Protein AF-A0A364L876-F1 (afdb_monomer)

Mean predicted aligned error: 19.01 Å

Sequence (700 aa):
MATNENKSQAQASKGIDRSALAYRGPPLPMVPDDLVVPGILHLDDVDERLWIPQAPDVWFRPLLLSVSGGFFVNILRVRKSGILSRHRHAGCVHATVLKGRWHYLEHDWWATEGGYAFEPPGDIHTLEVPDDVPEMITMFHVTGAYIYVDQDGIPVGVEDVFSKLEKAKKHYEEVGLGADYVNRFVRRPRLANIAYDSKEENHLLAISVLSILQFTSLIQLPRSPERSLERFAWRLFQAPFSDSLGEFMIMEPTDAFDPSICASLHNKIVSFLTQQALAHNNVLVHNFFDAYGDEAEAIRDCLTEPLINFLENIDIMISNDPESSPVMNFAPHLCVPNPNEFWVLNGGLPNLSGEDHENWIVLYLGTEQEIGIYIDLDTHLCTWQREVMPRMRTWYPLQTALQLWLNIYASGRFQPSVGLEAISDTANHRRYIAADLTRDLKAYHNLLVAIQSRSPGNTTSDELGLVGEETLNKFHISGFLRDYFLNARRPSFAYIAPGLQIPSTTWLQEILDEDRGSERYEFVRRDGKVLRDDEPREPDWMQQGSSNWVGEPLPLFPGPKIESVSAVFERENAKFLVDGISGVYSWPDLISEDAVQLILPNPIGDNGWVREGNPDAVTDTENVPESLVNNDSLYQYGWCPFLPSHLPHLSTNLDNWRQLVEKGEWSVGLDGVEGGIEVFRVADTEEHARSYRLTACFDG

Secondary structure (DSSP, 8-state):
---STTSSTTS--S---GGGSPP-SPPPTTPPPP---TTTT--SS--GGG-EEEETTEEEEEEEEETTTTEEEEEEEE---EEEEEEEESS-EEEEEEESEEEETT-S-EEETT-EEEE-TT-EEEEEE-TT-S-EEEEEEEES-EEEE-TTS-EEEEE-HHHHHHHHHHHHHHTTS-GGGGGGTEE----------TT-TTSTTSTTSTTS----------------TTSSSSTTS----------S-------S--HHHHHHHHHHHHHHHHTT-TTS--EEEESHHHHHTHHHHTTGGGS-HHHHHHHHT-EEEE---TTS-S--EEETTEEPPPGGGTTTTTTS-HHHH-SPPPSEEEEEEESSSS--EEEETTT-EEEE-SSS-GGGS--EEHHHHHHHHHHHHHHTSEEEPSS-SSGGGSEEE-S--HHHHHHHHHHHHHHHHHHHHHSTT------B-SS-HHHHHHTT--HHHHHHHHHSBPPSSSEEETTEEPP-HHHHHHHHHHTTTTTTTTTS-TT-PPPPTT-----GGGTTTS----S--EEEEEEEEP----HHHHHHTGGGSSTTEEEEEE---SS-TTBEEEEEEEEE-TTSSSSTT-TT----TT---GGGS-EEEES-----SSS---PPBHHHHHHHHHHHHHHTSS-EETTEE-S-GGGGGGGGSTTTGGGG----SS--

Solvent-accessible surface area (backbone atoms only — not comparable to full-atom values): 40757 Å² total; per-residue (Å²): 137,89,80,82,67,86,71,67,73,83,73,77,78,75,75,80,60,70,86,77,55,74,89,81,72,80,78,69,82,57,61,48,78,89,84,85,79,82,70,80,81,52,76,89,82,54,69,68,77,59,51,32,80,74,49,93,55,28,28,37,29,79,63,35,32,25,71,77,75,39,19,32,30,32,38,38,40,31,61,52,55,44,78,76,50,38,33,28,28,70,23,44,35,41,37,38,27,73,33,41,45,38,37,35,80,84,51,96,64,74,49,36,56,81,32,76,49,77,43,59,55,64,46,70,43,36,40,32,24,50,81,88,37,74,46,30,30,34,37,36,39,37,34,41,29,42,35,28,27,53,96,86,66,50,78,76,48,78,48,34,37,64,58,52,50,51,52,42,22,55,46,24,39,76,68,72,65,35,42,71,56,50,57,79,31,49,39,50,59,57,75,74,89,68,92,72,76,97,76,68,85,75,64,78,69,65,78,76,66,79,86,77,80,90,85,84,88,87,82,89,89,91,86,89,86,87,88,77,95,79,80,78,84,73,83,84,78,87,83,81,90,80,85,91,86,85,87,60,88,76,70,80,81,67,86,64,66,50,33,66,61,37,14,52,39,48,35,53,46,48,49,57,38,54,73,65,48,79,84,56,79,57,43,80,30,71,13,44,46,72,64,54,36,72,59,29,58,72,46,50,89,81,54,49,71,61,57,49,53,19,40,53,59,24,61,40,63,39,63,69,50,89,90,47,64,71,41,31,31,76,37,65,56,27,19,50,58,59,64,72,46,28,25,57,88,57,69,31,50,73,94,73,56,82,61,92,64,70,69,52,33,43,66,28,36,30,74,56,100,47,45,32,33,32,32,34,68,87,66,44,30,24,36,48,41,75,60,101,67,77,91,83,63,84,70,39,49,48,52,57,55,40,51,48,55,40,49,39,41,73,71,57,34,37,37,52,43,83,91,65,98,43,48,66,49,32,29,37,71,47,40,68,55,74,66,54,56,52,50,33,48,47,25,46,50,53,27,53,50,50,49,41,76,58,22,84,85,65,63,88,49,88,49,61,32,37,38,52,67,68,60,36,58,75,59,67,53,57,69,53,62,37,54,44,32,48,61,30,68,33,68,82,45,47,23,80,37,40,38,21,32,60,60,40,47,66,56,55,49,51,52,36,61,72,58,51,44,60,68,76,60,56,68,71,46,101,75,75,65,80,88,56,101,80,72,81,81,85,66,76,84,69,64,79,63,93,53,78,68,75,62,84,47,44,73,61,24,44,32,56,66,48,79,47,66,34,78,65,46,57,73,77,48,53,89,51,48,66,78,50,42,17,24,32,24,38,44,34,45,86,65,30,43,55,9,35,44,38,36,48,34,48,55,42,12,87,73,64,49,31,28,76,20,22,68,73,65,76,62,72,89,85,75,73,59,79,88,56,44,50,29,37,50,52,50,23,35,38,87,46,62,84,54,77,92,66,64,29,48,50,28,61,58,33,47,51,52,27,48,36,42,69,74,55,77,43,50,50,40,76,53,24,35,48,64,48,55,71,65,63,59,50,28,38,29,88,90,40,21,70,82,46,42,34,93,63,74,66,89,119

Foldseek 3Di:
DDDPPVPVPPPPDPPDPPVPDDDDDDPDAQFWDDADDPDPLVPPPDDPLQWFDDDVQKTWHWQAQEPPQFKTKIKIKGQDFFWDFKWAAQAKKKKAWQAAKKDWPVDPDIAHHRDIDIDGHGDITIIGHHPVTRMTIMIMIGHHWTQTADPVRHGDDIGTSVNVLVSQLVSCCVVVVHSCVCVSRYIGGDDDDPPDDPDPPPPVVVVPPPPPPDPDDDDDDYDDDDDDPPPPPPPPDDDDDDDDDDDPPDDDDPLDAQLVLLQVLLQLLVVQLVVQVPPAPKDKDQAQCVVQPPLQVVCLVVADPSVNSNRNGHIQIAHPDPVADRWACSALFKTQDGSQQQCVLQCTDPVPRPDDGQQKGQRIATPPLFGAKMARRVSRWIWGGRDNDPPQDDTHHSSVLSVQVSVCVVQVQKHADHDDHHSNRGIDGQQADPVLLVLLLVLLVLLLVLQVVQEPPWDFDPDFAQADPVLCVVLVPDTSVSSNRRGRGDGPFFASAAQWGAHHNVRQNVLCVVLVRPVVSVVPDPPPDRDDSPDDDDDPVVVPPPDQADDQKDARTWGAAAPDFDPVCVVPPCVRDRVRTFHKIQGRGSRHSQFIWGFASDKAQQLPLQWPLAPSPPDDPPDDPPSGRIHRTWAFYHDATNDPRTGDGSSQVSNLSSVCSVVVVFRHYNNTTYHHSCSCNCCSDPVCVVSGHDHHPDDD

pLDDT: mean 75.02, std 22.41, range [22.17, 98.19]

Structure (mmCIF, N/CA/C/O backbone):
data_AF-A0A364L876-F1
#
_entry.id   AF-A0A364L876-F1
#
loop_
_atom_site.group_PDB
_atom_site.id
_atom_site.type_symbol
_atom_site.label_atom_id
_atom_site.label_alt_id
_atom_site.label_comp_id
_atom_site.label_asym_id
_atom_site.label_entity_id
_atom_site.label_seq_id
_atom_site.pdbx_PDB_ins_code
_atom_site.Cartn_x
_atom_site.Cartn_y
_atom_site.Cartn_z
_atom_site.occupancy
_atom_site.B_iso_or_equiv
_atom_site.auth_seq_id
_atom_site.auth_comp_id
_atom_site.auth_asym_id
_atom_site.auth_atom_id
_atom_site.pdbx_PDB_model_num
ATOM 1 N N . MET A 1 1 ? -44.040 59.137 -2.861 1.00 42.47 1 MET A N 1
ATOM 2 C CA . MET A 1 1 ? -43.186 59.274 -1.659 1.00 42.47 1 MET A CA 1
ATOM 3 C C . MET A 1 1 ? -43.738 58.349 -0.582 1.00 42.47 1 MET A C 1
ATOM 5 O O . MET A 1 1 ? -44.955 58.257 -0.509 1.00 42.47 1 MET A O 1
ATOM 9 N N . ALA A 1 2 ? -42.841 57.701 0.178 1.00 31.47 2 ALA A N 1
ATOM 10 C CA . ALA A 1 2 ? -43.025 56.583 1.131 1.00 31.47 2 ALA A CA 1
ATOM 11 C C . ALA A 1 2 ? -43.271 55.210 0.459 1.00 31.47 2 ALA A C 1
ATOM 13 O O . ALA A 1 2 ? -44.400 54.871 0.127 1.00 31.47 2 ALA A O 1
ATOM 14 N N . THR A 1 3 ? -42.251 54.564 -0.116 1.00 35.34 3 THR A N 1
ATOM 15 C CA . THR A 1 3 ? -41.155 53.738 0.462 1.00 35.34 3 THR A CA 1
ATOM 16 C C . THR A 1 3 ? -41.569 52.317 0.861 1.0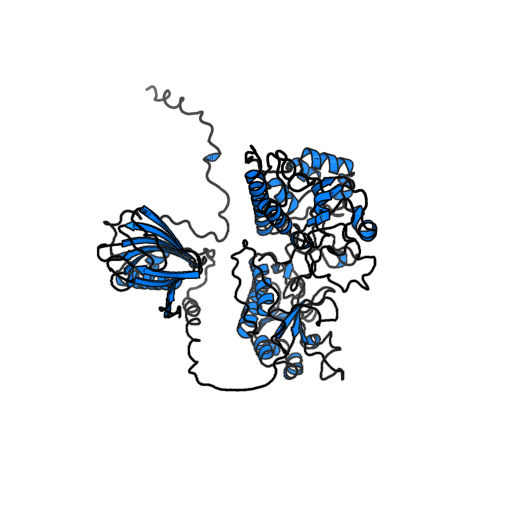0 35.34 3 THR A C 1
ATOM 18 O O . THR A 1 3 ? -42.399 52.062 1.725 1.00 35.34 3 THR A O 1
ATOM 21 N N . ASN A 1 4 ? -40.928 51.385 0.157 1.00 39.47 4 ASN A N 1
ATOM 22 C CA . ASN A 1 4 ? -41.041 49.930 0.174 1.00 39.47 4 ASN A CA 1
ATOM 23 C C . ASN A 1 4 ? -40.304 49.316 1.391 1.00 39.47 4 ASN A C 1
ATOM 25 O O . ASN A 1 4 ? -39.718 48.242 1.294 1.00 39.47 4 ASN A O 1
ATOM 29 N N . GLU A 1 5 ? -40.270 50.022 2.525 1.00 36.62 5 GLU A N 1
ATOM 30 C CA . GLU A 1 5 ? -39.355 49.726 3.643 1.00 36.62 5 GLU A CA 1
ATOM 31 C C . GLU A 1 5 ? -39.860 48.647 4.610 1.00 36.62 5 GLU A C 1
ATOM 33 O O . GLU A 1 5 ? -39.068 48.079 5.352 1.00 36.62 5 GLU A O 1
ATOM 38 N N . ASN A 1 6 ? -41.138 48.259 4.551 1.00 38.50 6 ASN A N 1
ATOM 39 C CA . ASN A 1 6 ? -41.707 47.304 5.514 1.00 38.50 6 ASN A CA 1
ATOM 40 C C . ASN A 1 6 ? -41.814 45.851 5.019 1.00 38.50 6 ASN A C 1
ATOM 42 O O . ASN A 1 6 ? -42.408 45.020 5.703 1.00 38.50 6 ASN A O 1
ATOM 46 N N . LYS A 1 7 ? -41.233 45.507 3.859 1.00 35.78 7 LYS A N 1
ATOM 47 C CA . LYS A 1 7 ? -41.111 44.100 3.414 1.00 35.78 7 LYS A CA 1
ATOM 48 C C . LYS A 1 7 ? -39.679 43.561 3.374 1.00 35.78 7 LYS A C 1
ATOM 50 O O . LYS A 1 7 ? -39.519 42.353 3.247 1.00 35.78 7 LYS A O 1
ATOM 55 N N . SER A 1 8 ? -38.653 44.398 3.548 1.00 37.28 8 SER A N 1
ATOM 56 C CA . SER A 1 8 ? -37.253 43.945 3.612 1.00 37.28 8 SER A CA 1
ATOM 57 C C . SER A 1 8 ? -36.772 43.593 5.027 1.00 37.28 8 SER A C 1
ATOM 59 O O . SER A 1 8 ? -35.726 42.968 5.167 1.00 37.28 8 SER A O 1
ATOM 61 N N . GLN A 1 9 ? -37.528 43.926 6.079 1.00 37.03 9 GLN A N 1
ATOM 62 C CA . GLN A 1 9 ? -37.105 43.694 7.470 1.00 37.03 9 GLN A CA 1
ATOM 63 C C . GLN A 1 9 ? -37.556 42.355 8.083 1.00 37.03 9 GLN A C 1
ATOM 65 O O . GLN A 1 9 ? -37.160 42.045 9.200 1.00 37.03 9 GLN A O 1
ATOM 70 N N . ALA A 1 10 ? -38.311 41.517 7.362 1.00 38.88 10 ALA A N 1
ATOM 71 C CA . ALA A 1 10 ? -38.742 40.198 7.855 1.00 38.88 10 ALA A CA 1
ATOM 72 C C . ALA A 1 10 ? -37.904 39.012 7.327 1.00 38.88 10 ALA A C 1
ATOM 74 O O . ALA A 1 10 ? -38.233 37.861 7.599 1.00 38.88 10 ALA A O 1
ATOM 75 N N . GLN A 1 11 ? -36.824 39.266 6.577 1.00 41.97 11 GLN A N 1
ATOM 76 C CA . GLN A 1 11 ? -35.967 38.214 6.000 1.00 41.97 11 GLN A CA 1
ATOM 77 C C . GLN A 1 11 ? -34.491 38.304 6.415 1.00 41.97 11 GLN A C 1
ATOM 79 O O . GLN A 1 11 ? -33.655 37.576 5.888 1.00 41.97 11 GLN A O 1
ATOM 84 N N . ALA A 1 12 ? -34.167 39.148 7.395 1.00 50.00 12 ALA A N 1
ATOM 85 C CA . ALA A 1 12 ? -32.806 39.354 7.879 1.00 50.00 12 ALA A CA 1
ATOM 86 C C . ALA A 1 12 ? -32.623 38.820 9.310 1.00 50.00 12 ALA A C 1
ATOM 88 O O . ALA A 1 12 ? -32.414 39.597 10.233 1.00 50.00 12 ALA A O 1
ATOM 89 N N . SER A 1 13 ? -32.714 37.497 9.497 1.00 44.47 13 SER A N 1
ATOM 90 C CA . SER A 1 13 ? -32.086 36.796 10.640 1.00 44.47 13 SER A CA 1
ATOM 91 C C . SER A 1 13 ? -32.054 35.263 10.495 1.00 44.47 13 SER A C 1
ATOM 93 O O . SER A 1 13 ? -32.121 34.549 11.496 1.00 44.47 13 SER A O 1
ATOM 95 N N . LYS A 1 14 ? -31.957 34.707 9.279 1.00 53.03 14 LYS A N 1
ATOM 96 C CA . LYS A 1 14 ? -31.412 33.346 9.151 1.00 53.03 14 LYS A CA 1
ATOM 97 C C . LYS A 1 14 ? -29.900 33.507 9.179 1.00 53.03 14 LYS A C 1
ATOM 99 O O . LYS A 1 14 ? -29.347 34.119 8.268 1.00 53.03 14 LYS A O 1
ATOM 104 N N . GLY A 1 15 ? -29.260 33.051 10.256 1.00 51.25 15 GLY A N 1
ATOM 105 C CA . GLY A 1 15 ? -27.803 32.956 10.304 1.00 51.25 15 GLY A CA 1
ATOM 106 C C . GLY A 1 15 ? -27.305 32.295 9.021 1.00 51.25 15 GLY A C 1
ATOM 107 O O . GLY A 1 15 ? -27.969 31.393 8.510 1.00 51.25 15 GLY A O 1
ATOM 108 N N . ILE A 1 16 ? -26.200 32.793 8.461 1.00 60.12 16 ILE A N 1
ATOM 109 C CA . ILE A 1 16 ? -25.559 32.143 7.316 1.00 60.12 16 ILE A CA 1
ATOM 110 C C . ILE A 1 16 ? -25.302 30.706 7.753 1.00 60.12 16 ILE A C 1
ATOM 112 O O . ILE A 1 16 ? -24.530 30.486 8.687 1.00 60.12 16 ILE A O 1
ATOM 116 N N . ASP A 1 17 ? -25.991 29.759 7.124 1.00 66.94 17 ASP A N 1
ATOM 117 C CA . ASP A 1 17 ? -25.724 28.352 7.336 1.00 66.94 17 ASP A CA 1
ATOM 118 C C . ASP A 1 17 ? -24.294 28.105 6.866 1.00 66.94 17 ASP A C 1
ATOM 120 O O . ASP A 1 17 ? -24.005 28.097 5.669 1.00 66.94 17 ASP A O 1
ATOM 124 N N . ARG A 1 18 ? -23.370 28.008 7.825 1.00 68.62 18 ARG A N 1
ATOM 125 C CA . ARG A 1 18 ? -21.951 27.828 7.527 1.00 68.62 18 ARG A CA 1
ATOM 126 C C . ARG A 1 18 ? -21.707 26.501 6.805 1.00 68.62 18 ARG A C 1
ATOM 128 O O . ARG A 1 18 ? -20.710 26.422 6.098 1.00 68.62 18 ARG A O 1
ATOM 135 N N . SER A 1 19 ? -22.621 25.528 6.906 1.00 68.25 19 SER A N 1
ATOM 136 C CA . SER A 1 19 ? -22.560 24.286 6.124 1.00 68.25 19 SER A CA 1
ATOM 137 C C . SER A 1 19 ? -22.856 24.491 4.630 1.00 68.25 19 SER A C 1
ATOM 139 O O . SER A 1 19 ? -22.401 23.708 3.805 1.00 68.25 19 SER A O 1
ATOM 141 N N . ALA A 1 20 ? -23.543 25.575 4.252 1.00 67.50 20 ALA A N 1
ATOM 142 C CA . ALA A 1 20 ? -23.836 25.919 2.858 1.00 67.50 20 ALA A CA 1
ATOM 143 C C . ALA A 1 20 ? -22.730 26.762 2.190 1.00 67.50 20 ALA A C 1
ATOM 145 O O . ALA A 1 20 ? -22.891 27.230 1.059 1.00 67.50 20 ALA A O 1
ATOM 146 N N . LEU A 1 21 ? -21.611 27.003 2.884 1.00 79.94 21 LEU A N 1
ATOM 147 C CA . LEU A 1 21 ? -20.452 27.675 2.305 1.00 79.94 21 LEU A CA 1
ATOM 148 C C . LEU A 1 21 ? -19.623 26.666 1.507 1.00 79.94 21 LEU A C 1
ATOM 150 O O . LEU A 1 21 ? -19.083 25.719 2.068 1.00 79.94 21 LEU A O 1
ATOM 154 N N . ALA A 1 22 ? -19.489 26.902 0.201 1.00 80.50 22 ALA A N 1
ATOM 155 C CA . ALA A 1 22 ? -18.631 26.089 -0.654 1.00 80.50 22 ALA A CA 1
ATOM 156 C C . ALA A 1 22 ? -17.176 26.095 -0.157 1.00 80.50 22 ALA A C 1
ATOM 158 O O . ALA A 1 22 ? -16.691 27.116 0.349 1.00 80.50 22 ALA A O 1
ATOM 159 N N . TYR A 1 23 ? -16.487 24.967 -0.345 1.00 82.75 23 TYR A N 1
ATOM 160 C CA . TYR A 1 23 ? -15.053 24.834 -0.104 1.00 82.75 23 TYR A CA 1
ATOM 161 C C . TYR A 1 23 ? -14.281 25.952 -0.822 1.00 82.75 23 TYR A C 1
ATOM 163 O O . TYR A 1 23 ? -14.542 26.254 -1.986 1.00 82.75 23 TYR A O 1
ATOM 171 N N . ARG A 1 24 ? -13.360 26.601 -0.101 1.00 80.56 24 ARG A N 1
ATOM 172 C CA . ARG A 1 24 ? -12.582 27.754 -0.595 1.00 80.56 24 ARG A CA 1
ATOM 173 C C . ARG A 1 24 ? -11.084 27.481 -0.701 1.00 80.56 24 ARG A C 1
ATOM 175 O O . ARG A 1 24 ? -10.350 28.375 -1.112 1.00 80.56 24 ARG A O 1
ATOM 182 N N . GLY A 1 25 ? -10.634 26.306 -0.261 1.00 79.19 25 GLY A N 1
ATOM 183 C CA . GLY A 1 25 ? -9.234 25.918 -0.380 1.00 79.19 25 GLY A CA 1
ATOM 184 C C . GLY A 1 25 ? -8.854 25.642 -1.838 1.00 79.19 25 GLY A C 1
ATOM 185 O O . GLY A 1 25 ? -9.732 25.570 -2.705 1.00 79.19 25 GLY A O 1
ATOM 186 N N . PRO A 1 26 ? -7.552 25.520 -2.135 1.00 74.56 26 PRO A N 1
ATOM 187 C CA . PRO A 1 26 ? -7.118 25.101 -3.457 1.00 74.56 26 PRO A CA 1
ATOM 188 C C . PRO A 1 26 ? -7.643 23.685 -3.751 1.00 74.56 26 PRO A C 1
ATOM 190 O O . PRO A 1 26 ? -7.716 22.864 -2.836 1.00 74.56 26 PRO A O 1
ATOM 193 N N . PRO A 1 27 ? -8.012 23.371 -5.005 1.00 71.31 27 PRO A N 1
ATOM 194 C CA . PRO A 1 27 ? -8.288 21.990 -5.377 1.00 71.31 27 PRO A CA 1
ATOM 195 C C . PRO A 1 27 ? -7.048 21.131 -5.106 1.00 71.31 27 PRO A C 1
ATOM 197 O O . PRO A 1 27 ? -5.917 21.605 -5.241 1.00 71.31 27 PRO A O 1
ATOM 200 N N . LEU A 1 28 ? -7.263 19.870 -4.731 1.00 72.56 28 LEU A N 1
ATOM 201 C CA . LEU A 1 28 ? -6.165 18.923 -4.559 1.00 72.56 28 LEU A CA 1
ATOM 202 C C . LEU A 1 28 ? -5.386 18.784 -5.881 1.00 72.56 28 LEU A C 1
ATOM 204 O O . LEU A 1 28 ? -5.986 18.843 -6.964 1.00 72.56 28 LEU A O 1
ATOM 208 N N . PRO A 1 29 ? -4.053 18.627 -5.818 1.00 72.38 29 PRO A N 1
ATOM 209 C CA . PRO A 1 29 ? -3.239 18.523 -7.018 1.00 72.38 29 PRO A CA 1
ATOM 210 C C . PRO A 1 29 ? -3.655 17.301 -7.842 1.00 72.38 29 PRO A C 1
ATOM 212 O O . PRO A 1 29 ? -4.000 16.257 -7.295 1.00 72.38 29 PRO A O 1
ATOM 215 N N . MET A 1 30 ? -3.596 17.434 -9.170 1.00 72.50 30 MET A N 1
ATOM 216 C CA . MET A 1 30 ? -3.773 16.329 -10.124 1.00 72.50 30 MET A CA 1
ATOM 217 C C . MET A 1 30 ? -5.153 15.641 -10.114 1.00 72.50 30 MET A C 1
ATOM 219 O O . MET A 1 30 ? -5.324 14.617 -10.777 1.00 72.50 30 MET A O 1
ATOM 223 N N . VAL A 1 31 ? -6.159 16.216 -9.447 1.00 75.69 31 VAL A N 1
ATOM 224 C CA . VAL A 1 31 ? -7.537 15.704 -9.491 1.00 75.69 31 VAL A CA 1
ATOM 225 C C . VAL A 1 31 ? -8.127 15.889 -10.900 1.00 75.69 31 VAL A C 1
ATOM 227 O O . VAL A 1 31 ? -8.106 17.008 -11.424 1.00 75.69 31 VAL A O 1
ATOM 230 N N . PRO A 1 32 ? -8.636 14.820 -11.549 1.00 78.69 32 PRO A N 1
ATOM 231 C CA . PRO A 1 32 ? -9.345 14.935 -12.821 1.00 78.69 32 PRO A CA 1
ATOM 232 C C . PRO A 1 32 ? -10.600 15.804 -12.689 1.00 78.69 32 PRO A C 1
ATOM 234 O O . PRO A 1 32 ? -11.249 15.805 -11.649 1.00 78.69 32 PRO A O 1
ATOM 237 N N . ASP A 1 33 ? -10.977 16.506 -13.758 1.00 81.19 33 ASP A N 1
ATOM 238 C CA . ASP A 1 33 ? -12.191 17.328 -13.745 1.00 81.19 33 ASP A CA 1
ATOM 239 C C . ASP A 1 33 ? -13.451 16.493 -13.479 1.00 81.19 33 ASP A C 1
ATOM 241 O O . ASP A 1 33 ? -13.582 15.371 -13.975 1.00 81.19 33 ASP A O 1
ATOM 245 N N . ASP A 1 34 ? -14.442 17.079 -12.812 1.00 85.56 34 ASP A N 1
ATOM 246 C CA . ASP A 1 34 ? -15.761 16.462 -12.677 1.00 85.56 34 ASP A CA 1
ATOM 247 C C . ASP A 1 34 ? -16.397 16.181 -14.049 1.00 85.56 34 ASP A C 1
ATOM 249 O O . ASP A 1 34 ? -16.151 16.868 -15.050 1.00 85.56 34 ASP A O 1
ATOM 253 N N . LEU A 1 35 ? -17.249 15.157 -14.120 1.00 90.56 35 LEU A N 1
ATOM 254 C CA . LEU A 1 35 ? -18.045 14.837 -15.302 1.00 90.56 35 LEU A CA 1
ATOM 255 C C . LEU A 1 35 ? -19.531 14.860 -14.980 1.00 90.56 35 LEU A C 1
ATOM 257 O O . LEU A 1 35 ? -19.991 14.159 -14.085 1.00 90.56 35 LEU A O 1
ATOM 261 N N . VAL A 1 36 ? -20.297 15.575 -15.800 1.00 89.38 36 VAL A N 1
ATOM 262 C CA . VAL A 1 36 ? -21.758 15.509 -15.786 1.00 89.38 36 VAL A CA 1
ATOM 263 C C . VAL A 1 36 ? -22.247 15.254 -17.206 1.00 89.38 36 VAL A C 1
ATOM 265 O O . VAL A 1 36 ? -22.044 16.081 -18.095 1.00 89.38 36 VAL A O 1
ATOM 268 N N . VAL A 1 37 ? -22.912 14.116 -17.418 1.00 87.69 37 VAL A N 1
ATOM 269 C CA . VAL A 1 37 ? -23.592 13.788 -18.679 1.00 87.69 37 VAL A CA 1
ATOM 270 C C . VAL A 1 37 ? -25.102 13.805 -18.425 1.00 87.69 37 VAL A C 1
ATOM 272 O O . VAL A 1 37 ? -25.627 12.876 -17.813 1.00 87.69 37 VAL A O 1
ATOM 275 N N . PRO A 1 38 ? -25.828 14.857 -18.840 1.00 85.88 38 PRO A N 1
ATOM 276 C CA . PRO A 1 38 ? -27.269 14.924 -18.629 1.00 85.88 38 PRO A CA 1
ATOM 277 C C . PRO A 1 38 ? -28.024 13.991 -19.588 1.00 85.88 38 PRO A C 1
ATOM 279 O O . PRO A 1 38 ? -27.559 13.694 -20.689 1.00 85.88 38 PRO A O 1
ATOM 282 N N . GLY A 1 39 ? -29.230 13.575 -19.190 1.00 86.19 39 GLY A N 1
ATOM 283 C CA . GLY A 1 39 ? -30.182 12.907 -20.087 1.00 86.19 39 GLY A CA 1
ATOM 284 C C . GLY A 1 39 ? -29.784 11.498 -20.538 1.00 86.19 39 GLY A C 1
ATOM 285 O O . GLY A 1 39 ? -30.211 11.070 -21.605 1.00 86.19 39 GLY A O 1
ATOM 286 N N . ILE A 1 40 ? -28.982 10.762 -19.757 1.00 89.50 40 ILE A N 1
ATOM 287 C CA . ILE A 1 40 ? -28.543 9.396 -20.114 1.00 89.50 40 ILE A CA 1
ATOM 288 C C . ILE A 1 40 ? -29.694 8.384 -20.245 1.00 89.50 40 ILE A C 1
ATOM 290 O O . ILE A 1 40 ? -29.528 7.366 -20.905 1.00 89.50 40 ILE A O 1
ATOM 294 N N . LEU A 1 41 ? -30.860 8.680 -19.659 1.00 87.75 41 LEU A N 1
ATOM 295 C CA . LEU A 1 41 ? -32.065 7.844 -19.728 1.00 87.75 41 LEU A CA 1
ATOM 296 C C . LEU A 1 41 ? -32.998 8.197 -20.900 1.00 87.75 41 LEU A C 1
ATOM 298 O O . LEU A 1 41 ? -34.001 7.521 -21.103 1.00 87.75 41 LEU A O 1
ATOM 302 N N . HIS A 1 42 ? -32.713 9.249 -21.674 1.00 89.12 42 HIS A N 1
ATOM 303 C CA . HIS A 1 42 ? -33.501 9.579 -22.866 1.00 89.12 42 HIS A CA 1
ATOM 304 C C . HIS A 1 42 ? -33.026 8.708 -24.033 1.00 89.12 42 HIS A C 1
ATOM 306 O O . HIS A 1 42 ? -32.191 9.149 -24.812 1.00 89.12 42 HIS A O 1
ATOM 312 N N . LEU A 1 43 ? -33.489 7.457 -24.112 1.00 86.38 43 LEU A N 1
ATOM 313 C CA . LEU A 1 43 ? -32.937 6.450 -25.032 1.00 86.38 43 LEU A CA 1
ATOM 314 C C . LEU A 1 43 ? -33.381 6.618 -26.494 1.00 86.38 43 LEU A C 1
ATOM 316 O O . LEU A 1 43 ? -32.602 6.307 -27.393 1.00 86.38 43 LEU A O 1
ATOM 320 N N . ASP A 1 44 ? -34.598 7.116 -26.729 1.00 83.19 44 ASP A N 1
ATOM 321 C CA . ASP A 1 44 ? -35.196 7.187 -28.072 1.00 83.19 44 ASP A CA 1
ATOM 322 C C . ASP A 1 44 ? -34.885 8.509 -28.811 1.00 83.19 44 ASP A C 1
ATOM 324 O O . ASP A 1 44 ? -34.878 8.542 -30.039 1.00 83.19 44 ASP A O 1
ATOM 328 N N . ASP A 1 45 ? -34.550 9.577 -28.076 1.00 84.06 45 ASP A N 1
ATOM 329 C CA . ASP A 1 45 ? -34.264 10.924 -28.604 1.00 84.06 45 ASP A CA 1
ATOM 330 C C . ASP A 1 45 ? -32.764 11.280 -28.494 1.00 84.06 45 ASP A C 1
ATOM 332 O O . ASP A 1 45 ? -32.379 12.376 -28.071 1.00 84.06 45 ASP A O 1
ATOM 336 N N . VAL A 1 46 ? -31.888 10.330 -28.837 1.00 88.06 46 VAL A N 1
ATOM 337 C CA . VAL A 1 46 ? -30.427 10.526 -28.845 1.00 88.06 46 VAL A CA 1
ATOM 338 C C . VAL A 1 46 ? -29.951 10.857 -30.255 1.00 88.06 46 VAL A C 1
ATOM 340 O O . VAL A 1 46 ? -30.358 10.225 -31.225 1.00 88.06 46 VAL A O 1
ATOM 343 N N . ASP A 1 47 ? -29.026 11.811 -30.377 1.00 91.88 47 ASP A N 1
ATOM 344 C CA . ASP A 1 47 ? -28.283 12.024 -31.622 1.00 91.88 47 ASP A CA 1
ATOM 345 C C . ASP A 1 47 ? -27.552 10.731 -32.018 1.00 91.88 47 ASP A C 1
ATOM 347 O O . ASP A 1 47 ? -26.614 10.306 -31.339 1.00 91.88 47 ASP A O 1
ATOM 351 N N . GLU A 1 48 ? -27.978 10.105 -33.119 1.00 93.44 48 GLU A N 1
ATOM 352 C CA . GLU A 1 48 ? -27.460 8.808 -33.571 1.00 93.44 48 GLU A CA 1
ATOM 353 C C . GLU A 1 48 ? -25.946 8.811 -33.820 1.00 93.44 48 GLU A C 1
ATOM 355 O O . GLU A 1 48 ? -25.290 7.777 -33.701 1.00 93.44 48 GLU A O 1
ATOM 360 N N . ARG A 1 49 ? -25.351 9.983 -34.068 1.00 95.12 49 ARG A N 1
ATOM 361 C CA . ARG A 1 49 ? -23.896 10.136 -34.210 1.00 95.12 49 ARG A CA 1
ATOM 362 C C . ARG A 1 49 ? -23.130 9.795 -32.930 1.00 95.12 49 ARG A C 1
ATOM 364 O O . ARG A 1 49 ? -21.934 9.533 -33.006 1.00 95.12 49 ARG A O 1
ATOM 371 N N . LEU A 1 50 ? -23.791 9.775 -31.770 1.00 94.19 50 LEU A N 1
ATOM 372 C CA . LEU A 1 50 ? -23.192 9.420 -30.479 1.00 94.19 50 LEU A CA 1
ATOM 373 C C . LEU A 1 50 ? -23.059 7.907 -30.250 1.00 94.19 50 LEU A C 1
ATOM 375 O O . LEU A 1 50 ? -22.385 7.497 -29.305 1.00 94.19 50 LEU A O 1
ATOM 379 N N . TRP A 1 51 ? -23.692 7.080 -31.084 1.00 95.88 51 TRP A N 1
ATOM 380 C CA . TRP A 1 51 ? -23.600 5.625 -31.003 1.00 95.88 51 TRP A CA 1
ATOM 381 C C . TRP A 1 51 ? -22.465 5.111 -31.885 1.00 95.88 51 TRP A C 1
ATOM 383 O O . TRP A 1 51 ? -22.560 5.117 -33.110 1.00 95.88 51 TRP A O 1
ATOM 393 N N . ILE A 1 52 ? -21.395 4.638 -31.252 1.00 97.88 52 ILE A N 1
ATOM 394 C CA . ILE A 1 52 ? -20.192 4.141 -31.921 1.00 97.88 52 ILE A CA 1
ATOM 395 C C . ILE A 1 52 ? -20.365 2.647 -32.218 1.00 97.88 52 ILE A C 1
ATOM 397 O O . ILE A 1 52 ? -20.606 1.872 -31.287 1.00 97.88 52 ILE A O 1
ATOM 401 N N . PRO A 1 53 ? -20.237 2.206 -33.481 1.00 95.75 53 PRO A N 1
ATOM 402 C CA . PRO A 1 53 ? -20.295 0.792 -33.832 1.00 95.75 53 PRO A CA 1
ATOM 403 C C . PRO A 1 53 ? -19.172 -0.007 -33.155 1.00 95.75 53 PRO A C 1
ATOM 405 O O . PRO A 1 53 ? -17.997 0.351 -33.236 1.00 95.75 53 PRO A O 1
ATOM 408 N N . GLN A 1 54 ? -19.532 -1.115 -32.507 1.00 91.50 54 GLN A N 1
ATOM 409 C CA . GLN A 1 54 ? -18.596 -2.058 -31.882 1.00 91.50 54 GLN A CA 1
ATOM 410 C C . GLN A 1 54 ? -18.475 -3.355 -32.679 1.00 91.50 54 GLN A C 1
ATOM 412 O O . GLN A 1 54 ? -17.372 -3.869 -32.853 1.00 91.50 54 GLN A O 1
ATOM 417 N N . ALA A 1 55 ? -19.610 -3.869 -33.146 1.00 88.81 55 ALA A N 1
ATOM 418 C CA . ALA A 1 55 ? -19.755 -5.059 -33.975 1.00 88.81 55 ALA A CA 1
ATOM 419 C C . ALA A 1 55 ? -21.042 -4.909 -34.815 1.00 88.81 55 ALA A C 1
ATOM 421 O O . ALA A 1 55 ? -21.802 -3.964 -34.576 1.00 88.81 55 ALA A O 1
ATOM 422 N N . PRO A 1 56 ? -21.317 -5.793 -35.793 1.00 90.25 56 PRO A N 1
ATOM 423 C CA . PRO A 1 56 ? -22.594 -5.779 -36.499 1.00 90.25 56 PRO A CA 1
ATOM 424 C C . PRO A 1 56 ? -23.761 -5.783 -35.507 1.00 90.25 56 PRO A C 1
ATOM 426 O O . PRO A 1 56 ? -23.840 -6.655 -34.642 1.00 90.25 56 PRO A O 1
ATOM 429 N N . ASP A 1 57 ? -24.615 -4.767 -35.615 1.00 93.12 57 ASP A N 1
ATOM 430 C CA . ASP A 1 57 ? -25.796 -4.555 -34.774 1.00 93.12 57 ASP A CA 1
ATOM 431 C C . ASP A 1 57 ? -25.532 -4.343 -33.266 1.00 93.12 57 ASP A C 1
ATOM 433 O O . ASP A 1 57 ? -26.441 -4.466 -32.437 1.00 93.12 57 ASP A O 1
ATOM 437 N N . VAL A 1 58 ? -24.295 -3.972 -32.910 1.00 94.69 58 VAL A N 1
ATOM 438 C CA . VAL A 1 58 ? -23.872 -3.627 -31.546 1.00 94.69 58 VAL A CA 1
ATOM 439 C C . VAL A 1 58 ? -23.181 -2.268 -31.552 1.00 94.69 58 VAL A C 1
ATOM 441 O O . VAL A 1 58 ? -22.179 -2.065 -32.241 1.00 94.69 58 VAL A O 1
ATOM 444 N N . TRP A 1 59 ? -23.675 -1.349 -30.730 1.00 96.62 59 TRP A N 1
ATOM 445 C CA . TRP A 1 59 ? -23.122 -0.008 -30.566 1.00 96.62 59 TRP A CA 1
ATOM 446 C C . TRP A 1 59 ? -22.857 0.288 -29.102 1.00 96.62 59 TRP A C 1
ATOM 448 O O . TRP A 1 59 ? -23.587 -0.176 -28.231 1.00 96.62 59 TRP A O 1
ATOM 458 N N . PHE A 1 60 ? -21.872 1.135 -28.831 1.00 96.81 60 PHE A N 1
ATOM 459 C CA . PHE A 1 60 ? -21.688 1.716 -27.510 1.00 96.81 60 PHE A CA 1
ATOM 460 C C . PHE A 1 60 ? -21.716 3.239 -27.570 1.00 96.81 60 PHE A C 1
ATOM 462 O O . PHE A 1 60 ? -21.301 3.857 -28.547 1.00 96.81 60 PHE A O 1
ATOM 469 N N . ARG A 1 61 ? -22.176 3.852 -26.486 1.00 96.56 61 ARG A N 1
ATOM 470 C CA . ARG A 1 61 ? -22.096 5.288 -26.244 1.00 96.56 61 ARG A CA 1
ATOM 471 C C . ARG A 1 61 ? -21.275 5.515 -24.974 1.00 96.56 61 ARG A C 1
ATOM 473 O O . ARG A 1 61 ? -21.729 5.113 -23.903 1.00 96.56 61 ARG A O 1
ATOM 480 N N . PRO A 1 62 ? -20.078 6.118 -25.051 1.00 96.44 62 PRO A N 1
ATOM 481 C CA . PRO A 1 62 ? -19.253 6.360 -23.879 1.00 96.44 62 PRO A CA 1
ATOM 482 C C . PRO A 1 62 ? -19.922 7.396 -22.979 1.00 96.44 62 PRO A C 1
ATOM 484 O O . PRO A 1 62 ? -20.413 8.424 -23.447 1.00 96.44 62 PRO A O 1
ATOM 487 N N . LEU A 1 63 ? -19.916 7.117 -21.681 1.00 96.56 63 LEU A N 1
ATOM 488 C CA . LEU A 1 63 ? -20.211 8.090 -20.639 1.00 96.56 63 LEU A CA 1
ATOM 489 C C . LEU A 1 63 ? -18.903 8.588 -20.036 1.00 96.56 63 LEU A C 1
ATOM 491 O O . LEU A 1 63 ? -18.715 9.791 -19.959 1.00 96.56 63 LEU A O 1
ATOM 495 N N . LEU A 1 64 ? -17.974 7.691 -19.700 1.00 96.88 64 LEU A N 1
ATOM 496 C CA . LEU A 1 64 ? -16.675 8.037 -19.127 1.00 96.88 64 LEU A CA 1
ATOM 497 C C . LEU A 1 64 ? -15.589 7.075 -19.627 1.00 96.88 64 LEU A C 1
ATOM 499 O O . LEU A 1 64 ? -15.810 5.871 -19.698 1.00 96.88 64 LEU A O 1
ATOM 503 N N . LEU A 1 65 ? -14.415 7.610 -19.958 1.00 96.50 65 LEU A N 1
ATOM 504 C CA . LEU A 1 65 ? -13.217 6.867 -20.355 1.00 96.50 65 LEU A CA 1
ATOM 505 C C . LEU A 1 65 ? -12.063 7.267 -19.420 1.00 96.50 65 LEU A C 1
ATOM 507 O O . LEU A 1 65 ? -11.415 8.296 -19.631 1.00 96.50 65 LEU A O 1
ATOM 511 N N . SER A 1 66 ? -11.826 6.495 -18.360 1.00 93.38 66 SER A N 1
ATOM 512 C CA . SER A 1 66 ? -10.758 6.756 -17.389 1.00 93.38 66 SER A CA 1
ATOM 513 C C . SER A 1 66 ? -9.477 6.076 -17.848 1.00 93.38 66 SER A C 1
ATOM 515 O O . SER A 1 66 ? -9.218 4.918 -17.529 1.00 93.38 66 SER A O 1
ATOM 517 N N . VAL A 1 67 ? -8.673 6.791 -18.632 1.00 86.69 67 VAL A N 1
ATOM 518 C CA . VAL A 1 67 ? -7.443 6.225 -19.210 1.00 86.69 67 VAL A CA 1
ATOM 519 C C . VAL A 1 67 ? -6.368 5.972 -18.155 1.00 86.69 67 VAL A C 1
ATOM 521 O O . VAL A 1 67 ? -5.596 5.034 -18.291 1.00 86.69 67 VAL A O 1
ATOM 524 N N . SER A 1 68 ? -6.336 6.778 -17.089 1.00 81.00 68 SER A N 1
ATOM 525 C CA . SER A 1 68 ? -5.398 6.594 -15.972 1.00 81.00 68 SER A CA 1
ATOM 526 C C . SER A 1 68 ? -5.912 5.603 -14.931 1.00 81.00 68 SER A C 1
ATOM 528 O O . SER A 1 68 ? -5.110 4.951 -14.280 1.00 81.00 68 SER A O 1
ATOM 530 N N . GLY A 1 69 ? -7.235 5.494 -14.770 1.00 81.00 69 GLY A N 1
ATOM 531 C CA . GLY A 1 69 ? -7.848 4.532 -13.852 1.00 81.00 69 GLY A CA 1
ATOM 532 C C . GLY A 1 69 ? -8.097 3.155 -14.468 1.00 81.00 69 GLY A C 1
ATOM 533 O O . GLY A 1 69 ? -8.533 2.261 -13.756 1.00 81.00 69 GLY A O 1
ATOM 534 N N . GLY A 1 70 ? -7.871 2.983 -15.774 1.00 88.56 70 GLY A N 1
ATOM 535 C CA . GLY A 1 70 ? -8.031 1.696 -16.453 1.00 88.56 70 GLY A CA 1
ATOM 536 C C . GLY A 1 70 ? -9.476 1.191 -16.518 1.00 88.56 70 GLY A C 1
ATOM 537 O O . GLY A 1 70 ? -9.694 -0.013 -16.450 1.00 88.56 70 GLY A O 1
ATOM 538 N N . PHE A 1 71 ? -10.470 2.079 -16.630 1.00 95.69 71 PHE A N 1
ATOM 539 C CA . PHE A 1 71 ? -11.886 1.687 -16.675 1.00 95.69 71 PHE A CA 1
ATOM 540 C C . PHE A 1 71 ? -12.715 2.568 -17.615 1.00 95.69 71 PHE A C 1
ATOM 542 O O . PHE A 1 71 ? -12.334 3.695 -17.958 1.00 95.69 71 PHE A O 1
ATOM 549 N N . PHE A 1 72 ? -13.886 2.078 -18.018 1.00 97.25 72 PHE A N 1
ATOM 550 C CA . PHE A 1 72 ? -14.852 2.855 -18.791 1.00 97.25 72 PHE A CA 1
ATOM 551 C C . PHE A 1 72 ? -16.289 2.624 -18.333 1.00 97.25 72 PHE A C 1
ATOM 553 O O . PHE A 1 72 ? -16.659 1.554 -17.860 1.00 97.25 72 PHE A O 1
ATOM 560 N N . VAL A 1 73 ? -17.114 3.651 -18.516 1.00 98.06 73 VAL A N 1
ATOM 561 C CA . VAL A 1 73 ? -18.566 3.573 -18.366 1.00 98.06 73 VAL A CA 1
ATOM 562 C C . VAL A 1 73 ? -19.186 3.860 -19.723 1.00 98.06 73 VAL A C 1
ATOM 564 O O . VAL A 1 73 ? -18.911 4.904 -20.322 1.00 98.06 73 VAL A O 1
ATOM 567 N N . ASN A 1 74 ? -20.018 2.960 -20.230 1.00 97.31 74 ASN A N 1
ATOM 568 C CA . ASN A 1 74 ? -20.719 3.142 -21.495 1.00 97.31 74 ASN A CA 1
ATOM 569 C C . ASN A 1 74 ? -22.158 2.623 -21.421 1.00 97.31 74 ASN A C 1
ATOM 571 O O . ASN A 1 74 ? -22.539 1.874 -20.529 1.00 97.31 74 ASN A O 1
ATOM 575 N N . ILE A 1 75 ? -22.973 3.049 -22.378 1.00 97.62 75 ILE A N 1
ATOM 576 C CA . ILE A 1 75 ? -24.267 2.437 -22.656 1.00 97.62 75 ILE A CA 1
ATOM 577 C C . ILE A 1 75 ? -24.080 1.568 -23.891 1.00 97.62 75 ILE A C 1
ATOM 579 O O . ILE A 1 75 ? -23.671 2.076 -24.935 1.00 97.62 75 ILE A O 1
ATOM 583 N N . LEU A 1 76 ? -24.361 0.277 -23.781 1.00 96.44 76 LEU A N 1
ATOM 584 C CA . LEU A 1 76 ? -24.346 -0.669 -24.887 1.00 96.44 76 LEU A CA 1
ATOM 585 C C . LEU A 1 76 ? -25.763 -0.805 -25.446 1.00 96.44 76 LEU A C 1
ATOM 587 O O . LEU A 1 76 ? -26.702 -1.024 -24.686 1.00 96.44 76 LEU A O 1
ATOM 591 N N . ARG A 1 77 ? -25.912 -0.684 -26.766 1.00 95.88 77 ARG A N 1
ATOM 592 C CA . ARG A 1 77 ? -27.153 -0.918 -27.512 1.00 95.88 77 ARG A CA 1
ATOM 593 C C . ARG A 1 77 ? -26.949 -2.091 -28.455 1.00 95.88 77 ARG A C 1
ATOM 595 O O . ARG A 1 77 ? -26.040 -2.071 -29.283 1.00 95.88 77 ARG A O 1
ATOM 602 N N . VAL A 1 78 ? -27.831 -3.075 -28.365 1.00 95.94 78 VAL A N 1
ATOM 603 C CA . VAL A 1 78 ? -27.779 -4.310 -29.145 1.00 95.94 78 VAL A CA 1
ATOM 604 C C . VAL A 1 78 ? -29.120 -4.514 -29.836 1.00 95.94 78 VAL A C 1
ATOM 606 O O . VAL A 1 78 ? -30.152 -4.558 -29.174 1.00 95.94 78 VAL A O 1
ATOM 609 N N . ARG A 1 79 ? -29.105 -4.656 -31.164 1.00 93.06 79 ARG A N 1
ATOM 610 C CA . ARG A 1 79 ? -30.287 -4.990 -31.990 1.00 93.06 79 ARG A CA 1
ATOM 611 C C . ARG A 1 79 ? -30.122 -6.337 -32.699 1.00 93.06 79 ARG A C 1
ATOM 613 O O . ARG A 1 79 ? -30.619 -6.547 -33.800 1.00 93.06 79 ARG A O 1
ATOM 620 N N . LYS A 1 80 ? -29.376 -7.229 -32.055 1.00 87.50 80 LYS A N 1
ATOM 621 C CA . LYS A 1 80 ? -29.064 -8.588 -32.489 1.00 87.50 80 LYS A CA 1
ATOM 622 C C . LYS A 1 80 ? -29.547 -9.571 -31.427 1.00 87.50 80 LYS A C 1
ATOM 624 O O . LYS A 1 80 ? -29.396 -9.288 -30.241 1.00 87.50 80 LYS A O 1
ATOM 629 N N . SER A 1 81 ? -30.052 -10.723 -31.859 1.00 87.94 81 SER A N 1
ATOM 630 C CA . SER A 1 81 ? -30.330 -11.866 -30.989 1.00 87.94 81 SER A CA 1
ATOM 631 C C . SER A 1 81 ? -29.274 -12.973 -31.123 1.00 87.94 81 SER A C 1
ATOM 633 O O . SER A 1 81 ? -28.462 -12.993 -32.058 1.00 87.94 81 SER A O 1
ATOM 635 N N . GLY A 1 82 ? -29.267 -13.888 -30.158 1.00 88.69 82 GLY A N 1
ATOM 636 C CA . GLY A 1 82 ? -28.296 -14.963 -30.003 1.00 88.69 82 GLY A CA 1
ATOM 637 C C . GLY A 1 82 ? -27.045 -14.538 -29.233 1.00 88.69 82 GLY A C 1
ATOM 638 O O . GLY A 1 82 ? -27.048 -13.569 -28.473 1.00 88.69 82 GLY A O 1
ATOM 639 N N . ILE A 1 83 ? -25.957 -15.284 -29.440 1.00 90.19 83 ILE A N 1
ATOM 640 C CA . ILE A 1 83 ? -24.686 -15.054 -28.747 1.00 90.19 83 ILE A CA 1
ATOM 641 C C . ILE A 1 83 ? -24.009 -13.787 -29.280 1.00 90.19 83 ILE A C 1
ATOM 643 O O . ILE A 1 83 ? -23.746 -13.651 -30.486 1.00 90.19 83 ILE A O 1
ATOM 647 N N . LEU A 1 84 ? -23.707 -12.856 -28.375 1.00 88.88 84 LEU A N 1
ATOM 648 C CA . LEU A 1 84 ? -22.934 -11.658 -28.693 1.00 88.88 84 LEU A CA 1
ATOM 649 C C . LEU A 1 84 ? -21.440 -11.904 -28.552 1.00 88.88 84 LEU A C 1
ATOM 651 O O . LEU A 1 84 ? -20.693 -11.645 -29.495 1.00 88.88 84 LEU A O 1
ATOM 655 N N . SER A 1 85 ? -21.012 -12.402 -27.395 1.00 89.62 85 SER A N 1
ATOM 656 C CA . SER A 1 85 ? -19.603 -12.618 -27.086 1.00 89.62 85 SER A CA 1
ATOM 657 C C . SER A 1 85 ? -19.428 -13.636 -25.969 1.00 89.62 85 SER A C 1
ATOM 659 O O . SER A 1 85 ? -20.263 -13.745 -25.075 1.00 89.62 85 SER A O 1
ATOM 661 N N . ARG A 1 86 ? -18.290 -14.331 -25.998 1.00 94.88 86 ARG A N 1
ATOM 662 C CA . ARG A 1 86 ? -17.730 -15.015 -24.836 1.00 94.88 86 ARG A CA 1
ATOM 663 C C . ARG A 1 86 ? -16.469 -14.287 -24.409 1.00 94.88 86 ARG A C 1
ATOM 665 O O . ARG A 1 86 ? -15.641 -13.951 -25.259 1.00 94.88 86 ARG A O 1
ATOM 672 N N . HIS A 1 87 ? -16.359 -13.975 -23.129 1.00 95.69 87 HIS A N 1
ATOM 673 C CA . HIS A 1 87 ? -15.255 -13.167 -22.637 1.00 95.69 87 HIS A CA 1
ATOM 674 C C . HIS A 1 87 ? -14.981 -13.409 -21.159 1.00 95.69 87 HIS A C 1
ATOM 676 O O . HIS A 1 87 ? -15.862 -13.827 -20.412 1.00 95.69 87 HIS A O 1
ATOM 682 N N . ARG A 1 88 ? -13.735 -13.128 -20.784 1.00 92.00 88 ARG A N 1
ATOM 683 C CA . ARG A 1 88 ? -13.237 -13.048 -19.419 1.00 92.00 88 ARG A CA 1
ATOM 684 C C . ARG A 1 88 ? -13.057 -11.586 -19.032 1.00 92.00 88 ARG A C 1
ATOM 686 O O . ARG A 1 88 ? -12.517 -10.814 -19.828 1.00 92.00 88 ARG A O 1
ATOM 693 N N . HIS A 1 89 ? -13.426 -11.218 -17.812 1.00 90.56 89 HIS A N 1
ATOM 694 C CA . HIS A 1 89 ? -13.153 -9.874 -17.300 1.00 90.56 89 HIS A CA 1
ATOM 695 C C . HIS A 1 89 ? -11.801 -9.786 -16.598 1.00 90.56 89 HIS A C 1
ATOM 697 O O . HIS A 1 89 ? -11.475 -10.629 -15.764 1.00 90.56 89 HIS A O 1
ATOM 703 N N . ALA A 1 90 ? -11.017 -8.751 -16.903 1.00 82.94 90 ALA A N 1
ATOM 704 C CA . ALA A 1 90 ? -9.771 -8.459 -16.183 1.00 82.94 90 ALA A CA 1
ATOM 705 C C . ALA A 1 90 ? -9.993 -7.691 -14.861 1.00 82.94 90 ALA A C 1
ATOM 707 O O . ALA A 1 90 ? -9.073 -7.580 -14.060 1.00 82.94 90 ALA A O 1
ATOM 708 N N . GLY A 1 91 ? -11.199 -7.165 -14.637 1.00 87.06 91 GLY A N 1
ATOM 709 C CA . GLY A 1 91 ? -11.634 -6.489 -13.413 1.00 87.06 91 GLY A CA 1
ATOM 710 C C . GLY A 1 91 ? -13.151 -6.618 -13.250 1.00 87.06 91 GLY A C 1
ATOM 711 O O . GLY A 1 91 ? -13.789 -7.358 -13.992 1.00 87.06 91 GLY A O 1
ATOM 712 N N . CYS A 1 92 ? -13.755 -5.939 -12.276 1.00 91.81 92 CYS A N 1
ATOM 713 C CA . CYS A 1 92 ? -15.194 -6.076 -12.039 1.00 91.81 92 CYS A CA 1
ATOM 714 C C . CYS A 1 92 ? -16.048 -5.354 -13.094 1.00 91.81 92 CYS A C 1
ATOM 716 O O . CYS A 1 92 ? -15.644 -4.327 -13.658 1.00 91.81 92 CYS A O 1
ATOM 718 N N . VAL A 1 93 ? -17.269 -5.858 -13.304 1.00 97.12 93 VAL A N 1
ATOM 719 C CA . VAL A 1 93 ? -18.274 -5.224 -14.162 1.00 97.12 93 VAL A CA 1
ATOM 720 C C . VAL A 1 93 ? -19.583 -5.026 -13.410 1.00 97.12 93 VAL A C 1
ATOM 722 O O . VAL A 1 93 ? -20.094 -5.914 -12.731 1.00 97.12 93 VAL A O 1
ATOM 725 N N . HIS A 1 94 ? -20.141 -3.828 -13.554 1.00 98.06 94 HIS A N 1
ATOM 726 C CA . HIS A 1 94 ? -21.465 -3.478 -13.059 1.00 98.06 94 HIS A CA 1
ATOM 727 C C . HIS A 1 94 ? -22.370 -3.172 -14.244 1.00 98.06 94 HIS A C 1
ATOM 729 O O . HIS A 1 94 ? -22.033 -2.324 -15.073 1.00 98.06 94 HIS A O 1
ATOM 735 N N . ALA A 1 95 ? -23.533 -3.809 -14.296 1.00 97.50 95 ALA A N 1
ATOM 736 C CA . ALA A 1 95 ? -24.499 -3.646 -15.369 1.00 97.50 95 ALA A CA 1
ATOM 737 C C . ALA A 1 95 ? -25.837 -3.141 -14.822 1.00 97.50 95 ALA A C 1
ATOM 739 O O . ALA A 1 95 ? -26.353 -3.646 -13.828 1.00 97.50 95 ALA A O 1
ATOM 740 N N . THR A 1 96 ? -26.433 -2.150 -15.479 1.00 98.19 96 THR A N 1
ATOM 741 C CA . THR A 1 96 ? -27.809 -1.703 -15.221 1.00 98.19 96 THR A CA 1
ATOM 742 C C . THR A 1 96 ? -28.602 -1.770 -16.513 1.00 98.19 96 THR A C 1
ATOM 744 O O . THR A 1 96 ? -28.295 -1.064 -17.477 1.00 98.19 96 THR A O 1
ATOM 747 N N . VAL A 1 97 ? -29.621 -2.626 -16.545 1.00 97.50 97 VAL A N 1
ATOM 748 C CA . VAL A 1 97 ? -30.425 -2.859 -17.746 1.00 97.50 97 VAL A CA 1
ATOM 749 C C . VAL A 1 97 ? -31.431 -1.727 -17.902 1.00 97.50 97 VAL A C 1
ATOM 751 O O . VAL A 1 97 ? -32.317 -1.545 -17.069 1.00 97.50 97 VAL A O 1
ATOM 754 N N . LEU A 1 98 ? -31.301 -0.961 -18.980 1.00 96.75 98 LEU A N 1
ATOM 755 C CA . LEU A 1 98 ? -32.160 0.186 -19.273 1.00 96.75 98 LEU A CA 1
ATOM 756 C C . LEU A 1 98 ? -33.339 -0.181 -20.180 1.00 96.75 98 LEU A C 1
ATOM 758 O O . LEU A 1 98 ? -34.361 0.493 -20.133 1.00 96.75 98 LEU A O 1
ATOM 762 N N . LYS A 1 99 ? -33.194 -1.217 -21.015 1.00 96.12 99 LYS A N 1
ATOM 763 C CA . LYS A 1 99 ? -34.240 -1.712 -21.923 1.00 96.12 99 LYS A CA 1
ATOM 764 C C . LYS A 1 99 ? -33.981 -3.168 -22.302 1.00 96.12 99 LYS A C 1
ATOM 766 O O . LYS A 1 99 ? -32.833 -3.538 -22.559 1.00 96.12 99 LYS A O 1
ATOM 771 N N . GLY A 1 100 ? -35.039 -3.967 -22.407 1.00 95.69 100 GLY A N 1
ATOM 772 C CA . GLY A 1 100 ? -34.951 -5.358 -22.866 1.00 95.69 100 GLY A CA 1
ATOM 773 C C . GLY A 1 100 ? -34.409 -6.320 -21.803 1.00 95.69 100 GLY A C 1
ATOM 774 O O . GLY A 1 100 ? -34.577 -6.098 -20.602 1.00 95.69 100 GLY A O 1
ATOM 775 N N . ARG A 1 101 ? -33.804 -7.428 -22.246 1.00 96.75 101 ARG A N 1
ATOM 776 C CA . ARG A 1 101 ? -33.191 -8.432 -21.365 1.00 96.75 101 ARG A CA 1
ATOM 777 C C . ARG A 1 101 ? -32.067 -9.199 -22.053 1.00 96.75 101 ARG A C 1
ATOM 779 O O . ARG A 1 101 ? -32.049 -9.288 -23.280 1.00 96.75 101 ARG A O 1
ATOM 786 N N . TRP A 1 102 ? -31.175 -9.764 -21.255 1.00 97.19 102 TRP A N 1
ATOM 787 C CA . TRP A 1 102 ? -30.066 -10.610 -21.693 1.00 97.19 102 TRP A CA 1
ATOM 788 C C . TRP A 1 102 ? -29.720 -11.640 -20.604 1.00 97.19 102 TRP A C 1
ATOM 790 O O . TRP A 1 102 ? -30.226 -11.562 -19.479 1.00 97.19 102 TRP A O 1
ATOM 800 N N . HIS A 1 103 ? -28.916 -12.636 -20.961 1.00 96.31 103 HIS A N 1
ATOM 801 C CA . HIS A 1 103 ? -28.548 -13.763 -20.102 1.00 96.31 103 HIS A CA 1
ATOM 802 C C . HIS A 1 103 ? -27.100 -14.186 -20.341 1.00 96.31 103 HIS A C 1
ATOM 804 O O . HIS A 1 103 ? -26.537 -13.905 -21.398 1.00 96.31 103 HIS A O 1
ATOM 810 N N . TYR A 1 104 ? -26.497 -14.826 -19.344 1.00 96.88 104 TYR A N 1
ATOM 811 C CA . TYR A 1 104 ? -25.228 -15.525 -19.490 1.00 96.88 104 TYR A CA 1
ATOM 812 C C . TYR A 1 104 ? -25.471 -17.021 -19.403 1.00 96.88 104 TYR A C 1
ATOM 814 O O . TYR A 1 104 ? -26.021 -17.482 -18.406 1.00 96.88 104 TYR A O 1
ATOM 822 N N . LEU A 1 105 ? -25.017 -17.779 -20.402 1.00 95.94 105 LEU A N 1
ATOM 823 C CA . LEU A 1 105 ? -25.252 -19.227 -20.481 1.00 95.94 105 LEU A CA 1
ATOM 824 C C . LEU A 1 105 ? -24.794 -20.003 -19.239 1.00 95.94 105 LEU A C 1
ATOM 826 O O . LEU A 1 105 ? -25.348 -21.054 -18.927 1.00 95.94 105 LEU A O 1
ATOM 830 N N . GLU A 1 106 ? -23.770 -19.497 -18.561 1.00 96.00 106 GLU A N 1
ATOM 831 C CA . GLU A 1 106 ? -23.129 -20.088 -17.392 1.00 96.00 106 GLU A CA 1
ATOM 832 C C . GLU A 1 106 ? -23.895 -19.825 -16.083 1.00 96.00 106 GLU A C 1
ATOM 834 O O . GLU A 1 106 ? -23.575 -20.426 -15.058 1.00 96.00 106 GLU A O 1
ATOM 839 N N . HIS A 1 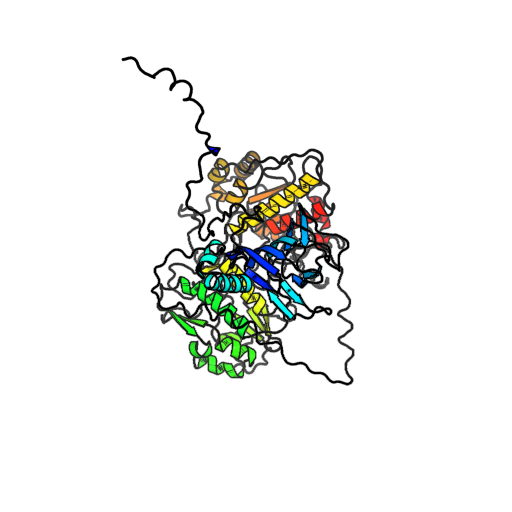107 ? -24.921 -18.968 -16.110 1.00 92.44 107 HIS A N 1
ATOM 840 C CA . HIS A 1 107 ? -25.652 -18.506 -14.932 1.00 92.44 107 HIS A CA 1
ATOM 841 C C . HIS A 1 107 ? -27.158 -18.797 -15.034 1.00 92.44 107 HIS A C 1
ATOM 843 O O . HIS A 1 107 ? -27.740 -18.784 -16.112 1.00 92.44 107 HIS A O 1
ATOM 849 N N . ASP A 1 108 ? -27.844 -19.012 -13.908 1.00 94.38 108 ASP A N 1
ATOM 850 C CA . ASP A 1 108 ? -29.288 -19.334 -13.907 1.00 94.38 108 ASP A CA 1
ATOM 851 C C . ASP A 1 108 ? -30.208 -18.095 -13.995 1.00 94.38 108 ASP A C 1
ATOM 853 O O . ASP A 1 108 ? -31.425 -18.211 -14.174 1.00 94.38 108 ASP A O 1
ATOM 857 N N . TRP A 1 109 ? -29.656 -16.892 -13.822 1.00 94.00 109 TRP A N 1
ATOM 858 C CA . TRP A 1 109 ? -30.417 -15.650 -13.675 1.00 94.00 109 TRP A CA 1
ATOM 859 C C . TRP A 1 109 ? -30.490 -14.843 -14.972 1.00 94.00 109 TRP A C 1
ATOM 861 O O . TRP A 1 109 ? -29.566 -14.826 -15.773 1.00 94.00 109 TRP A O 1
ATOM 871 N N . TRP A 1 110 ? -31.591 -14.110 -15.150 1.00 96.31 110 TRP A N 1
ATOM 872 C CA . TRP A 1 110 ? -31.821 -13.222 -16.292 1.00 96.31 110 TRP A CA 1
ATOM 873 C C . TRP A 1 110 ? -31.685 -11.758 -15.881 1.00 96.31 110 TRP A C 1
ATOM 875 O O . TRP A 1 110 ? -32.317 -11.331 -14.914 1.00 96.31 110 TRP A O 1
ATOM 885 N N . ALA A 1 111 ? -30.938 -10.969 -16.653 1.00 96.56 111 ALA A N 1
ATOM 886 C CA . ALA A 1 111 ? -30.890 -9.523 -16.489 1.00 96.56 111 ALA A CA 1
ATOM 887 C C . ALA A 1 111 ? -32.023 -8.881 -17.300 1.00 96.56 111 ALA A C 1
ATOM 889 O O . ALA A 1 111 ? -32.042 -8.953 -18.528 1.00 96.56 111 ALA A O 1
ATOM 890 N N . THR A 1 112 ? -32.986 -8.258 -16.622 1.00 96.56 112 THR A N 1
ATOM 891 C CA . THR A 1 112 ? -34.171 -7.632 -17.237 1.00 96.56 112 THR A CA 1
ATOM 892 C C . THR A 1 112 ? -34.223 -6.136 -16.959 1.00 96.56 112 THR A C 1
ATOM 894 O O . THR A 1 112 ? -33.616 -5.676 -15.999 1.00 96.56 112 THR A O 1
ATOM 897 N N . GLU A 1 113 ? -34.982 -5.385 -17.759 1.00 96.75 113 GLU A N 1
ATOM 898 C CA . GLU A 1 113 ? -35.195 -3.937 -17.616 1.00 96.75 113 GLU A CA 1
ATOM 899 C C . GLU A 1 113 ? -35.420 -3.475 -16.161 1.00 96.75 113 GLU A C 1
ATOM 901 O O . GLU A 1 113 ? -36.239 -4.035 -15.430 1.00 96.75 113 GLU A O 1
ATOM 906 N N . GLY A 1 114 ? -34.657 -2.461 -15.741 1.00 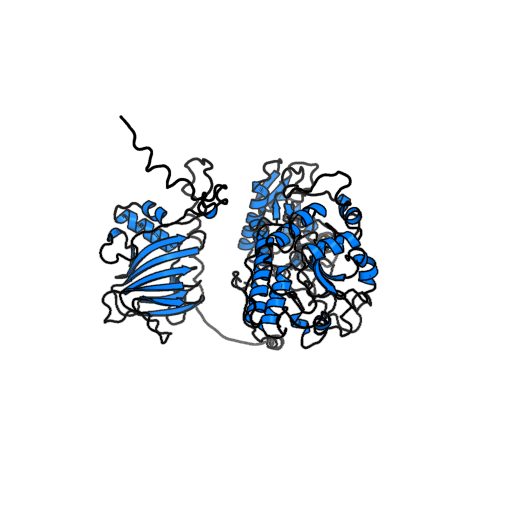94.94 114 GLY A N 1
ATOM 907 C CA . GLY A 1 114 ? -34.603 -1.951 -14.366 1.00 94.94 114 GLY A CA 1
ATOM 908 C C . GLY A 1 114 ? -33.713 -2.762 -13.414 1.00 94.94 114 GLY A C 1
ATOM 909 O O . GLY A 1 114 ? -33.506 -2.349 -12.275 1.00 94.94 114 GLY A O 1
ATOM 910 N N . GLY A 1 115 ? -33.189 -3.902 -13.863 1.00 93.69 115 GLY A N 1
ATOM 911 C CA . GLY A 1 115 ? -32.330 -4.791 -13.091 1.00 93.69 115 GLY A CA 1
ATOM 912 C C . GLY A 1 115 ? -30.869 -4.351 -13.045 1.00 93.69 115 GLY A C 1
ATOM 913 O O . GLY A 1 115 ? -30.381 -3.609 -13.902 1.00 93.69 115 GLY A O 1
ATOM 914 N N . TYR A 1 116 ? -30.167 -4.864 -12.039 1.00 97.31 116 TYR A N 1
ATOM 915 C CA . TYR A 1 116 ? -28.734 -4.696 -11.835 1.00 97.31 116 TYR A CA 1
ATOM 916 C C . TYR A 1 116 ? -28.055 -6.067 -11.822 1.00 97.31 116 TYR A C 1
ATOM 918 O O . TYR A 1 116 ? -28.572 -6.992 -11.193 1.00 97.31 116 TYR A O 1
ATOM 926 N N . ALA A 1 117 ? -26.902 -6.177 -12.477 1.00 95.06 117 ALA A N 1
ATOM 927 C CA . ALA A 1 117 ? -26.033 -7.343 -12.401 1.00 95.06 117 ALA A CA 1
ATOM 928 C C . ALA A 1 117 ? -24.611 -6.919 -12.016 1.00 95.06 117 ALA A C 1
ATOM 930 O O . ALA A 1 117 ? -24.147 -5.832 -12.372 1.00 95.06 117 ALA A O 1
ATOM 931 N N . PHE A 1 118 ? -23.943 -7.787 -11.264 1.00 96.25 118 PHE A N 1
ATOM 932 C CA . PHE A 1 118 ? -22.544 -7.654 -10.888 1.00 96.25 118 PHE A CA 1
ATOM 933 C C . PHE A 1 118 ? -21.797 -8.888 -11.365 1.00 96.25 118 PHE A C 1
ATOM 935 O O . PHE A 1 118 ? -22.247 -10.007 -11.124 1.00 96.25 118 PHE A O 1
ATOM 942 N N . GLU A 1 119 ? -20.660 -8.664 -12.005 1.00 91.69 119 GLU A N 1
ATOM 943 C CA . GLU A 1 119 ? -19.821 -9.713 -12.564 1.00 91.69 119 GLU A CA 1
ATOM 944 C C . GLU A 1 119 ? -18.415 -9.553 -11.961 1.00 91.69 119 GLU A C 1
ATOM 946 O O . GLU A 1 119 ? -17.812 -8.474 -12.086 1.00 91.69 119 GLU A O 1
ATOM 951 N N . PRO A 1 120 ? -17.906 -10.567 -11.238 1.00 88.00 120 PRO A N 1
ATOM 952 C CA . PRO A 1 120 ? -16.624 -10.465 -10.555 1.00 88.00 120 PRO A CA 1
ATOM 953 C C . PRO A 1 120 ? -15.440 -10.528 -11.541 1.00 88.00 120 PRO A C 1
ATOM 955 O O . PRO A 1 120 ? -15.576 -11.060 -12.648 1.00 88.00 120 PRO A O 1
ATOM 958 N N . PRO A 1 121 ? -14.257 -10.018 -11.147 1.00 86.69 121 PRO A N 1
ATOM 959 C CA . PRO A 1 121 ? -13.029 -10.208 -11.911 1.00 86.69 121 PRO A CA 1
ATOM 960 C C . PRO A 1 121 ? -12.762 -11.689 -12.188 1.00 86.69 121 PRO A C 1
ATOM 962 O O . PRO A 1 121 ? -12.990 -12.553 -11.343 1.00 86.69 121 PRO A O 1
ATOM 965 N N . GLY A 1 122 ? -12.256 -11.991 -13.379 1.00 86.38 122 GLY A N 1
ATOM 966 C CA . GLY A 1 122 ? -11.923 -13.350 -13.783 1.00 86.38 122 GLY A CA 1
ATOM 967 C C . GLY A 1 122 ? -13.105 -14.217 -14.216 1.00 86.38 122 GLY A C 1
ATOM 968 O O . GLY A 1 122 ? -12.833 -15.276 -14.783 1.00 86.38 122 GLY A O 1
ATOM 969 N N . ASP A 1 123 ? -14.360 -13.781 -14.027 1.00 90.44 123 ASP A N 1
ATOM 970 C CA . ASP A 1 123 ? -15.529 -14.522 -14.516 1.00 90.44 123 ASP A CA 1
ATOM 971 C C . ASP A 1 123 ? -15.459 -14.681 -16.040 1.00 90.44 123 ASP A C 1
ATOM 973 O O . ASP A 1 123 ? -15.047 -13.757 -16.753 1.00 90.44 123 ASP A O 1
ATOM 977 N N . ILE A 1 124 ? -15.815 -15.873 -16.523 1.00 92.62 124 ILE A N 1
ATOM 978 C CA . ILE A 1 124 ? -15.836 -16.219 -17.946 1.00 92.62 124 ILE A CA 1
ATOM 979 C C . ILE A 1 124 ? -17.260 -16.592 -18.305 1.00 92.62 124 ILE A C 1
ATOM 981 O O . ILE A 1 124 ? -17.765 -17.623 -17.863 1.00 92.62 124 ILE A O 1
ATOM 985 N N . HIS A 1 125 ? -17.877 -15.796 -19.171 1.00 94.75 125 HIS A N 1
ATOM 986 C CA . HIS A 1 125 ? -19.262 -16.025 -19.565 1.00 94.75 125 HIS A CA 1
ATOM 987 C C . HIS A 1 125 ? -19.548 -15.732 -21.027 1.00 94.75 125 HIS A C 1
ATOM 989 O O . HIS A 1 125 ? -18.769 -15.097 -21.747 1.00 94.75 125 HIS A O 1
ATOM 995 N N . THR A 1 126 ? -20.708 -16.205 -21.460 1.00 96.38 126 THR A N 1
ATOM 996 C CA . THR A 1 126 ? -21.226 -16.110 -22.813 1.00 96.38 126 THR A CA 1
ATOM 997 C C . THR A 1 126 ? -22.521 -15.302 -22.808 1.00 96.38 126 THR A C 1
ATOM 999 O O . THR A 1 126 ? -23.566 -15.807 -22.403 1.00 96.38 126 THR A O 1
ATOM 1002 N N . LEU A 1 127 ? -22.463 -14.049 -23.277 1.00 94.62 127 LEU A N 1
ATOM 1003 C CA . LEU A 1 127 ? -23.614 -13.142 -23.314 1.00 94.62 127 LEU A CA 1
ATOM 1004 C C . LEU A 1 127 ? -24.566 -13.522 -24.446 1.00 94.62 127 LEU A C 1
ATOM 1006 O O . LEU A 1 127 ? -24.186 -13.491 -25.624 1.00 94.62 127 LEU A O 1
ATOM 1010 N N . GLU A 1 128 ? -25.818 -13.794 -24.094 1.00 94.94 128 GLU A N 1
ATOM 1011 C CA . GLU A 1 128 ? -26.916 -14.010 -25.024 1.00 94.94 128 GLU A CA 1
ATOM 1012 C C . GLU A 1 128 ? -28.017 -12.948 -24.913 1.00 94.94 128 GLU A C 1
ATOM 1014 O O . GLU A 1 128 ? -28.378 -12.475 -23.833 1.00 94.94 128 GLU A O 1
ATOM 1019 N N . VAL A 1 129 ? -28.581 -12.590 -26.067 1.00 95.75 129 VAL A N 1
ATOM 1020 C CA . VAL A 1 129 ? -29.813 -11.800 -26.160 1.00 95.75 129 VAL A CA 1
ATOM 1021 C C . VAL A 1 129 ? -30.894 -12.676 -26.800 1.00 95.75 129 VAL A C 1
ATOM 1023 O O . VAL A 1 129 ? -30.683 -13.161 -27.911 1.00 95.75 129 VAL A O 1
ATOM 1026 N N . PRO A 1 130 ? -32.047 -12.897 -26.150 1.00 91.94 130 PRO A N 1
ATOM 1027 C CA . PRO A 1 130 ? -33.115 -13.732 -26.702 1.00 91.94 130 PRO A CA 1
ATOM 1028 C C . PRO A 1 130 ? -33.678 -13.239 -28.037 1.00 91.94 130 PRO A C 1
ATOM 1030 O O . PRO A 1 130 ? -33.741 -12.038 -28.293 1.00 91.94 130 PRO A O 1
ATOM 1033 N N . ASP A 1 131 ? -34.192 -14.166 -28.850 1.00 91.75 131 ASP A N 1
ATOM 1034 C CA . ASP A 1 131 ? -34.813 -13.867 -30.152 1.00 91.75 131 ASP A CA 1
ATOM 1035 C C . ASP A 1 131 ? -36.067 -12.982 -30.063 1.00 91.75 131 ASP A C 1
ATOM 1037 O O . ASP A 1 131 ? -36.416 -12.304 -31.029 1.00 91.75 131 ASP A O 1
ATOM 1041 N N . ASP A 1 132 ? -36.755 -12.967 -28.918 1.00 92.69 132 ASP A N 1
ATOM 1042 C CA . ASP A 1 132 ? -37.937 -12.133 -28.684 1.00 92.69 132 ASP A CA 1
ATOM 1043 C C . ASP A 1 132 ? -37.602 -10.700 -28.235 1.00 92.69 132 ASP A C 1
ATOM 1045 O O . ASP A 1 132 ? -38.511 -9.886 -28.064 1.00 92.69 132 ASP A O 1
ATOM 1049 N N . VAL A 1 133 ? -36.317 -10.368 -28.062 1.00 93.94 133 VAL A N 1
ATOM 1050 C CA . VAL A 1 133 ? -35.852 -9.044 -27.635 1.00 93.94 133 VAL A CA 1
ATOM 1051 C C . VAL A 1 133 ? -35.363 -8.252 -28.854 1.00 93.94 133 VAL A C 1
ATOM 1053 O O . VAL A 1 133 ? -34.249 -8.474 -29.325 1.00 93.94 133 VAL A O 1
ATOM 1056 N N . PRO A 1 134 ? -36.155 -7.295 -29.379 1.00 89.56 134 PRO A N 1
ATOM 1057 C CA . PRO A 1 134 ? -35.768 -6.528 -30.567 1.00 89.56 134 PRO A CA 1
ATOM 1058 C C . PRO A 1 134 ? -34.622 -5.542 -30.302 1.00 89.56 134 PRO A C 1
ATOM 1060 O O . PRO A 1 134 ? -33.903 -5.155 -31.222 1.00 89.56 134 PRO A O 1
ATOM 1063 N N . GLU A 1 135 ? -34.477 -5.092 -29.055 1.00 93.12 135 GLU A N 1
ATOM 1064 C CA . GLU A 1 135 ? -33.436 -4.162 -28.639 1.00 93.12 135 GLU A CA 1
ATOM 1065 C C . GLU A 1 135 ? -33.120 -4.361 -27.154 1.00 93.12 135 GLU A C 1
ATOM 1067 O O . GLU A 1 135 ? -34.022 -4.363 -26.314 1.00 93.12 135 GLU A O 1
ATOM 1072 N N . MET A 1 136 ? -31.834 -4.495 -26.840 1.00 95.12 136 MET A N 1
ATOM 1073 C CA . MET A 1 136 ? -31.300 -4.485 -25.483 1.00 95.12 136 MET A CA 1
ATOM 1074 C C . MET A 1 136 ? -30.433 -3.240 -25.299 1.00 95.12 136 MET A C 1
ATOM 1076 O O . MET A 1 136 ? -29.594 -2.928 -26.148 1.00 95.12 136 MET A O 1
ATOM 1080 N N . ILE A 1 137 ? -30.649 -2.518 -24.197 1.00 97.06 137 ILE A N 1
ATOM 1081 C CA . ILE A 1 137 ? -29.826 -1.372 -23.807 1.00 97.06 137 ILE A CA 1
ATOM 1082 C C . ILE A 1 137 ? -29.395 -1.553 -22.358 1.00 97.06 137 ILE A C 1
ATOM 1084 O O . ILE A 1 137 ? -30.240 -1.604 -21.467 1.00 97.06 137 ILE A O 1
ATOM 1088 N N . THR A 1 138 ? -28.088 -1.613 -22.118 1.00 97.75 138 THR A N 1
ATOM 1089 C CA . THR A 1 138 ? -27.516 -1.812 -20.779 1.00 97.75 138 THR A CA 1
ATOM 1090 C C . THR A 1 138 ? -26.374 -0.834 -20.553 1.00 97.75 138 THR A C 1
ATOM 1092 O O . THR A 1 138 ? -25.508 -0.669 -21.410 1.00 97.75 138 THR A O 1
ATOM 1095 N N . MET A 1 139 ? -26.379 -0.157 -19.407 1.00 98.19 139 MET A N 1
ATOM 1096 C CA . MET A 1 139 ? -25.248 0.650 -18.964 1.00 98.19 139 MET A CA 1
ATOM 1097 C C . MET A 1 139 ? -24.246 -0.250 -18.253 1.00 98.19 139 MET A C 1
ATOM 1099 O O . MET A 1 139 ? -24.617 -0.913 -17.288 1.00 98.19 139 MET A O 1
ATOM 1103 N N . PHE A 1 140 ? -22.997 -0.235 -18.702 1.00 97.50 140 PHE A N 1
ATOM 1104 C CA . PHE A 1 140 ? -21.904 -0.971 -18.088 1.00 97.50 140 PHE A CA 1
ATOM 1105 C C . PHE A 1 140 ? -20.874 -0.011 -17.499 1.00 97.50 140 PHE A C 1
ATOM 1107 O O . PHE A 1 140 ? -20.485 0.966 -18.140 1.00 97.50 140 PHE A O 1
ATOM 1114 N N . HIS A 1 141 ? -20.412 -0.318 -16.293 1.00 98.12 141 HIS A N 1
ATOM 1115 C CA . HIS A 1 141 ? -19.136 0.140 -15.761 1.00 98.12 141 HIS A CA 1
ATOM 1116 C C . HIS A 1 141 ? -18.185 -1.054 -15.765 1.00 98.12 141 HIS A C 1
ATOM 1118 O O . HIS A 1 141 ? -18.486 -2.070 -15.146 1.00 98.12 141 HIS A O 1
ATOM 1124 N N . VAL A 1 142 ? -17.072 -0.925 -16.481 1.00 96.12 142 VAL A N 1
ATOM 1125 C CA . VAL A 1 142 ? -16.099 -1.993 -16.712 1.00 96.12 142 VAL A CA 1
ATOM 1126 C C . VAL A 1 142 ? -14.746 -1.548 -16.199 1.00 96.12 142 VAL A C 1
ATOM 1128 O O . VAL A 1 142 ? -14.171 -0.600 -16.741 1.00 96.12 142 VAL A O 1
ATOM 1131 N N . THR A 1 143 ? -14.241 -2.246 -15.188 1.00 94.19 143 THR A N 1
ATOM 1132 C CA . THR A 1 143 ? -12.870 -2.090 -14.700 1.00 94.19 143 THR A CA 1
ATOM 1133 C C . THR A 1 143 ? -11.961 -3.062 -15.443 1.00 94.19 143 THR A C 1
ATOM 1135 O O . THR A 1 143 ? -12.264 -4.248 -15.547 1.00 94.19 143 THR A O 1
ATOM 1138 N N . GLY A 1 144 ? -10.844 -2.572 -15.979 1.00 91.50 144 GLY A N 1
ATOM 1139 C CA . GLY A 1 144 ? -9.934 -3.365 -16.798 1.00 91.50 144 GLY A CA 1
ATOM 1140 C C . GLY A 1 144 ? -10.434 -3.542 -18.235 1.00 91.50 144 GLY A C 1
ATOM 1141 O O . GLY A 1 144 ? -10.762 -2.573 -18.925 1.00 91.50 144 GLY A O 1
ATOM 1142 N N . ALA A 1 145 ? -10.438 -4.788 -18.706 1.00 90.50 145 ALA A N 1
ATOM 1143 C CA . ALA A 1 145 ? -10.685 -5.147 -20.097 1.00 90.50 145 ALA A CA 1
ATOM 1144 C C . ALA A 1 145 ? -11.595 -6.373 -20.224 1.00 90.50 145 ALA A C 1
ATOM 1146 O O . ALA A 1 145 ? -11.591 -7.262 -19.369 1.00 90.50 145 ALA A O 1
ATOM 1147 N N . TYR A 1 146 ? -12.301 -6.448 -21.349 1.00 89.88 146 TYR A N 1
ATOM 1148 C CA . TYR A 1 146 ? -12.886 -7.680 -21.857 1.00 89.88 146 TYR A CA 1
ATOM 1149 C C . TYR A 1 146 ? -11.822 -8.452 -22.631 1.00 89.88 146 TYR A C 1
ATOM 1151 O O . TYR A 1 146 ? -11.337 -7.986 -23.662 1.00 89.88 146 TYR A O 1
ATOM 1159 N N . ILE A 1 147 ? -11.475 -9.646 -22.168 1.00 93.81 147 ILE A N 1
ATOM 1160 C CA . ILE A 1 147 ? -10.644 -10.588 -22.913 1.00 93.81 147 ILE A CA 1
ATOM 1161 C C . ILE A 1 147 ? -11.606 -11.541 -23.611 1.00 93.81 147 ILE A C 1
ATOM 1163 O O . ILE A 1 147 ? -12.166 -12.437 -22.985 1.00 93.81 147 ILE A O 1
ATOM 1167 N N . TYR A 1 148 ? -11.852 -11.333 -24.901 1.00 91.44 148 TYR A N 1
ATOM 1168 C CA . TYR A 1 148 ? -12.662 -12.258 -25.686 1.00 91.44 148 TYR A CA 1
ATOM 1169 C C . TYR A 1 148 ? -11.959 -13.610 -25.746 1.00 91.44 148 TYR A C 1
ATOM 1171 O O . TYR A 1 148 ? -10.768 -13.668 -26.054 1.00 91.44 148 TYR A O 1
ATOM 1179 N N . VAL A 1 149 ? -12.693 -14.687 -25.474 1.00 91.12 149 VAL A N 1
ATOM 1180 C CA . VAL A 1 149 ? -12.166 -16.058 -25.475 1.00 91.12 149 VAL A CA 1
ATOM 1181 C C . VAL A 1 149 ? -13.028 -16.976 -26.336 1.00 91.12 149 VAL A C 1
ATOM 1183 O O . VAL A 1 149 ? -14.219 -16.725 -26.543 1.00 91.12 149 VAL A O 1
ATOM 1186 N N . ASP A 1 150 ? -12.435 -18.050 -26.846 1.00 91.31 150 ASP A N 1
ATOM 1187 C CA . ASP A 1 150 ? -13.192 -19.143 -27.453 1.00 91.31 150 ASP A CA 1
ATOM 1188 C C . ASP A 1 150 ? -13.843 -20.057 -26.391 1.00 91.31 150 ASP A C 1
ATOM 1190 O O . ASP A 1 150 ? -13.869 -19.754 -25.200 1.00 91.31 150 ASP A O 1
ATOM 1194 N N . GLN A 1 151 ? -14.456 -21.161 -26.825 1.00 90.44 151 GLN A N 1
ATOM 1195 C CA . GLN A 1 151 ? -15.166 -22.098 -25.937 1.00 90.44 151 GLN A CA 1
ATOM 1196 C C . GLN A 1 151 ? -14.270 -22.854 -24.957 1.00 90.44 151 GLN A C 1
ATOM 1198 O O . GLN A 1 151 ? -14.780 -23.369 -23.968 1.00 90.44 151 GLN A O 1
ATOM 1203 N N . ASP A 1 152 ? -12.969 -22.899 -25.225 1.00 89.12 152 ASP A N 1
ATOM 1204 C CA . ASP A 1 152 ? -11.978 -23.574 -24.396 1.00 89.12 152 ASP A CA 1
ATOM 1205 C C . ASP A 1 152 ? -11.238 -22.567 -23.490 1.00 89.12 152 ASP A C 1
ATOM 1207 O O . ASP A 1 152 ? -10.307 -22.931 -22.773 1.00 89.12 152 ASP A O 1
ATOM 1211 N N . GLY A 1 153 ? -11.662 -21.295 -23.498 1.00 84.19 153 GLY A N 1
ATOM 1212 C CA . GLY A 1 153 ? -11.072 -20.221 -22.701 1.00 84.19 153 GLY A CA 1
ATOM 1213 C C . GLY A 1 153 ? -9.813 -19.610 -23.318 1.00 84.19 153 GLY A C 1
ATOM 1214 O O . GLY A 1 153 ? -9.130 -18.836 -22.647 1.00 84.19 153 GLY A O 1
ATOM 1215 N N . ILE A 1 154 ? -9.494 -19.917 -24.581 1.00 86.81 154 ILE A N 1
ATOM 1216 C CA . ILE A 1 154 ? -8.310 -19.371 -25.250 1.00 86.81 154 ILE A CA 1
ATOM 1217 C C . ILE A 1 154 ? -8.585 -17.924 -25.680 1.00 86.81 154 ILE A C 1
ATOM 1219 O O . ILE A 1 154 ? -9.567 -17.683 -26.388 1.00 86.81 154 ILE A O 1
ATOM 1223 N N . PRO A 1 155 ? -7.738 -16.948 -25.298 1.00 87.06 155 PRO A N 1
ATOM 1224 C CA . PRO A 1 155 ? -7.897 -15.557 -25.712 1.00 87.06 155 PRO A CA 1
ATOM 1225 C C . PRO A 1 155 ? -7.842 -15.378 -27.233 1.00 87.06 155 PRO A C 1
ATOM 1227 O O . PRO A 1 155 ? -6.893 -15.800 -27.891 1.00 87.06 155 PRO A O 1
ATOM 1230 N N . VAL A 1 156 ? -8.848 -14.699 -27.784 1.00 92.12 156 VAL A N 1
ATOM 1231 C CA . VAL A 1 156 ? -8.969 -14.364 -29.215 1.00 92.12 156 VAL A CA 1
ATOM 1232 C C . VAL A 1 156 ? -8.987 -12.857 -29.482 1.00 92.12 156 VAL A C 1
ATOM 1234 O O . VAL A 1 156 ? -8.890 -12.434 -30.633 1.00 92.12 156 VAL A O 1
ATOM 1237 N N . GLY A 1 157 ? -9.102 -12.027 -28.443 1.00 86.25 157 GLY A N 1
ATOM 1238 C CA . GLY A 1 157 ? -9.046 -10.572 -28.570 1.00 86.25 157 GLY A CA 1
ATOM 1239 C C . GLY A 1 157 ? -9.180 -9.857 -27.230 1.00 86.25 157 GLY A C 1
ATOM 1240 O O . GLY A 1 157 ? -9.567 -10.462 -26.236 1.00 86.25 157 GLY A O 1
ATOM 1241 N N . VAL A 1 158 ? -8.877 -8.559 -27.211 1.00 89.94 158 VAL A N 1
ATOM 1242 C CA . VAL A 1 158 ? -8.971 -7.712 -26.013 1.00 89.94 158 VAL A CA 1
ATOM 1243 C C . VAL A 1 158 ? -9.703 -6.417 -26.356 1.00 89.94 158 VAL A C 1
ATOM 1245 O O . VAL A 1 158 ? -9.511 -5.851 -27.433 1.00 89.94 158 VAL A O 1
ATOM 1248 N N . GLU A 1 159 ? -10.552 -5.952 -25.445 1.00 91.12 159 GLU A N 1
ATOM 1249 C CA . GLU A 1 159 ? -11.191 -4.642 -25.499 1.00 91.12 159 GLU A CA 1
ATOM 1250 C C . GLU A 1 159 ? -11.113 -3.949 -24.134 1.00 91.12 159 GLU A C 1
ATOM 1252 O O . GLU A 1 159 ? -11.708 -4.383 -23.155 1.00 91.12 159 GLU A O 1
ATOM 1257 N N . ASP A 1 160 ? -10.384 -2.843 -24.094 1.00 93.31 160 ASP A N 1
ATOM 1258 C CA . ASP A 1 160 ? -10.106 -2.008 -22.926 1.00 93.31 160 ASP A CA 1
ATOM 1259 C C . ASP A 1 160 ? -10.506 -0.532 -23.157 1.00 93.31 160 ASP A C 1
ATOM 1261 O O . ASP A 1 160 ? -11.054 -0.153 -24.199 1.00 93.31 160 ASP A O 1
ATOM 1265 N N . VAL A 1 161 ? -10.199 0.344 -22.195 1.00 93.25 161 VAL A N 1
ATOM 1266 C CA . VAL A 1 161 ? -10.474 1.787 -22.311 1.00 93.25 161 VAL A CA 1
ATOM 1267 C C . VAL A 1 161 ? -9.775 2.447 -23.512 1.00 93.25 161 VAL A C 1
ATOM 1269 O O . VAL A 1 161 ? -10.331 3.377 -24.104 1.00 93.25 161 VAL A O 1
ATOM 1272 N N . PHE A 1 162 ? -8.592 1.972 -23.913 1.00 93.44 162 PHE A N 1
ATOM 1273 C CA . PHE A 1 162 ? -7.809 2.563 -25.002 1.00 93.44 162 PHE A CA 1
ATOM 1274 C C . PHE A 1 162 ? -8.388 2.209 -26.372 1.00 93.44 162 PHE A C 1
ATOM 1276 O O . PHE A 1 162 ? -8.592 3.092 -27.205 1.00 93.44 162 PHE A O 1
ATOM 1283 N N . SER A 1 163 ? -8.763 0.950 -26.576 1.00 92.38 163 SER A N 1
ATOM 1284 C CA . SER A 1 163 ? -9.465 0.501 -27.779 1.00 92.38 163 SER A CA 1
ATOM 1285 C C . SER A 1 163 ? -10.852 1.152 -27.915 1.00 92.38 163 SER A C 1
ATOM 1287 O O . SER A 1 163 ? -11.245 1.545 -29.017 1.00 92.38 163 SER A O 1
ATOM 1289 N N . LYS A 1 164 ? -11.585 1.370 -26.807 1.00 94.88 164 LYS A N 1
ATOM 1290 C CA . LYS A 1 164 ? -12.828 2.170 -26.804 1.00 94.88 164 LYS A CA 1
ATOM 1291 C C . LYS A 1 164 ? -12.569 3.618 -27.214 1.00 94.88 164 LYS A C 1
ATOM 1293 O O . LYS A 1 164 ? -13.324 4.165 -28.020 1.00 94.88 164 LYS A O 1
ATOM 1298 N N . LEU A 1 165 ? -11.515 4.232 -26.674 1.00 96.19 165 LEU A N 1
ATOM 1299 C CA . LEU A 1 165 ? -11.113 5.598 -27.004 1.00 96.19 165 LEU A CA 1
ATOM 1300 C C . LEU A 1 165 ? -10.768 5.735 -28.491 1.00 96.19 165 LEU A C 1
ATOM 1302 O O . LEU A 1 165 ? -11.236 6.670 -29.137 1.00 96.19 165 LEU A O 1
ATOM 1306 N N . GLU A 1 166 ? -9.998 4.803 -29.048 1.00 95.75 166 GLU A N 1
ATOM 1307 C CA . GLU A 1 166 ? -9.626 4.807 -30.464 1.00 95.75 166 GLU A CA 1
ATOM 1308 C C . GLU A 1 166 ? -10.853 4.663 -31.378 1.00 95.75 166 GLU A C 1
ATOM 1310 O O . GLU A 1 166 ? -11.052 5.487 -32.277 1.00 95.75 166 GLU A O 1
ATOM 1315 N N . LYS A 1 167 ? -11.735 3.689 -31.097 1.00 96.19 167 LYS A N 1
ATOM 1316 C CA . LYS A 1 167 ? -13.005 3.513 -31.828 1.00 96.19 167 LYS A CA 1
ATOM 1317 C C . LYS A 1 167 ? -13.862 4.780 -31.779 1.00 96.19 167 LYS A C 1
ATOM 1319 O O . LYS A 1 167 ? -14.415 5.189 -32.798 1.00 96.19 167 LYS A O 1
ATOM 1324 N N . ALA A 1 168 ? -13.943 5.421 -30.613 1.00 97.50 168 ALA A N 1
ATOM 1325 C CA . ALA A 1 168 ? -14.703 6.651 -30.428 1.00 97.50 168 ALA A CA 1
ATOM 1326 C C . ALA A 1 168 ? -14.116 7.832 -31.215 1.00 97.50 168 ALA A C 1
ATOM 1328 O O . ALA A 1 168 ? -14.869 8.536 -31.886 1.00 97.50 168 ALA A O 1
ATOM 1329 N N . LYS A 1 169 ? -12.789 8.031 -31.183 1.00 96.56 169 LYS A N 1
ATOM 1330 C CA . LYS A 1 169 ? -12.108 9.079 -31.968 1.00 96.56 169 LYS A CA 1
ATOM 1331 C C . LYS A 1 169 ? -12.399 8.929 -33.454 1.00 96.56 169 LYS A C 1
ATOM 1333 O O . LYS A 1 169 ? -12.825 9.886 -34.094 1.00 96.56 169 LYS A O 1
ATOM 1338 N N . LYS A 1 170 ? -12.197 7.719 -33.979 1.00 97.31 170 LYS A N 1
ATOM 1339 C CA . LYS A 1 170 ? -12.409 7.412 -35.394 1.00 97.31 170 LYS A CA 1
ATOM 1340 C C . LYS A 1 170 ? -13.854 7.678 -35.813 1.00 97.31 170 LYS A C 1
ATOM 1342 O O . LYS A 1 170 ? -14.089 8.398 -36.776 1.00 97.31 170 LYS A O 1
ATOM 1347 N N . HIS A 1 171 ? -14.816 7.148 -35.061 1.00 97.94 171 HIS A N 1
ATOM 1348 C CA . HIS A 1 171 ? -16.235 7.320 -35.367 1.00 97.94 171 HIS A CA 1
ATOM 1349 C C . HIS A 1 171 ? -16.665 8.788 -35.318 1.00 97.94 171 HIS A C 1
ATOM 1351 O O . HIS A 1 171 ? -17.337 9.258 -36.231 1.00 97.94 171 HIS A O 1
ATOM 1357 N N . TYR A 1 172 ? -16.258 9.541 -34.290 1.00 98.00 172 TYR A N 1
ATOM 1358 C CA . TYR A 1 172 ? -16.624 10.955 -34.176 1.00 98.00 172 TYR A CA 1
ATOM 1359 C C . TYR A 1 172 ? -16.024 11.828 -35.279 1.00 98.00 172 TYR A C 1
ATOM 1361 O O . TYR A 1 172 ? -16.687 12.769 -35.722 1.00 98.00 172 TYR A O 1
ATOM 1369 N N . GLU A 1 173 ? -14.830 11.498 -35.771 1.00 97.06 173 GLU A N 1
ATOM 1370 C CA . GLU A 1 173 ? -14.275 12.116 -36.976 1.00 97.06 173 GLU A CA 1
ATOM 1371 C C . GLU A 1 173 ? -15.151 11.819 -38.206 1.00 97.06 173 GLU A C 1
ATOM 1373 O O . GLU A 1 173 ? -15.601 12.742 -38.884 1.00 97.06 173 GLU A O 1
ATOM 1378 N N . GLU A 1 174 ? -15.479 10.546 -38.447 1.00 97.62 174 GLU A N 1
ATOM 1379 C CA . GLU A 1 174 ? -16.253 10.095 -39.615 1.00 97.62 174 GLU A CA 1
ATOM 1380 C C . GLU A 1 174 ? -17.664 10.706 -39.687 1.00 97.62 174 GLU A C 1
ATOM 1382 O O . GLU A 1 174 ? -18.145 11.044 -40.770 1.00 97.62 174 GLU A O 1
ATOM 1387 N N . VAL A 1 175 ? -18.330 10.893 -38.543 1.00 97.25 175 VAL A N 1
ATOM 1388 C CA . VAL A 1 175 ? -19.690 11.465 -38.471 1.00 97.25 175 VAL A CA 1
ATOM 1389 C C . VAL A 1 175 ? -19.714 12.996 -38.336 1.00 97.25 175 VAL A C 1
ATOM 1391 O O . VAL A 1 175 ? -20.782 13.588 -38.134 1.00 97.25 175 VAL A O 1
ATOM 1394 N N . GLY A 1 176 ? -18.554 13.653 -38.445 1.00 95.88 176 GLY A N 1
ATOM 1395 C CA . GLY A 1 176 ? -18.428 15.113 -38.473 1.00 95.88 176 GLY A CA 1
ATOM 1396 C C . GLY A 1 176 ? -18.564 15.809 -37.114 1.00 95.88 176 GLY A C 1
ATOM 1397 O O . GLY A 1 176 ? -18.890 16.995 -37.068 1.00 95.88 176 GLY A O 1
ATOM 1398 N N . LEU A 1 177 ? -18.351 15.090 -36.007 1.00 95.56 177 LEU A N 1
ATOM 1399 C CA . LEU A 1 177 ? -18.221 15.672 -34.662 1.00 95.56 177 LEU A CA 1
ATOM 1400 C C . LEU A 1 177 ? -16.768 16.064 -34.336 1.00 95.56 177 LEU A C 1
ATOM 1402 O O . LEU A 1 177 ? -16.553 16.925 -33.482 1.00 95.56 177 LEU A O 1
ATOM 1406 N N . GLY A 1 178 ? -15.807 15.464 -35.044 1.00 95.62 178 GLY A N 1
ATOM 1407 C CA . GLY A 1 178 ? -14.368 15.637 -34.862 1.00 95.62 178 GLY A CA 1
ATOM 1408 C C . GLY A 1 178 ? -13.794 14.672 -33.824 1.00 95.62 178 GLY A C 1
ATOM 1409 O O . GLY A 1 178 ? -14.431 14.393 -32.805 1.00 95.62 178 GLY A O 1
ATOM 1410 N N . ALA A 1 179 ? -12.574 14.185 -34.048 1.00 92.38 179 ALA A N 1
ATOM 1411 C CA . ALA A 1 179 ? -11.899 13.238 -33.156 1.00 92.38 179 ALA A CA 1
ATOM 1412 C C . ALA A 1 179 ? -11.804 13.742 -31.701 1.00 92.38 179 ALA A C 1
ATOM 1414 O O . ALA A 1 179 ? -11.979 12.968 -30.758 1.00 92.38 179 ALA A O 1
ATOM 1415 N N . ASP A 1 180 ? -11.611 15.050 -31.505 1.00 94.19 180 ASP A N 1
ATOM 1416 C CA . ASP A 1 180 ? -11.513 15.680 -30.183 1.00 94.19 180 ASP A CA 1
ATOM 1417 C C . ASP A 1 180 ? -12.824 15.703 -29.394 1.00 94.19 180 ASP A C 1
ATOM 1419 O O . ASP A 1 180 ? -12.815 15.943 -28.182 1.00 94.19 180 ASP A O 1
ATOM 1423 N N . TYR A 1 181 ? -13.961 15.416 -30.034 1.00 94.81 181 TYR A N 1
ATOM 1424 C CA . TYR A 1 181 ? -15.249 15.327 -29.350 1.00 94.81 181 TYR A CA 1
ATOM 1425 C C . TYR A 1 181 ? -15.209 14.309 -28.200 1.00 94.81 181 TYR A C 1
ATOM 1427 O O . TYR A 1 181 ? -15.832 14.523 -27.155 1.00 94.81 181 TYR A O 1
ATOM 1435 N N . VAL A 1 182 ? -14.421 13.236 -28.351 1.00 94.88 182 VAL A N 1
ATOM 1436 C CA . VAL A 1 182 ? -14.269 12.195 -27.328 1.00 94.88 182 VAL A CA 1
ATOM 1437 C C . VAL A 1 182 ? -13.682 12.722 -26.017 1.00 94.88 182 VAL A C 1
ATOM 1439 O O . VAL A 1 182 ? -13.987 12.183 -24.954 1.00 94.88 182 VAL A O 1
ATOM 1442 N N . ASN A 1 183 ? -12.883 13.796 -26.060 1.00 91.81 183 ASN A N 1
ATOM 1443 C CA . ASN A 1 183 ? -12.166 14.322 -24.895 1.00 91.81 183 ASN A CA 1
ATOM 1444 C C . ASN A 1 183 ? -13.124 14.775 -23.781 1.00 91.81 183 ASN A C 1
ATOM 1446 O O . ASN A 1 183 ? -12.741 14.818 -22.617 1.00 91.81 183 ASN A O 1
ATOM 1450 N N . ARG A 1 184 ? -14.397 15.036 -24.112 1.00 92.12 184 ARG A N 1
ATOM 1451 C CA . ARG A 1 184 ? -15.465 15.331 -23.143 1.00 92.12 184 ARG A CA 1
ATOM 1452 C C . ARG A 1 184 ? -15.702 14.184 -22.157 1.00 92.12 184 ARG A C 1
ATOM 1454 O O . ARG A 1 184 ? -16.028 14.438 -20.998 1.00 92.12 184 ARG A O 1
ATOM 1461 N N . PHE A 1 185 ? -15.504 12.947 -22.605 1.00 94.06 185 PHE A N 1
ATOM 1462 C CA . PHE A 1 185 ? -15.717 11.728 -21.823 1.00 94.06 185 PHE A CA 1
ATOM 1463 C C . PHE A 1 185 ? -14.430 11.220 -21.162 1.00 94.06 185 PHE A C 1
ATOM 1465 O O . PHE A 1 185 ? -14.496 10.402 -20.250 1.00 94.06 185 PHE A O 1
ATOM 1472 N N . VAL A 1 186 ? -13.256 11.695 -21.589 1.00 93.81 186 VAL A N 1
ATOM 1473 C CA . VAL A 1 186 ? -11.964 11.231 -21.065 1.00 93.81 186 VAL A CA 1
ATOM 1474 C C . VAL A 1 186 ? -11.681 11.848 -19.699 1.00 93.81 186 VAL A C 1
ATOM 1476 O O . VAL A 1 186 ? -11.863 13.050 -19.505 1.00 93.81 186 VAL A O 1
ATOM 1479 N N . ARG A 1 187 ? -11.209 11.039 -18.747 1.00 90.44 187 ARG A N 1
ATOM 1480 C CA . ARG A 1 187 ? -10.659 11.512 -17.473 1.00 90.44 187 ARG A CA 1
ATOM 1481 C C . ARG A 1 187 ? -9.218 11.056 -17.314 1.00 90.44 187 ARG A C 1
ATOM 1483 O O . ARG A 1 187 ? -8.897 9.880 -17.456 1.00 90.44 187 ARG A O 1
ATOM 1490 N N . ARG A 1 188 ? -8.362 12.042 -17.067 1.00 78.75 188 ARG A N 1
ATOM 1491 C CA . ARG A 1 188 ? -6.932 11.914 -16.798 1.00 78.75 188 ARG A CA 1
ATOM 1492 C C . ARG A 1 188 ? -6.508 13.072 -15.893 1.00 78.75 188 ARG A C 1
ATOM 1494 O O . ARG A 1 188 ? -7.134 14.135 -15.983 1.00 78.75 188 ARG A O 1
ATOM 1501 N N . PRO A 1 189 ? -5.472 12.908 -15.063 1.00 64.38 189 PRO A N 1
ATOM 1502 C CA . PRO A 1 189 ? -4.881 14.021 -14.337 1.00 64.38 189 PRO A CA 1
ATOM 1503 C C . PRO A 1 189 ? -4.486 15.142 -15.308 1.00 64.38 189 PRO A C 1
ATOM 1505 O O . PRO A 1 189 ? -3.872 14.882 -16.349 1.00 64.38 189 PRO A O 1
ATOM 1508 N N . ARG A 1 190 ? -4.852 16.393 -15.006 1.00 51.97 190 ARG A N 1
ATOM 1509 C CA . ARG A 1 190 ? -4.321 17.540 -15.753 1.00 51.97 190 ARG A CA 1
ATOM 1510 C C . ARG A 1 190 ? -2.870 17.736 -15.335 1.00 51.97 190 ARG A C 1
ATOM 1512 O O . ARG A 1 190 ? -2.620 18.131 -14.202 1.00 51.97 190 ARG A O 1
ATOM 1519 N N . LEU A 1 191 ? -1.931 17.541 -16.257 1.00 45.72 191 LEU A N 1
ATOM 1520 C CA . LEU A 1 191 ? -0.623 18.174 -16.123 1.00 45.72 191 LEU A CA 1
ATOM 1521 C C . LEU A 1 191 ? -0.877 19.686 -16.089 1.00 45.72 191 LEU A C 1
ATOM 1523 O O . LEU A 1 191 ? -1.528 20.226 -16.988 1.00 45.72 191 LEU A O 1
ATOM 1527 N N . ALA A 1 192 ? -0.451 20.361 -15.021 1.00 37.78 192 ALA A N 1
ATOM 1528 C CA . ALA A 1 192 ? -0.494 21.816 -14.972 1.00 37.78 192 ALA A CA 1
ATOM 1529 C C . ALA A 1 192 ? 0.220 22.357 -16.220 1.00 37.78 192 ALA A C 1
ATOM 1531 O O . ALA A 1 192 ? 1.266 21.829 -16.587 1.00 37.78 192 ALA A O 1
ATOM 1532 N N . ASN A 1 193 ? -0.366 23.356 -16.890 1.00 29.77 193 ASN A N 1
ATOM 1533 C CA . ASN A 1 193 ? 0.182 23.975 -18.100 1.00 29.77 193 ASN A CA 1
ATOM 1534 C C . ASN A 1 193 ? 1.625 24.458 -17.868 1.00 29.77 193 ASN A C 1
ATOM 1536 O O . ASN A 1 193 ? 1.849 25.613 -17.509 1.00 29.77 193 ASN A O 1
ATOM 1540 N N . ILE A 1 194 ? 2.603 23.593 -18.113 1.00 32.59 194 ILE A N 1
ATOM 1541 C CA . ILE A 1 194 ? 3.956 23.987 -18.464 1.00 32.59 194 ILE A CA 1
ATOM 1542 C C . ILE A 1 194 ? 3.896 24.137 -19.977 1.00 32.59 194 ILE A C 1
ATOM 1544 O O . ILE A 1 194 ? 3.614 23.175 -20.689 1.00 32.59 194 ILE A O 1
ATOM 1548 N N . ALA A 1 195 ? 4.039 25.368 -20.462 1.00 28.39 195 ALA A N 1
ATOM 1549 C CA . ALA A 1 195 ? 4.076 25.651 -21.887 1.00 28.39 195 ALA A CA 1
ATOM 1550 C C . ALA A 1 195 ? 5.251 24.883 -22.513 1.00 28.39 195 ALA A C 1
ATOM 1552 O O . ALA A 1 195 ? 6.394 25.320 -22.413 1.00 28.39 195 ALA A O 1
ATOM 1553 N N . TYR A 1 196 ? 4.963 23.735 -23.123 1.00 28.91 196 TYR A N 1
ATOM 1554 C CA . TYR A 1 196 ? 5.910 22.976 -23.927 1.00 28.91 196 TYR A CA 1
ATOM 1555 C C . TYR A 1 196 ? 5.555 23.135 -25.404 1.00 28.91 196 TYR A C 1
ATOM 1557 O O . TYR A 1 196 ? 4.395 23.046 -25.809 1.00 28.91 196 TYR A O 1
ATOM 1565 N N . ASP A 1 197 ? 6.583 23.471 -26.174 1.00 28.59 197 ASP A N 1
ATOM 1566 C CA . ASP A 1 197 ? 6.531 23.860 -27.576 1.00 28.59 197 ASP A CA 1
ATOM 1567 C C . ASP A 1 197 ? 6.120 22.684 -28.486 1.00 28.59 197 ASP A C 1
ATOM 1569 O O . ASP A 1 197 ? 6.468 21.523 -28.278 1.00 28.59 197 ASP A O 1
ATOM 1573 N N . SER A 1 198 ? 5.349 23.018 -29.514 1.00 31.31 198 SER A N 1
ATOM 1574 C CA . SER A 1 198 ? 4.564 22.146 -30.398 1.00 31.31 198 SER A CA 1
ATOM 1575 C C . SER A 1 198 ? 5.378 21.300 -31.397 1.00 31.31 198 SER A C 1
ATOM 1577 O O . SER A 1 198 ? 5.197 21.415 -32.611 1.00 31.31 198 SER A O 1
ATOM 1579 N N . LYS A 1 199 ? 6.280 20.428 -30.922 1.00 31.52 199 LYS A N 1
ATOM 1580 C CA . LYS A 1 199 ? 7.025 19.495 -31.801 1.00 31.52 199 LYS A CA 1
ATOM 1581 C C . LYS A 1 199 ? 7.055 18.018 -31.398 1.00 31.52 199 LYS A C 1
ATOM 1583 O O . LYS A 1 199 ? 7.539 17.215 -32.191 1.00 31.52 199 LYS A O 1
ATOM 1588 N N . GLU A 1 200 ? 6.476 17.626 -30.267 1.00 35.44 200 GLU A N 1
ATOM 1589 C CA . GLU A 1 200 ? 6.520 16.231 -29.785 1.00 35.44 200 GLU A CA 1
ATOM 1590 C C . GLU A 1 200 ? 5.166 15.499 -29.795 1.00 35.44 200 GLU A C 1
ATOM 1592 O O . GLU A 1 200 ? 4.935 14.578 -29.018 1.00 35.44 200 GLU A O 1
ATOM 1597 N N . GLU A 1 201 ? 4.264 15.820 -30.726 1.00 31.17 201 GLU A N 1
ATOM 1598 C CA . GLU A 1 201 ? 3.027 15.031 -30.896 1.00 31.17 201 GLU A CA 1
ATOM 1599 C C . GLU A 1 201 ? 3.254 13.623 -31.493 1.00 31.17 201 GLU A C 1
ATOM 1601 O O . GLU A 1 201 ? 2.335 12.809 -31.501 1.00 31.17 201 GLU A O 1
ATOM 1606 N N . ASN A 1 202 ? 4.475 13.274 -31.920 1.00 34.31 202 ASN A N 1
ATOM 1607 C CA . ASN A 1 202 ? 4.758 11.982 -32.566 1.00 34.31 202 ASN A CA 1
ATOM 1608 C C . ASN A 1 202 ? 5.333 10.881 -31.654 1.00 34.31 202 ASN A C 1
ATOM 1610 O O . ASN A 1 202 ? 5.446 9.746 -32.110 1.00 34.31 202 ASN A O 1
ATOM 1614 N N . HIS A 1 203 ? 5.655 11.148 -30.383 1.00 31.97 203 HIS A N 1
ATOM 1615 C CA . HIS A 1 203 ? 6.249 10.121 -29.505 1.00 31.97 203 HIS A CA 1
ATOM 1616 C C . HIS A 1 203 ? 5.244 9.398 -28.593 1.00 31.97 203 HIS A C 1
ATOM 1618 O O . HIS A 1 203 ? 5.524 8.299 -28.121 1.00 31.97 203 HIS A O 1
ATOM 1624 N N . LEU A 1 204 ? 4.028 9.928 -28.430 1.00 29.98 204 LEU A N 1
ATOM 1625 C CA . LEU A 1 204 ? 2.987 9.314 -27.590 1.00 29.98 204 LEU A CA 1
ATOM 1626 C C . LEU A 1 204 ? 2.112 8.272 -28.310 1.00 29.98 204 LEU A C 1
ATOM 1628 O O . LEU A 1 204 ? 1.293 7.621 -27.668 1.00 29.98 204 LEU A O 1
ATOM 1632 N N . LEU A 1 205 ? 2.316 8.053 -29.613 1.00 30.38 205 LEU A N 1
ATOM 1633 C CA . LEU A 1 205 ? 1.710 6.936 -30.356 1.00 30.38 205 LEU A CA 1
ATOM 1634 C C . LEU A 1 205 ? 2.558 5.648 -30.321 1.00 30.38 205 LEU A C 1
ATOM 1636 O O . LEU A 1 205 ? 2.101 4.604 -30.780 1.00 30.38 205 LEU A O 1
ATOM 1640 N N . ALA A 1 206 ? 3.771 5.692 -29.758 1.00 27.14 206 ALA A N 1
ATOM 1641 C CA . ALA A 1 206 ? 4.698 4.557 -29.742 1.00 27.14 206 ALA A CA 1
ATOM 1642 C C . ALA A 1 206 ? 4.522 3.608 -28.538 1.00 27.14 206 ALA A C 1
ATOM 1644 O O . ALA A 1 206 ? 5.070 2.510 -28.544 1.00 27.14 206 ALA A O 1
ATOM 1645 N N . ILE A 1 207 ? 3.724 3.982 -27.531 1.00 31.58 207 ILE A N 1
ATOM 1646 C CA . ILE A 1 207 ? 3.513 3.160 -26.323 1.00 31.58 207 ILE A CA 1
ATOM 1647 C C . ILE A 1 207 ? 2.390 2.116 -26.517 1.00 31.58 207 ILE A C 1
ATOM 1649 O O . ILE A 1 207 ? 2.274 1.179 -25.737 1.00 31.58 207 ILE A O 1
ATOM 1653 N N . SER A 1 208 ? 1.607 2.185 -27.599 1.00 31.45 208 SER A N 1
ATOM 1654 C CA . SER A 1 208 ? 0.438 1.304 -27.800 1.00 31.45 208 SER A CA 1
ATOM 1655 C C . SER A 1 208 ? 0.641 0.160 -28.805 1.00 31.45 208 SER A C 1
ATOM 1657 O O . SER A 1 208 ? -0.305 -0.565 -29.092 1.00 31.45 208 SER A O 1
ATOM 1659 N N . VAL A 1 209 ? 1.848 -0.030 -29.352 1.00 28.41 209 VAL A N 1
ATOM 1660 C CA . VAL A 1 209 ? 2.109 -1.045 -30.402 1.00 28.41 209 VAL A CA 1
ATOM 1661 C C . VAL A 1 209 ? 2.963 -2.227 -29.909 1.00 28.41 209 VAL A C 1
ATOM 1663 O O . VAL A 1 209 ? 3.051 -3.249 -30.584 1.00 28.41 209 VAL A O 1
ATOM 1666 N N . LEU A 1 210 ? 3.522 -2.168 -28.697 1.00 26.61 210 LEU A N 1
ATOM 1667 C CA . LEU A 1 210 ? 4.397 -3.228 -28.169 1.00 26.61 210 LEU A CA 1
ATOM 1668 C C . LEU A 1 210 ? 3.678 -4.367 -27.420 1.00 26.61 210 LEU A C 1
ATOM 1670 O O . LEU A 1 210 ? 4.339 -5.265 -26.915 1.00 26.61 210 LEU A O 1
ATOM 1674 N N . SER A 1 211 ? 2.342 -4.404 -27.412 1.00 31.69 211 SER A N 1
ATOM 1675 C CA . SER A 1 211 ? 1.573 -5.463 -26.730 1.00 31.69 211 SER A CA 1
ATOM 1676 C C . SER A 1 211 ? 1.000 -6.551 -27.656 1.00 31.69 211 SER A C 1
ATOM 1678 O O . SER A 1 211 ? 0.217 -7.373 -27.193 1.00 31.69 211 SER A O 1
ATOM 1680 N N . ILE A 1 212 ? 1.350 -6.591 -28.954 1.00 30.78 212 ILE A N 1
ATOM 1681 C CA . ILE A 1 212 ? 0.712 -7.511 -29.933 1.00 30.78 212 ILE A CA 1
ATOM 1682 C C . ILE A 1 212 ? 1.680 -8.512 -30.606 1.00 30.78 212 ILE A C 1
ATOM 1684 O O . ILE A 1 212 ? 1.274 -9.300 -31.454 1.00 30.78 212 ILE A O 1
ATOM 1688 N N . LEU A 1 213 ? 2.951 -8.604 -30.205 1.00 26.75 213 LEU A N 1
ATOM 1689 C CA . LEU A 1 213 ? 3.877 -9.577 -30.812 1.00 26.75 213 LEU A CA 1
ATOM 1690 C C . LEU A 1 213 ? 4.660 -10.401 -29.792 1.00 26.75 213 LEU A C 1
ATOM 1692 O O . LEU A 1 213 ? 5.871 -10.275 -29.747 1.00 26.75 213 LEU A O 1
ATOM 1696 N N . GLN A 1 214 ? 3.994 -11.301 -29.059 1.00 28.70 214 GLN A N 1
ATOM 1697 C CA . GLN A 1 214 ? 4.576 -12.591 -28.636 1.00 28.70 214 GLN A CA 1
ATOM 1698 C C . GLN A 1 214 ? 3.475 -13.648 -28.418 1.00 28.70 214 GLN A C 1
ATOM 1700 O O . GLN A 1 214 ? 3.287 -14.171 -27.329 1.00 28.70 214 GLN A O 1
ATOM 1705 N N . PHE A 1 215 ? 2.729 -13.990 -29.471 1.00 29.31 215 PHE A N 1
ATOM 1706 C CA . PHE A 1 215 ? 1.937 -15.227 -29.496 1.00 29.31 215 PHE A CA 1
ATOM 1707 C C . PHE A 1 215 ? 2.034 -15.880 -30.873 1.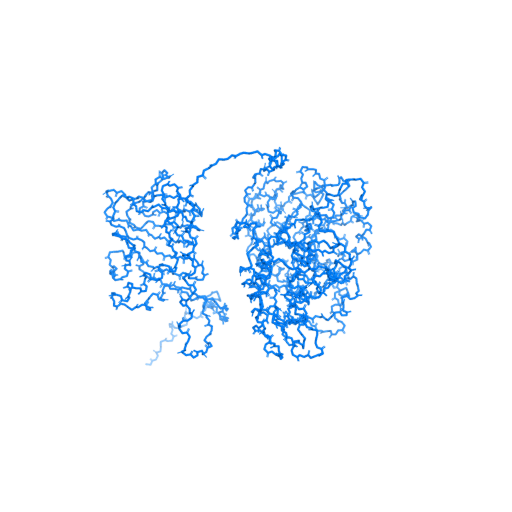00 29.31 215 PHE A C 1
ATOM 1709 O O . PHE A 1 215 ? 1.118 -15.818 -31.678 1.00 29.31 215 PHE A O 1
ATOM 1716 N N . THR A 1 216 ? 3.174 -16.513 -31.147 1.00 26.31 216 THR A N 1
ATOM 1717 C CA . THR A 1 216 ? 3.269 -17.639 -32.087 1.00 26.31 216 THR A CA 1
ATOM 1718 C C . THR A 1 216 ? 4.591 -18.354 -31.858 1.00 26.31 216 THR A C 1
ATOM 1720 O O . THR A 1 216 ? 5.629 -17.835 -32.259 1.00 26.31 216 THR A O 1
ATOM 1723 N N . SER A 1 217 ? 4.548 -19.541 -31.248 1.00 26.22 217 SER A N 1
ATOM 1724 C CA . SER A 1 217 ? 5.311 -20.734 -31.658 1.00 26.22 217 SER A CA 1
ATOM 1725 C C . SER A 1 217 ? 5.078 -21.860 -30.654 1.00 26.22 217 SER A C 1
ATOM 1727 O O . SER A 1 217 ? 5.780 -21.933 -29.658 1.00 26.22 217 SER A O 1
ATOM 1729 N N . LEU A 1 218 ? 4.126 -22.757 -30.923 1.00 25.34 218 LEU A N 1
ATOM 1730 C CA . LEU A 1 218 ? 4.138 -24.119 -30.375 1.00 25.34 218 LEU A CA 1
ATOM 1731 C C . LEU A 1 218 ? 3.267 -25.023 -31.260 1.00 25.34 218 LEU A C 1
ATOM 1733 O O . LEU A 1 218 ? 2.043 -25.031 -31.172 1.00 25.34 218 LEU A O 1
ATOM 1737 N N . ILE A 1 219 ? 3.925 -25.782 -32.141 1.00 26.55 219 ILE A N 1
ATOM 1738 C CA . ILE A 1 219 ? 3.373 -26.982 -32.781 1.00 26.55 219 ILE A CA 1
ATOM 1739 C C . ILE A 1 219 ? 4.136 -28.186 -32.212 1.00 26.55 219 ILE A C 1
ATOM 1741 O O . ILE A 1 219 ? 5.358 -28.173 -32.096 1.00 26.55 219 ILE A O 1
ATOM 1745 N N . GLN A 1 220 ? 3.357 -29.193 -31.821 1.00 28.08 220 GLN A N 1
ATOM 1746 C CA . GLN A 1 220 ? 3.684 -30.427 -31.099 1.00 28.08 220 GLN A CA 1
ATOM 1747 C C . GLN A 1 220 ? 4.672 -31.377 -31.813 1.00 28.08 220 GLN A C 1
ATOM 1749 O O . GLN A 1 220 ? 4.687 -31.417 -33.042 1.00 28.08 220 GLN A O 1
ATOM 1754 N N . LEU A 1 221 ? 5.360 -32.256 -31.050 1.00 26.22 221 LEU A N 1
ATOM 1755 C CA . LEU A 1 221 ? 5.190 -33.742 -31.012 1.00 26.22 221 LEU A CA 1
ATOM 1756 C C . LEU A 1 221 ? 6.325 -34.467 -30.193 1.00 26.22 221 LEU A C 1
ATOM 1758 O O . LEU A 1 221 ? 7.285 -33.805 -29.813 1.00 26.22 221 LEU A O 1
ATOM 1762 N N . PRO A 1 222 ? 6.213 -35.777 -29.818 1.00 31.09 222 PRO A N 1
ATOM 1763 C CA . PRO A 1 222 ? 6.491 -36.267 -28.448 1.00 31.09 222 PRO A CA 1
ATOM 1764 C C . PRO A 1 222 ? 7.531 -37.419 -28.265 1.00 31.09 222 PRO A C 1
ATOM 1766 O O . PRO A 1 222 ? 7.967 -38.030 -29.235 1.00 31.09 222 PRO A O 1
ATOM 1769 N N . ARG A 1 223 ? 7.722 -37.809 -26.977 1.00 25.81 223 ARG A N 1
ATOM 1770 C CA . ARG A 1 223 ? 8.062 -39.137 -26.358 1.00 25.81 223 ARG A CA 1
ATOM 1771 C C . ARG A 1 223 ? 9.494 -39.445 -25.832 1.00 25.81 223 ARG A C 1
ATOM 1773 O O . ARG A 1 223 ? 10.329 -39.940 -26.574 1.00 25.81 223 ARG A O 1
ATOM 1780 N N . SER A 1 224 ? 9.585 -39.444 -24.482 1.00 24.81 224 SER A N 1
ATOM 1781 C CA . SER A 1 224 ? 10.118 -40.489 -23.545 1.00 24.81 224 SER A CA 1
ATOM 1782 C C . SER A 1 224 ? 11.636 -40.805 -23.470 1.00 24.81 224 SER A C 1
ATOM 1784 O O . SER A 1 224 ? 12.313 -40.621 -24.472 1.00 24.81 224 SER A O 1
ATOM 1786 N N . PRO A 1 225 ? 12.146 -41.509 -22.422 1.00 36.12 225 PRO A N 1
ATOM 1787 C CA . PRO A 1 225 ? 11.901 -41.408 -20.967 1.00 36.12 225 PRO A CA 1
ATOM 1788 C C . PRO A 1 225 ? 13.196 -41.503 -20.091 1.00 36.12 225 PRO A C 1
ATOM 1790 O O . PRO A 1 225 ? 14.273 -41.827 -20.575 1.00 36.12 225 PRO A O 1
ATOM 1793 N N . GLU A 1 226 ? 13.005 -41.349 -18.771 1.00 24.81 226 GLU A N 1
ATOM 1794 C CA . GLU A 1 226 ? 13.807 -41.864 -17.632 1.00 24.81 226 GLU A CA 1
ATOM 1795 C C . GLU A 1 226 ? 14.866 -40.986 -16.918 1.00 24.81 226 GLU A C 1
ATOM 1797 O O . GLU A 1 226 ? 15.824 -40.495 -17.504 1.00 24.81 226 GLU A O 1
ATOM 1802 N N . ARG A 1 227 ? 14.729 -41.030 -15.572 1.00 24.80 227 ARG A N 1
ATOM 1803 C CA . ARG A 1 227 ? 15.622 -40.638 -14.452 1.00 24.80 227 ARG A CA 1
ATOM 1804 C C . ARG A 1 227 ? 15.557 -39.146 -14.078 1.00 24.80 227 ARG A C 1
ATOM 1806 O O . ARG A 1 227 ? 15.932 -38.307 -14.870 1.00 24.80 227 ARG A O 1
ATOM 1813 N N . SER A 1 228 ? 15.101 -38.724 -12.896 1.00 27.39 228 SER A N 1
ATOM 1814 C CA . SER A 1 228 ? 15.125 -39.348 -11.566 1.00 27.39 228 SER A CA 1
ATOM 1815 C C . SER A 1 228 ? 13.906 -38.947 -10.716 1.00 27.39 228 SER A C 1
ATOM 1817 O O . SER A 1 228 ? 13.505 -37.790 -10.627 1.00 27.39 228 SER A O 1
ATOM 1819 N N . LEU A 1 229 ? 13.321 -39.952 -10.069 1.00 27.70 229 LEU A N 1
ATOM 1820 C CA . LEU A 1 229 ? 12.057 -39.920 -9.332 1.00 27.70 229 LEU A CA 1
ATOM 1821 C C . LEU A 1 229 ? 12.269 -39.597 -7.837 1.00 27.70 229 LEU A C 1
ATOM 1823 O O . LEU A 1 229 ? 11.613 -40.170 -6.978 1.00 27.70 229 LEU A O 1
ATOM 1827 N N . GLU A 1 230 ? 13.185 -38.675 -7.520 1.00 28.69 230 GLU A N 1
ATOM 1828 C CA . GLU A 1 230 ? 13.505 -38.282 -6.130 1.00 28.69 230 GLU A CA 1
ATOM 1829 C C . GLU A 1 230 ? 13.189 -36.811 -5.800 1.00 28.69 230 GLU A C 1
ATOM 1831 O O . GLU A 1 230 ? 13.321 -36.402 -4.654 1.00 28.69 230 GLU A O 1
ATOM 1836 N N . ARG A 1 231 ? 12.680 -36.009 -6.751 1.00 29.92 231 ARG A N 1
ATOM 1837 C CA . ARG A 1 231 ? 12.292 -34.598 -6.500 1.00 29.92 231 ARG A CA 1
ATOM 1838 C C . ARG A 1 231 ? 10.784 -34.327 -6.447 1.00 29.92 231 ARG A C 1
ATOM 1840 O O . ARG A 1 231 ? 10.380 -33.183 -6.282 1.00 29.92 231 ARG A O 1
ATOM 1847 N N . PHE A 1 232 ? 9.938 -35.355 -6.549 1.00 25.66 232 PHE A N 1
ATOM 1848 C CA . PHE A 1 232 ? 8.475 -35.184 -6.629 1.00 25.66 232 PHE A CA 1
ATOM 1849 C C . PHE A 1 232 ? 7.716 -35.481 -5.319 1.00 25.66 232 PHE A C 1
ATOM 1851 O O . PHE A 1 232 ? 6.497 -35.374 -5.278 1.00 25.66 232 PHE A O 1
ATOM 1858 N N . ALA A 1 233 ? 8.409 -35.818 -4.226 1.00 24.38 233 ALA A N 1
ATOM 1859 C CA . ALA A 1 233 ? 7.760 -36.193 -2.962 1.00 24.38 233 ALA A CA 1
ATOM 1860 C C . ALA A 1 233 ? 7.669 -35.069 -1.906 1.00 24.38 233 ALA A C 1
ATOM 1862 O O . ALA A 1 233 ? 7.123 -35.311 -0.836 1.00 24.38 233 ALA A O 1
ATOM 1863 N N . TRP A 1 234 ? 8.145 -33.845 -2.180 1.00 24.34 234 TRP A N 1
ATOM 1864 C CA . TRP A 1 234 ? 8.139 -32.752 -1.185 1.00 24.34 234 TRP A CA 1
ATOM 1865 C C . TRP A 1 234 ? 7.098 -31.642 -1.433 1.00 24.34 234 TRP A C 1
ATOM 1867 O O . TRP A 1 234 ? 6.838 -30.835 -0.553 1.00 24.34 234 TRP A O 1
ATOM 1877 N N . ARG A 1 235 ? 6.431 -31.608 -2.597 1.00 27.03 235 ARG A N 1
ATOM 1878 C CA . ARG A 1 235 ? 5.477 -30.531 -2.956 1.00 27.03 235 ARG A CA 1
ATOM 1879 C C . ARG A 1 235 ? 3.995 -30.834 -2.674 1.00 27.03 235 ARG A C 1
ATOM 1881 O O . ARG A 1 235 ? 3.133 -30.099 -3.134 1.00 27.03 235 ARG A O 1
ATOM 1888 N N . LEU A 1 236 ? 3.677 -31.897 -1.929 1.00 23.19 236 LEU A N 1
ATOM 1889 C CA . LEU A 1 236 ? 2.285 -32.293 -1.635 1.00 23.19 236 LEU A CA 1
ATOM 1890 C C . LEU A 1 236 ? 1.807 -31.996 -0.204 1.00 23.19 236 LEU A C 1
ATOM 1892 O O . LEU A 1 236 ? 0.681 -32.342 0.138 1.00 23.19 236 LEU A O 1
ATOM 1896 N N . PHE A 1 237 ? 2.603 -31.312 0.617 1.00 23.17 237 PHE A N 1
ATOM 1897 C CA . PHE A 1 237 ? 2.176 -30.871 1.945 1.00 23.17 237 PHE A CA 1
ATOM 1898 C C . PHE A 1 237 ? 2.392 -29.369 2.101 1.00 23.17 237 PHE A C 1
ATOM 1900 O O . PHE A 1 237 ? 3.428 -28.956 2.602 1.00 23.17 237 PHE A O 1
ATOM 1907 N N . GLN A 1 238 ? 1.415 -28.577 1.645 1.00 25.08 238 GLN A N 1
ATOM 1908 C CA . GLN A 1 238 ? 0.824 -27.450 2.386 1.00 25.08 238 GLN A CA 1
ATOM 1909 C C . GLN A 1 238 ? -0.157 -26.666 1.496 1.00 25.08 238 GLN A C 1
ATOM 1911 O O . GLN A 1 238 ? 0.213 -25.779 0.740 1.00 25.08 238 GLN A O 1
ATOM 1916 N N . ALA A 1 239 ? -1.437 -27.001 1.632 1.00 22.17 239 ALA A N 1
ATOM 1917 C CA . ALA A 1 239 ? -2.535 -26.040 1.639 1.00 22.17 239 ALA A CA 1
ATOM 1918 C C . ALA A 1 239 ? -3.510 -26.515 2.732 1.00 22.17 239 ALA A C 1
ATOM 1920 O O . ALA A 1 239 ? -3.685 -27.726 2.910 1.00 22.17 239 ALA A O 1
ATOM 1921 N N . PRO A 1 240 ? -4.111 -25.590 3.489 1.00 26.89 240 PRO A N 1
ATOM 1922 C CA . PRO A 1 240 ? -5.457 -25.210 3.085 1.00 26.89 240 PRO A CA 1
ATOM 1923 C C . PRO A 1 240 ? -5.694 -23.695 3.067 1.00 26.89 240 PRO A C 1
ATOM 1925 O O . PRO A 1 240 ? -5.098 -22.936 3.823 1.00 26.89 240 PRO A O 1
ATOM 1928 N N . PHE A 1 241 ? -6.605 -23.311 2.172 1.00 27.52 241 PHE A N 1
ATOM 1929 C CA . PHE A 1 241 ? -7.239 -22.005 2.024 1.00 27.52 241 PHE A CA 1
ATOM 1930 C C . PHE A 1 241 ? -7.685 -21.377 3.358 1.00 27.52 241 PHE A C 1
ATOM 1932 O O . PHE A 1 241 ? -8.301 -22.053 4.184 1.00 27.52 241 PHE A O 1
ATOM 1939 N N . SER A 1 242 ? -7.517 -20.056 3.476 1.00 25.64 242 SER A N 1
ATOM 1940 C CA . SER A 1 242 ? -8.465 -19.192 4.186 1.00 25.64 242 SER A CA 1
ATOM 1941 C C . SER A 1 242 ? -8.685 -17.902 3.400 1.00 25.64 242 SER A C 1
ATOM 1943 O O . SER A 1 242 ? -7.732 -17.195 3.080 1.00 25.64 242 SER A O 1
ATOM 1945 N N . ASP A 1 243 ? -9.955 -17.650 3.110 1.00 26.91 243 ASP A N 1
ATOM 1946 C CA . ASP A 1 243 ? -10.512 -16.480 2.446 1.00 26.91 243 ASP A CA 1
ATOM 1947 C C . ASP A 1 243 ? -10.230 -15.155 3.170 1.00 26.91 243 ASP A C 1
ATOM 1949 O O . ASP A 1 243 ? -10.009 -15.103 4.381 1.00 26.91 243 ASP A O 1
ATOM 1953 N N . SER A 1 244 ? -10.406 -14.082 2.395 1.00 30.36 244 SER A N 1
ATOM 1954 C CA . SER A 1 244 ? -10.458 -12.664 2.764 1.00 30.36 244 SER A CA 1
ATOM 1955 C C . SER A 1 244 ? -9.114 -11.978 3.019 1.00 30.36 244 SER A C 1
ATOM 1957 O O . SER A 1 244 ? -8.601 -11.978 4.130 1.00 30.36 244 SER A O 1
ATOM 1959 N N . LEU A 1 245 ? -8.590 -11.342 1.963 1.00 26.08 245 LEU A N 1
ATOM 1960 C CA . LEU A 1 245 ? -8.063 -9.967 1.914 1.00 26.08 245 LEU A CA 1
ATOM 1961 C C . LEU A 1 245 ? -7.226 -9.790 0.634 1.00 26.08 245 LEU A C 1
ATOM 1963 O O . LEU A 1 245 ? -6.298 -10.553 0.397 1.00 26.08 245 LEU A O 1
ATOM 1967 N N . GLY A 1 246 ? -7.530 -8.749 -0.147 1.00 26.25 246 GLY A N 1
ATOM 1968 C CA . GLY A 1 246 ? -6.619 -8.201 -1.158 1.00 26.25 246 GLY A CA 1
ATOM 1969 C C . GLY A 1 246 ? -7.076 -8.340 -2.611 1.00 26.25 246 GLY A C 1
ATOM 1970 O O . GLY A 1 246 ? -7.251 -9.441 -3.110 1.00 26.25 246 GLY A O 1
ATOM 1971 N N . GLU A 1 247 ? -7.181 -7.205 -3.302 1.00 24.78 247 GLU A N 1
ATOM 1972 C CA . GLU A 1 247 ? -6.823 -7.101 -4.724 1.00 24.78 247 GLU A CA 1
ATOM 1973 C C . GLU A 1 247 ? -6.025 -5.798 -4.909 1.00 24.78 247 GLU A C 1
ATOM 1975 O O . GLU A 1 247 ? -6.470 -4.827 -5.517 1.00 24.78 247 GLU A O 1
ATOM 1980 N N . PHE A 1 248 ? -4.829 -5.767 -4.316 1.00 23.03 248 PHE A N 1
ATOM 1981 C CA . PHE A 1 248 ? -3.682 -5.208 -5.022 1.00 23.03 248 PHE A CA 1
ATOM 1982 C C . PHE A 1 248 ? -3.193 -6.287 -5.991 1.00 23.03 248 PHE A C 1
ATOM 1984 O O . PHE A 1 248 ? -3.264 -7.483 -5.712 1.00 23.03 248 PHE A O 1
ATOM 1991 N N . MET A 1 249 ? -2.785 -5.852 -7.174 1.00 24.41 249 MET A N 1
ATOM 1992 C CA . MET A 1 249 ? -2.413 -6.684 -8.310 1.00 24.41 249 MET A CA 1
ATOM 1993 C C . MET A 1 249 ? -1.212 -7.582 -7.969 1.00 24.41 249 MET A C 1
ATOM 1995 O O . MET A 1 249 ? -0.062 -7.186 -8.139 1.00 24.41 249 MET A O 1
ATOM 1999 N N . ILE A 1 250 ? -1.478 -8.811 -7.522 1.00 23.20 250 ILE A N 1
ATOM 2000 C CA . ILE A 1 250 ? -0.487 -9.886 -7.514 1.00 23.20 250 ILE A CA 1
ATOM 2001 C C . ILE A 1 250 ? -0.302 -10.296 -8.977 1.00 23.20 250 ILE A C 1
ATOM 2003 O O . ILE A 1 250 ? -1.124 -11.011 -9.550 1.00 23.20 250 ILE A O 1
ATOM 2007 N N . MET A 1 251 ? 0.761 -9.794 -9.611 1.00 26.55 251 MET A N 1
ATOM 2008 C CA . MET A 1 251 ? 1.310 -10.447 -10.796 1.00 26.55 251 MET A CA 1
ATOM 2009 C C . MET A 1 251 ? 1.635 -11.891 -10.405 1.00 26.55 251 MET A C 1
ATOM 2011 O O . MET A 1 251 ? 2.296 -12.099 -9.386 1.00 26.55 251 MET A O 1
ATOM 2015 N N . GLU A 1 252 ? 1.189 -12.885 -11.178 1.00 28.20 252 GLU A N 1
ATOM 2016 C CA . GLU A 1 252 ? 1.744 -14.230 -11.009 1.00 28.20 252 GLU A CA 1
ATOM 2017 C C . GLU A 1 252 ? 3.273 -14.120 -11.138 1.00 28.20 252 GLU A C 1
ATOM 2019 O O . GLU A 1 252 ? 3.741 -13.514 -12.110 1.00 28.20 252 GLU A O 1
ATOM 2024 N N . PRO A 1 253 ? 4.065 -14.629 -10.175 1.00 34.59 253 PRO A N 1
ATOM 2025 C CA . PRO A 1 253 ? 5.510 -14.571 -10.276 1.00 34.59 253 PRO A CA 1
ATOM 2026 C C . PRO A 1 253 ? 5.921 -15.385 -11.500 1.00 34.59 253 PRO A C 1
ATOM 2028 O O . PRO A 1 253 ? 5.841 -16.613 -11.510 1.00 34.59 253 PRO A O 1
ATOM 2031 N N . THR A 1 254 ? 6.361 -14.718 -12.562 1.00 42.94 254 THR A N 1
ATOM 2032 C CA . THR A 1 254 ? 7.249 -15.382 -13.504 1.00 42.94 254 THR A CA 1
ATOM 2033 C C . THR A 1 254 ? 8.555 -15.592 -12.750 1.00 42.94 254 THR A C 1
ATOM 2035 O O . THR A 1 254 ? 9.274 -14.633 -12.492 1.00 42.94 254 THR A O 1
ATOM 2038 N N . ASP A 1 255 ? 8.861 -16.840 -12.393 1.00 52.47 255 ASP A N 1
ATOM 2039 C CA . ASP A 1 255 ? 10.103 -17.246 -11.707 1.00 52.47 255 ASP A CA 1
ATOM 2040 C C . ASP A 1 255 ? 11.393 -16.915 -12.500 1.00 52.47 255 ASP A C 1
ATOM 2042 O O . ASP A 1 255 ? 12.490 -17.275 -12.083 1.00 52.47 255 ASP A O 1
ATOM 2046 N N . ALA A 1 256 ? 11.289 -16.267 -13.665 1.00 68.19 256 ALA A N 1
ATOM 2047 C CA . ALA A 1 256 ? 12.398 -15.970 -14.557 1.00 68.19 256 ALA A CA 1
ATOM 2048 C C . ALA A 1 256 ? 12.780 -14.486 -14.495 1.00 68.19 256 ALA A C 1
ATOM 2050 O O . ALA A 1 256 ? 11.947 -13.603 -14.697 1.00 68.19 256 ALA A O 1
ATOM 2051 N N . PHE A 1 257 ? 14.065 -14.224 -14.268 1.00 83.56 257 PHE A N 1
ATOM 2052 C CA . PHE A 1 257 ? 14.670 -12.907 -14.422 1.00 83.56 257 PHE A CA 1
ATOM 2053 C C . PHE A 1 257 ? 14.542 -12.414 -15.870 1.00 83.56 257 PHE A C 1
ATOM 2055 O O . PHE A 1 257 ? 15.090 -13.022 -16.789 1.00 83.56 257 PHE A O 1
ATOM 2062 N N . ASP A 1 258 ? 13.826 -11.303 -16.060 1.00 90.06 258 ASP A N 1
ATOM 2063 C CA . ASP A 1 258 ? 13.739 -10.584 -17.332 1.00 90.06 258 ASP A CA 1
ATOM 2064 C C . ASP A 1 258 ? 14.623 -9.322 -17.265 1.00 90.06 258 ASP A C 1
ATOM 2066 O O . ASP A 1 258 ? 14.260 -8.348 -16.5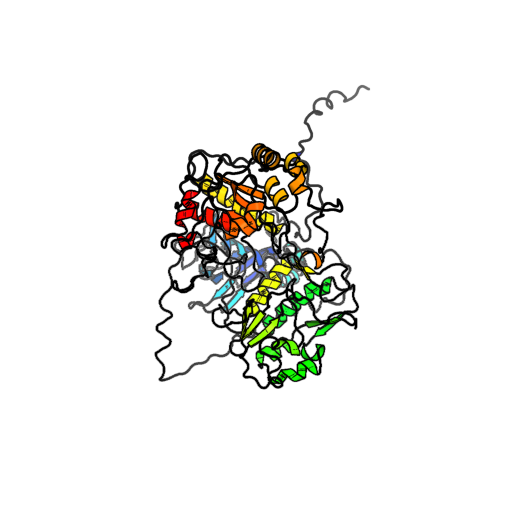86 1.00 90.06 258 ASP A O 1
ATOM 2070 N N . PRO A 1 259 ? 15.778 -9.311 -17.961 1.00 92.50 259 PRO A N 1
ATOM 2071 C CA . PRO A 1 259 ? 16.702 -8.181 -17.951 1.00 92.50 259 PRO A CA 1
ATOM 2072 C C . PRO A 1 259 ? 16.072 -6.873 -18.434 1.00 92.50 259 PRO A C 1
ATOM 2074 O O . PRO A 1 259 ? 16.387 -5.809 -17.906 1.00 92.50 259 PRO A O 1
ATOM 2077 N N . SER A 1 260 ? 15.164 -6.939 -19.413 1.00 92.56 260 SER A N 1
ATOM 2078 C CA . SER A 1 260 ? 14.547 -5.756 -20.015 1.00 92.56 260 SER A CA 1
ATOM 2079 C C . SER A 1 260 ? 13.534 -5.120 -19.070 1.00 92.56 260 SER A C 1
ATOM 2081 O O . SER A 1 260 ? 13.535 -3.898 -18.887 1.00 92.56 260 SER A O 1
ATOM 2083 N N . ILE A 1 261 ? 12.706 -5.940 -18.413 1.00 92.44 261 ILE A N 1
ATOM 2084 C CA . ILE A 1 261 ? 11.753 -5.445 -17.415 1.00 92.44 261 ILE A CA 1
ATOM 2085 C C . ILE A 1 261 ? 12.503 -4.862 -16.217 1.00 92.44 261 ILE A C 1
ATOM 2087 O O . ILE A 1 261 ? 12.188 -3.750 -15.786 1.00 92.44 261 ILE A O 1
ATOM 2091 N N . CYS A 1 262 ? 13.521 -5.564 -15.710 1.00 94.00 262 CYS A N 1
ATOM 2092 C CA . CYS A 1 262 ? 14.317 -5.080 -14.584 1.00 94.00 262 CYS A CA 1
ATOM 2093 C C . CYS A 1 262 ? 15.014 -3.756 -14.928 1.00 94.00 262 CYS A C 1
ATOM 2095 O O . CYS A 1 262 ? 14.931 -2.810 -14.145 1.00 94.00 262 CYS A O 1
ATOM 2097 N N . ALA A 1 263 ? 15.625 -3.639 -16.111 1.00 96.50 263 ALA A N 1
ATOM 2098 C CA . ALA A 1 263 ? 16.265 -2.398 -16.547 1.00 96.50 263 ALA A CA 1
ATOM 2099 C C . ALA A 1 263 ? 15.251 -1.250 -16.669 1.00 96.50 263 ALA A C 1
ATOM 2101 O O . ALA A 1 263 ? 15.490 -0.144 -16.189 1.00 96.50 263 ALA A O 1
ATOM 2102 N N . SER A 1 264 ? 14.058 -1.518 -17.214 1.00 96.56 264 SER A N 1
ATOM 2103 C CA . SER A 1 264 ? 12.987 -0.519 -17.288 1.00 96.56 264 SER A CA 1
ATOM 2104 C C . SER A 1 264 ? 12.540 -0.029 -15.905 1.00 96.56 264 SER A C 1
ATOM 2106 O O . SER A 1 264 ? 12.311 1.169 -15.724 1.00 96.56 264 SER A O 1
ATOM 2108 N N . LEU A 1 265 ? 12.411 -0.927 -14.923 1.00 94.88 265 LEU A N 1
ATOM 2109 C CA . LEU A 1 265 ? 12.051 -0.563 -13.550 1.00 94.88 265 LEU A CA 1
ATOM 2110 C C . LEU A 1 265 ? 13.159 0.242 -12.865 1.00 94.88 265 LEU A C 1
ATOM 2112 O O . LEU A 1 265 ? 12.866 1.278 -12.268 1.00 94.88 265 LEU A O 1
ATOM 2116 N N . HIS A 1 266 ? 14.416 -0.186 -13.012 1.00 94.44 266 HIS A N 1
ATOM 2117 C CA . HIS A 1 266 ? 15.587 0.549 -12.533 1.00 94.44 266 HIS A CA 1
ATOM 2118 C C . HIS A 1 266 ? 15.593 1.984 -13.076 1.00 94.44 266 HIS A C 1
ATOM 2120 O O . HIS A 1 266 ? 15.644 2.943 -12.308 1.00 94.44 266 HIS A O 1
ATOM 2126 N N . ASN A 1 267 ? 15.462 2.151 -14.393 1.00 94.56 267 ASN A N 1
ATOM 2127 C CA . ASN A 1 267 ? 15.564 3.464 -15.035 1.00 94.56 267 ASN A CA 1
ATOM 2128 C C . ASN A 1 267 ? 14.402 4.379 -14.650 1.00 94.56 267 ASN A C 1
ATOM 2130 O O . ASN A 1 267 ? 14.577 5.588 -14.510 1.00 94.56 267 ASN A O 1
ATOM 2134 N N . LYS A 1 268 ? 13.212 3.819 -14.396 1.00 93.00 268 LYS A N 1
ATOM 2135 C CA . LYS A 1 268 ? 12.101 4.590 -13.821 1.00 93.00 268 LYS A CA 1
ATOM 2136 C C . LYS A 1 268 ? 12.457 5.130 -12.438 1.00 93.00 268 LYS A C 1
ATOM 2138 O O . LYS A 1 268 ? 12.203 6.308 -12.200 1.00 93.00 268 LYS A O 1
ATOM 2143 N N . ILE A 1 269 ? 13.070 4.331 -11.564 1.00 90.69 269 ILE A N 1
ATOM 2144 C CA . ILE A 1 269 ? 13.541 4.793 -10.246 1.00 90.69 269 ILE A CA 1
ATOM 2145 C C . ILE A 1 269 ? 14.585 5.908 -10.406 1.00 90.69 269 ILE A C 1
ATOM 2147 O O . ILE A 1 269 ? 14.428 6.986 -9.833 1.00 90.69 269 ILE A O 1
ATOM 2151 N N . VAL A 1 270 ? 15.586 5.717 -11.268 1.00 88.25 270 VAL A N 1
ATOM 2152 C CA . VAL A 1 270 ? 16.602 6.745 -11.558 1.00 88.25 270 VAL A CA 1
ATOM 2153 C C . VAL A 1 270 ? 15.971 8.023 -12.127 1.00 88.25 270 VAL A C 1
ATOM 2155 O O . VAL A 1 270 ? 16.388 9.133 -11.785 1.00 88.25 270 VAL A O 1
ATOM 2158 N N . SER A 1 271 ? 14.902 7.912 -12.920 1.00 87.12 271 SER A N 1
ATOM 2159 C CA . SER A 1 271 ? 14.157 9.074 -13.418 1.00 87.12 271 SER A CA 1
ATOM 2160 C C . SER A 1 271 ? 13.504 9.896 -12.296 1.00 87.12 271 SER A C 1
ATOM 2162 O O . SER A 1 271 ? 13.483 11.123 -12.382 1.00 87.12 271 SER A O 1
ATOM 2164 N N . PHE A 1 272 ? 13.021 9.264 -11.216 1.00 84.06 272 PHE A N 1
ATOM 2165 C CA . PHE A 1 272 ? 12.519 9.991 -10.041 1.00 84.06 272 PHE A CA 1
ATOM 2166 C C . PHE A 1 272 ? 13.640 10.787 -9.370 1.00 84.06 272 PHE A C 1
ATOM 2168 O O . PHE A 1 272 ? 13.452 11.958 -9.044 1.00 84.06 272 PHE A O 1
ATOM 2175 N N . LEU A 1 273 ? 14.812 10.172 -9.212 1.00 78.50 273 LEU A N 1
ATOM 2176 C CA . LEU A 1 273 ? 15.981 10.778 -8.568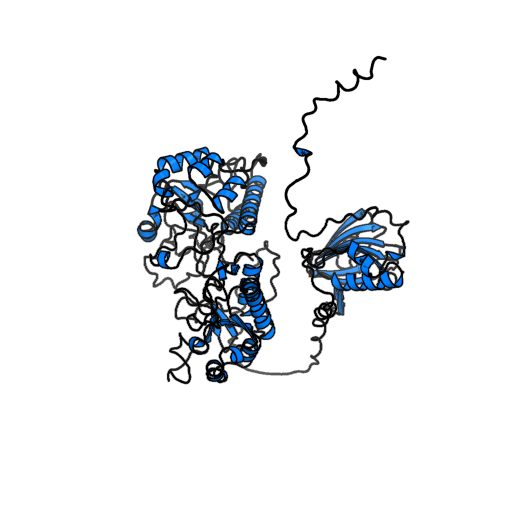 1.00 78.50 273 LEU A CA 1
ATOM 2177 C C . LEU A 1 273 ? 16.535 11.961 -9.374 1.00 78.50 273 LEU A C 1
ATOM 2179 O O . LEU A 1 273 ? 16.870 13.007 -8.820 1.00 78.50 273 LEU A O 1
ATOM 2183 N N . THR A 1 274 ? 16.561 11.831 -10.698 1.00 75.00 274 THR A N 1
ATOM 2184 C CA . THR A 1 274 ? 17.105 12.849 -11.611 1.00 75.00 274 THR A CA 1
ATOM 2185 C C . THR A 1 274 ? 16.160 14.024 -11.872 1.00 75.00 274 THR A C 1
ATOM 2187 O O . THR A 1 274 ? 16.635 15.117 -12.179 1.00 75.00 274 THR A O 1
ATOM 2190 N N . GLN A 1 275 ? 14.843 13.867 -11.682 1.00 68.25 275 GLN A N 1
ATOM 2191 C CA . GLN A 1 275 ? 13.860 14.949 -11.868 1.00 68.25 275 GLN A CA 1
ATOM 2192 C C . GLN A 1 275 ? 14.103 16.177 -10.970 1.00 68.25 275 GLN A C 1
ATOM 2194 O O . GLN A 1 275 ? 13.713 17.284 -11.342 1.00 68.25 275 GLN A O 1
ATOM 2199 N N . GLN A 1 276 ? 14.745 16.007 -9.809 1.00 56.22 276 GLN A N 1
ATOM 2200 C CA . GLN A 1 276 ? 15.061 17.103 -8.878 1.00 56.22 276 GLN A CA 1
ATOM 2201 C C . GLN A 1 276 ? 16.568 17.403 -8.771 1.00 56.22 276 GLN A C 1
ATOM 2203 O O . GLN A 1 276 ? 16.945 18.461 -8.269 1.00 56.22 276 GLN A O 1
ATOM 2208 N N . ALA A 1 277 ? 17.434 16.533 -9.306 1.00 53.12 277 ALA A N 1
ATOM 2209 C CA . ALA A 1 277 ? 18.894 16.626 -9.211 1.00 53.12 277 ALA A CA 1
ATOM 2210 C C . ALA A 1 277 ? 19.553 17.590 -10.224 1.00 53.12 277 ALA A C 1
ATOM 2212 O O . ALA A 1 277 ? 20.765 17.545 -10.419 1.00 53.12 277 ALA A O 1
ATOM 2213 N N . LEU A 1 278 ? 18.792 18.518 -10.824 1.00 50.12 278 LEU A N 1
ATOM 2214 C CA . LEU A 1 278 ? 19.313 19.586 -11.703 1.00 50.12 278 LEU A CA 1
ATOM 2215 C C . LEU A 1 278 ? 20.319 20.534 -11.008 1.00 50.12 278 LEU A C 1
ATOM 2217 O O . LEU A 1 278 ? 20.841 21.447 -11.646 1.00 50.12 278 LEU A O 1
ATOM 2221 N N . ALA A 1 279 ? 20.561 20.361 -9.706 1.00 49.62 279 ALA A N 1
ATOM 2222 C CA . ALA A 1 279 ? 21.406 21.227 -8.892 1.00 49.62 279 ALA A CA 1
ATOM 2223 C C . ALA A 1 279 ? 22.914 20.932 -9.000 1.00 49.62 279 ALA A C 1
ATOM 2225 O O . ALA A 1 279 ? 23.708 21.825 -8.708 1.00 49.62 279 ALA A O 1
ATOM 2226 N N . HIS A 1 280 ? 23.324 19.739 -9.449 1.00 55.19 280 HIS A N 1
ATOM 2227 C CA . HIS A 1 280 ? 24.739 19.354 -9.499 1.00 55.19 280 HIS A CA 1
ATOM 2228 C C . HIS A 1 280 ? 25.152 18.874 -10.887 1.00 55.19 280 HIS A C 1
ATOM 2230 O O . HIS A 1 280 ? 24.325 18.466 -11.697 1.00 55.19 280 HIS A O 1
ATOM 2236 N N . ASN A 1 281 ? 26.450 18.982 -11.170 1.00 59.94 281 ASN A N 1
ATOM 2237 C CA . ASN A 1 281 ? 27.105 18.758 -12.461 1.00 59.94 281 ASN A CA 1
ATOM 2238 C C . ASN A 1 281 ? 27.103 17.264 -12.876 1.00 59.94 281 ASN A C 1
ATOM 2240 O O . ASN A 1 281 ? 28.079 16.779 -13.436 1.00 59.94 281 ASN A O 1
ATOM 2244 N N . ASN A 1 282 ? 26.045 16.523 -12.554 1.00 72.56 282 ASN A N 1
ATOM 2245 C CA . ASN A 1 282 ? 25.924 15.082 -12.714 1.00 72.56 282 ASN A CA 1
ATOM 2246 C C . ASN A 1 282 ? 25.576 14.735 -14.162 1.00 72.56 282 ASN A C 1
ATOM 2248 O O . ASN A 1 282 ? 24.863 15.478 -14.843 1.00 72.56 282 ASN A O 1
ATOM 2252 N N . VAL A 1 283 ? 26.058 13.589 -14.629 1.00 78.69 283 VAL A N 1
ATOM 2253 C CA . VAL A 1 283 ? 25.786 13.079 -15.974 1.00 78.69 283 VAL A CA 1
ATOM 2254 C C . VAL A 1 283 ? 25.058 11.759 -15.845 1.00 78.69 283 VAL A C 1
ATOM 2256 O O . VAL A 1 283 ? 25.502 10.865 -15.130 1.00 78.69 283 VAL A O 1
ATOM 2259 N N . LEU A 1 284 ? 23.938 11.646 -16.550 1.00 86.12 284 LEU A N 1
ATOM 2260 C CA . LEU A 1 284 ? 23.268 10.372 -16.734 1.00 86.12 284 LEU A CA 1
ATOM 2261 C C . LEU A 1 284 ? 23.936 9.644 -17.901 1.00 86.12 284 LEU A C 1
ATOM 2263 O O . LEU A 1 284 ? 23.941 10.153 -19.025 1.00 86.12 284 LEU A O 1
ATOM 2267 N N . VAL A 1 285 ? 24.506 8.480 -17.625 1.00 89.25 285 VAL A N 1
ATOM 2268 C CA . VAL A 1 285 ? 25.098 7.593 -18.622 1.00 89.25 285 VAL A CA 1
ATOM 2269 C C . VAL A 1 285 ? 24.210 6.365 -18.730 1.00 89.25 285 VAL A C 1
ATOM 2271 O O . VAL A 1 285 ? 24.012 5.640 -17.759 1.00 89.25 285 VAL A O 1
ATOM 2274 N N . HIS A 1 286 ? 23.645 6.158 -19.914 1.00 94.44 286 HIS A N 1
ATOM 2275 C CA . HIS A 1 286 ? 22.987 4.901 -20.242 1.00 94.44 286 HIS A CA 1
ATOM 2276 C C . HIS A 1 286 ? 24.069 3.858 -20.510 1.00 94.44 286 HIS A C 1
ATOM 2278 O O . HIS A 1 286 ? 24.999 4.195 -21.243 1.00 94.44 286 HIS A O 1
ATOM 2284 N N . ASN A 1 287 ? 23.908 2.642 -19.976 1.00 94.62 287 ASN A N 1
ATOM 2285 C CA . ASN A 1 287 ? 24.871 1.533 -19.967 1.00 94.62 287 ASN A CA 1
ATOM 2286 C C . ASN A 1 287 ? 25.909 1.619 -18.831 1.00 94.62 287 ASN A C 1
ATOM 2288 O O . ASN A 1 287 ? 26.774 2.495 -18.796 1.00 94.62 287 ASN A O 1
ATOM 2292 N N . PHE A 1 288 ? 25.860 0.639 -17.923 1.00 93.12 288 PHE A N 1
ATOM 2293 C CA . PHE A 1 288 ? 26.789 0.493 -16.799 1.00 93.12 288 PHE A CA 1
ATOM 2294 C C . PHE A 1 288 ? 28.254 0.358 -17.242 1.00 93.12 288 PHE A C 1
ATOM 2296 O O . PHE A 1 288 ? 29.148 0.920 -16.611 1.00 93.12 288 PHE A O 1
ATOM 2303 N N . PHE A 1 289 ? 28.521 -0.352 -18.340 1.00 94.00 289 PHE A N 1
ATOM 2304 C CA . PHE A 1 289 ? 29.884 -0.527 -18.844 1.00 94.00 289 PHE A CA 1
ATOM 2305 C C . PHE A 1 289 ? 30.448 0.774 -19.422 1.00 94.00 289 PHE A C 1
ATOM 2307 O O . PHE A 1 289 ? 31.618 1.081 -19.211 1.00 94.00 289 PHE A O 1
ATOM 2314 N N . ASP A 1 290 ? 29.608 1.585 -20.068 1.00 92.81 290 ASP A N 1
ATOM 2315 C CA . ASP A 1 290 ? 30.007 2.913 -20.543 1.00 92.81 290 ASP A CA 1
ATOM 2316 C C . ASP A 1 290 ? 30.214 3.890 -19.372 1.00 92.81 290 ASP A C 1
ATOM 2318 O O . ASP A 1 290 ? 31.074 4.770 -19.442 1.00 92.81 290 ASP A O 1
ATOM 2322 N N . ALA A 1 291 ? 29.460 3.716 -18.281 1.00 88.50 291 ALA A N 1
ATOM 2323 C CA . ALA A 1 291 ? 29.565 4.537 -17.081 1.00 88.50 291 ALA A CA 1
ATOM 2324 C C . ALA A 1 291 ? 30.901 4.351 -16.338 1.00 88.50 291 ALA A C 1
ATOM 2326 O O . ALA A 1 291 ? 31.523 5.334 -15.939 1.00 88.50 291 ALA A O 1
ATOM 2327 N N . TYR A 1 292 ? 31.362 3.107 -16.179 1.00 87.94 292 TYR A N 1
ATOM 2328 C CA . TYR A 1 292 ? 32.569 2.787 -15.401 1.00 87.94 292 TYR A CA 1
ATOM 2329 C C . TYR A 1 292 ? 33.790 2.387 -16.253 1.00 87.94 292 TYR A C 1
ATOM 2331 O O . TYR A 1 292 ? 34.894 2.238 -15.727 1.00 87.94 292 TYR A O 1
ATOM 2339 N N . GLY A 1 293 ? 33.629 2.231 -17.570 1.00 89.94 293 GLY A N 1
ATOM 2340 C CA . GLY A 1 293 ? 34.715 1.974 -18.516 1.00 89.94 293 GLY A CA 1
ATOM 2341 C C . GLY A 1 293 ? 35.508 0.699 -18.212 1.00 89.94 293 GLY A C 1
ATOM 2342 O O . GLY A 1 293 ? 34.939 -0.368 -17.978 1.00 89.94 293 GLY A O 1
ATOM 2343 N N . ASP A 1 294 ? 36.841 0.817 -18.210 1.00 88.62 294 ASP A N 1
ATOM 2344 C CA . ASP A 1 294 ? 37.772 -0.309 -18.049 1.00 88.62 294 ASP A CA 1
ATOM 2345 C C . ASP A 1 294 ? 37.521 -1.126 -16.764 1.00 88.62 294 ASP A C 1
ATOM 2347 O O . ASP A 1 294 ? 37.754 -2.335 -16.752 1.00 88.62 294 ASP A O 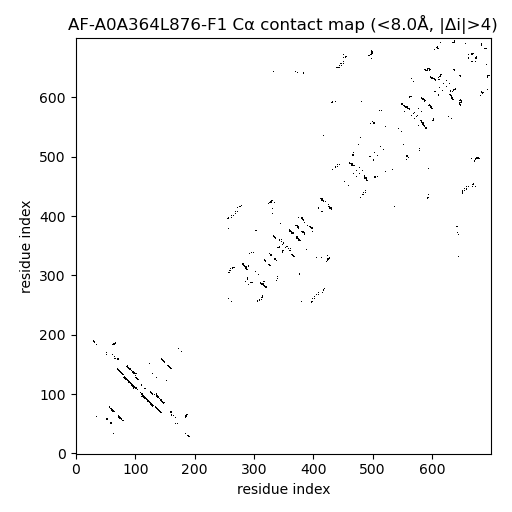1
ATOM 2351 N N . GLU A 1 295 ? 37.026 -0.498 -15.689 1.00 86.62 295 GLU A N 1
ATOM 2352 C CA . GLU A 1 295 ? 36.724 -1.186 -14.425 1.00 86.62 295 GLU A CA 1
ATOM 2353 C C . GLU A 1 295 ? 35.520 -2.130 -14.545 1.00 86.62 295 GLU A C 1
ATOM 2355 O O . GLU A 1 295 ? 35.550 -3.232 -13.993 1.00 86.62 295 GLU A O 1
ATOM 2360 N N . ALA A 1 296 ? 34.483 -1.739 -15.294 1.00 90.50 296 ALA A N 1
ATOM 2361 C CA . ALA A 1 296 ? 33.333 -2.601 -15.566 1.00 90.50 296 ALA A CA 1
ATOM 2362 C C . ALA A 1 296 ? 33.656 -3.675 -16.608 1.00 90.50 296 ALA A C 1
ATOM 2364 O O . ALA A 1 296 ? 33.260 -4.830 -16.452 1.00 90.50 296 ALA A O 1
ATOM 2365 N N . GLU A 1 297 ? 34.420 -3.336 -17.647 1.00 92.75 297 GLU A N 1
ATOM 2366 C CA . GLU A 1 297 ? 34.839 -4.317 -18.653 1.00 92.75 297 GLU A CA 1
ATOM 2367 C C . GLU A 1 297 ? 35.733 -5.416 -18.053 1.00 92.75 297 GLU A C 1
ATOM 2369 O O . GLU A 1 297 ? 35.646 -6.575 -18.457 1.00 92.75 297 GLU A O 1
ATOM 2374 N N . ALA A 1 298 ? 36.517 -5.108 -17.012 1.00 89.50 298 ALA A N 1
ATOM 2375 C CA . ALA A 1 298 ? 37.331 -6.096 -16.303 1.00 89.50 298 ALA A CA 1
ATOM 2376 C C . ALA A 1 298 ? 36.518 -7.201 -15.598 1.00 89.50 298 ALA A C 1
ATOM 2378 O O . ALA A 1 298 ? 37.059 -8.285 -15.357 1.00 89.50 298 ALA A O 1
ATOM 2379 N N . ILE A 1 299 ? 35.246 -6.947 -15.264 1.00 88.75 299 ILE A N 1
ATOM 2380 C CA . ILE A 1 299 ? 34.367 -7.924 -14.600 1.00 88.75 299 ILE A CA 1
ATOM 2381 C C . ILE A 1 299 ? 33.378 -8.601 -15.553 1.00 88.75 299 ILE A C 1
ATOM 2383 O O . ILE A 1 299 ? 32.699 -9.539 -15.142 1.00 88.75 299 ILE A O 1
ATOM 2387 N N . ARG A 1 300 ? 33.287 -8.159 -16.816 1.00 92.44 300 ARG A N 1
ATOM 2388 C CA . ARG A 1 300 ? 32.271 -8.619 -17.777 1.00 92.44 300 ARG A CA 1
ATOM 2389 C C . ARG A 1 300 ? 32.277 -10.140 -17.957 1.00 92.44 300 ARG A C 1
ATOM 2391 O O . ARG A 1 300 ? 31.218 -10.758 -17.928 1.00 92.44 300 ARG A O 1
ATOM 2398 N N . ASP A 1 301 ? 33.460 -10.746 -18.054 1.00 90.25 301 ASP A N 1
ATOM 2399 C CA . ASP A 1 301 ? 33.628 -12.200 -18.220 1.00 90.25 301 ASP A CA 1
ATOM 2400 C C . ASP A 1 301 ? 33.249 -13.017 -16.966 1.00 90.25 301 ASP A C 1
ATOM 2402 O O . ASP A 1 301 ? 33.124 -14.240 -17.035 1.00 90.25 301 ASP A O 1
ATOM 2406 N N . CYS A 1 302 ? 33.067 -12.360 -15.815 1.00 88.81 302 CYS A N 1
ATOM 2407 C CA . CYS A 1 302 ? 32.616 -12.981 -14.567 1.00 88.81 302 CYS A CA 1
ATOM 2408 C C . CYS A 1 302 ? 31.086 -12.933 -14.393 1.00 88.81 302 CYS A C 1
ATOM 2410 O O . CYS A 1 302 ? 30.574 -13.455 -13.404 1.00 88.81 302 CYS A O 1
ATOM 2412 N N . LEU A 1 303 ? 30.356 -12.305 -15.322 1.00 91.06 303 LEU A N 1
ATOM 2413 C CA . LEU A 1 303 ? 28.906 -12.128 -15.266 1.00 91.06 303 LEU A CA 1
ATOM 2414 C C . LEU A 1 303 ? 28.191 -13.050 -16.262 1.00 91.06 303 LEU A C 1
ATOM 2416 O O . LEU A 1 303 ? 28.753 -13.504 -17.257 1.00 91.06 303 LEU A O 1
ATOM 2420 N N . THR A 1 304 ? 26.911 -13.314 -16.008 1.00 91.81 304 THR A N 1
ATOM 2421 C CA . THR A 1 304 ? 26.064 -14.093 -16.922 1.00 91.81 304 THR A CA 1
ATOM 2422 C C . THR A 1 304 ? 25.441 -13.207 -18.000 1.00 91.81 304 THR A C 1
ATOM 2424 O O . THR A 1 304 ? 25.172 -12.031 -17.766 1.00 91.81 304 THR A O 1
ATOM 2427 N N . GLU A 1 305 ? 25.155 -13.771 -19.179 1.00 93.44 305 GLU A N 1
ATOM 2428 C CA . GLU A 1 305 ? 24.572 -13.032 -20.314 1.00 93.44 305 GLU A CA 1
ATOM 2429 C C . GLU A 1 305 ? 23.276 -12.267 -19.963 1.00 93.44 305 GLU A C 1
ATOM 2431 O O . GLU A 1 305 ? 23.177 -11.094 -20.331 1.00 93.44 305 GLU A O 1
ATOM 2436 N N . PRO A 1 306 ? 22.310 -12.830 -19.201 1.00 92.94 306 PRO A N 1
ATOM 2437 C CA . PRO A 1 306 ? 21.133 -12.071 -18.781 1.00 92.94 306 PRO A CA 1
ATOM 2438 C C . PRO A 1 306 ? 21.488 -10.845 -17.933 1.00 92.94 306 PRO A C 1
ATOM 2440 O O . PRO A 1 306 ? 20.903 -9.778 -18.110 1.00 92.94 306 PRO A O 1
ATOM 2443 N N . LEU A 1 307 ? 22.446 -10.978 -17.013 1.00 93.12 307 LEU A N 1
ATOM 2444 C CA . LEU A 1 307 ? 22.843 -9.886 -16.131 1.00 93.12 307 LEU A CA 1
ATOM 2445 C C . LEU A 1 307 ? 23.632 -8.809 -16.887 1.00 93.12 307 LEU A C 1
ATOM 2447 O O . LEU A 1 307 ? 23.418 -7.625 -16.648 1.00 93.12 307 LEU A O 1
ATOM 2451 N N . ILE A 1 308 ? 24.477 -9.206 -17.843 1.00 95.75 308 ILE A N 1
ATOM 2452 C CA . ILE A 1 308 ? 25.139 -8.279 -18.770 1.00 95.75 308 ILE A CA 1
ATOM 2453 C C . ILE A 1 308 ? 24.090 -7.459 -19.528 1.00 95.75 308 ILE A C 1
ATOM 2455 O O . ILE A 1 308 ? 24.180 -6.237 -19.541 1.00 95.75 308 ILE A O 1
ATOM 2459 N N . ASN A 1 309 ? 23.061 -8.106 -20.085 1.00 96.12 309 ASN A N 1
ATOM 2460 C CA . ASN A 1 309 ? 21.983 -7.418 -20.800 1.00 96.12 309 ASN A CA 1
ATOM 2461 C C . ASN A 1 309 ? 21.241 -6.416 -19.895 1.00 96.12 309 ASN A C 1
ATOM 2463 O O . ASN A 1 309 ? 20.948 -5.298 -20.311 1.00 96.12 309 ASN A O 1
ATOM 2467 N N . PHE A 1 310 ? 20.983 -6.771 -18.634 1.00 96.25 310 PHE A N 1
ATOM 2468 C CA . PHE A 1 310 ? 20.418 -5.831 -17.663 1.00 96.25 310 PHE A CA 1
ATOM 2469 C C . PHE A 1 310 ? 21.336 -4.614 -17.469 1.00 96.25 310 PHE A C 1
ATOM 2471 O O . PHE A 1 310 ? 20.886 -3.485 -17.641 1.00 96.25 310 PHE A O 1
ATOM 2478 N N . LEU A 1 311 ? 22.623 -4.837 -17.183 1.00 96.00 311 LEU A N 1
ATOM 2479 C CA . LEU A 1 311 ? 23.608 -3.777 -16.933 1.00 96.00 311 LEU A CA 1
ATOM 2480 C C . LEU A 1 311 ? 23.853 -2.873 -18.156 1.00 96.00 311 LEU A C 1
ATOM 2482 O O . LEU A 1 311 ? 24.064 -1.672 -18.006 1.00 96.00 311 LEU A O 1
ATOM 2486 N N . GLU A 1 312 ? 23.771 -3.412 -19.372 1.00 97.50 312 GLU A N 1
ATOM 2487 C CA . GLU A 1 312 ? 23.867 -2.633 -20.615 1.00 97.50 312 GLU A CA 1
ATOM 2488 C C . GLU A 1 312 ? 22.675 -1.691 -20.829 1.00 97.50 312 GLU A C 1
ATOM 2490 O O . GLU A 1 312 ? 22.798 -0.715 -21.564 1.00 97.50 312 GLU A O 1
ATOM 2495 N N . ASN A 1 313 ? 21.536 -1.958 -20.182 1.00 97.44 313 ASN A N 1
ATOM 2496 C CA . ASN A 1 313 ? 20.290 -1.219 -20.386 1.00 97.44 313 ASN A CA 1
ATOM 2497 C C . ASN A 1 313 ? 19.866 -0.364 -19.179 1.00 97.44 313 ASN A C 1
ATOM 2499 O O . ASN A 1 313 ? 18.782 0.225 -19.224 1.00 97.44 313 ASN A O 1
ATOM 2503 N N . ILE A 1 314 ? 20.676 -0.266 -18.117 1.00 95.38 314 ILE A N 1
ATOM 2504 C CA . ILE A 1 314 ? 20.390 0.625 -16.981 1.00 95.38 314 ILE A CA 1
ATOM 2505 C C . ILE A 1 314 ? 21.020 2.011 -17.130 1.00 95.38 314 ILE A C 1
ATOM 2507 O O . ILE A 1 314 ? 22.063 2.181 -17.762 1.00 95.38 314 ILE A O 1
ATOM 2511 N N . ASP A 1 315 ? 20.380 2.998 -16.513 1.00 91.75 315 ASP A N 1
ATOM 2512 C CA . ASP A 1 315 ? 20.869 4.365 -16.399 1.00 91.75 315 ASP A CA 1
ATOM 2513 C C . ASP A 1 315 ? 21.673 4.537 -15.103 1.00 91.75 315 ASP A C 1
ATOM 2515 O O . ASP A 1 315 ? 21.163 4.294 -14.012 1.00 91.75 315 ASP A O 1
ATOM 2519 N N . ILE A 1 316 ? 22.914 5.011 -15.214 1.00 87.31 316 ILE A N 1
ATOM 2520 C CA . ILE A 1 316 ? 23.800 5.305 -14.083 1.00 87.31 316 ILE A CA 1
ATOM 2521 C C . ILE A 1 316 ? 24.040 6.810 -14.007 1.00 87.31 316 ILE A C 1
ATOM 2523 O O . ILE A 1 316 ? 24.398 7.450 -14.996 1.00 87.31 316 ILE A O 1
ATOM 2527 N N . MET A 1 317 ? 23.860 7.396 -12.824 1.00 80.44 317 MET A N 1
ATOM 2528 C CA . MET A 1 317 ? 24.204 8.796 -12.589 1.00 80.44 317 MET A CA 1
ATOM 2529 C C . MET A 1 317 ? 25.626 8.904 -12.041 1.00 80.44 317 MET A C 1
ATOM 2531 O O . MET A 1 317 ? 25.922 8.387 -10.968 1.00 80.44 317 MET A O 1
ATOM 2535 N N . ILE A 1 318 ? 26.486 9.624 -12.756 1.00 76.88 318 ILE A N 1
ATOM 2536 C CA . ILE A 1 318 ? 27.891 9.837 -12.398 1.00 76.88 318 ILE A CA 1
ATOM 2537 C C . ILE A 1 318 ? 28.095 11.287 -11.973 1.00 76.88 318 ILE A C 1
ATOM 2539 O O . ILE A 1 318 ? 27.576 12.214 -12.605 1.00 76.88 318 ILE A O 1
ATOM 2543 N N . SER A 1 319 ? 28.879 11.496 -10.916 1.00 71.50 319 SER A N 1
ATOM 2544 C CA . SER A 1 319 ? 29.294 12.836 -10.503 1.00 71.50 319 SER A CA 1
ATOM 2545 C C . SER A 1 319 ? 30.474 13.301 -11.340 1.00 71.50 319 SER A C 1
ATOM 2547 O O . SER A 1 319 ? 31.467 12.587 -11.458 1.00 71.50 319 SER A O 1
ATOM 2549 N N . ASN A 1 320 ? 30.416 14.528 -11.859 1.00 64.69 320 ASN A N 1
ATOM 2550 C CA . ASN A 1 320 ? 31.607 15.182 -12.412 1.00 64.69 320 ASN A CA 1
ATOM 2551 C C . ASN A 1 320 ? 32.455 15.883 -11.335 1.00 64.69 320 ASN A C 1
ATOM 2553 O O . ASN A 1 320 ? 33.430 16.552 -11.685 1.00 64.69 320 ASN A O 1
ATOM 2557 N N . ASP A 1 321 ? 32.075 15.801 -10.056 1.00 64.62 321 ASP A N 1
ATOM 2558 C CA . ASP A 1 321 ? 32.864 16.351 -8.957 1.00 64.62 321 ASP A CA 1
ATOM 2559 C C . ASP A 1 321 ? 33.909 15.323 -8.477 1.00 64.62 321 ASP A C 1
ATOM 2561 O O . ASP A 1 321 ? 33.532 14.299 -7.896 1.00 64.62 321 ASP A O 1
ATOM 2565 N N . PRO A 1 322 ? 35.215 15.580 -8.688 1.00 58.69 322 PRO A N 1
ATOM 2566 C CA . PRO A 1 322 ? 36.286 14.673 -8.285 1.00 58.69 322 PRO A CA 1
ATOM 2567 C C . PRO A 1 322 ? 36.433 14.498 -6.763 1.00 58.69 322 PRO A C 1
ATOM 2569 O O . PRO A 1 322 ? 37.153 13.591 -6.351 1.00 58.69 322 PRO A O 1
ATOM 2572 N N . GLU A 1 323 ? 35.801 15.336 -5.930 1.00 55.78 323 GLU A N 1
ATOM 2573 C CA . GLU A 1 323 ? 35.796 15.174 -4.465 1.00 55.78 323 GLU A CA 1
ATOM 2574 C C . GLU A 1 323 ? 34.581 14.384 -3.943 1.00 55.78 323 GLU A C 1
ATOM 2576 O O . GLU A 1 323 ? 34.556 13.992 -2.774 1.00 55.78 323 GLU A O 1
ATOM 2581 N N . SER A 1 324 ? 33.586 14.110 -4.792 1.00 56.94 324 SER A N 1
ATOM 2582 C CA . SER A 1 324 ? 32.374 13.385 -4.398 1.00 56.94 324 SER A CA 1
ATOM 2583 C C . SER A 1 324 ? 32.520 11.866 -4.545 1.00 56.94 324 SER A C 1
ATOM 2585 O O . SER A 1 324 ? 33.167 11.376 -5.471 1.00 56.94 324 SER A O 1
ATOM 2587 N N . SER A 1 325 ? 31.892 11.108 -3.639 1.00 55.12 325 SER A N 1
ATOM 2588 C CA . SER A 1 325 ? 31.773 9.653 -3.792 1.00 55.12 325 SER A CA 1
ATOM 2589 C C . SER A 1 325 ? 31.038 9.334 -5.106 1.00 55.12 325 SER A C 1
ATOM 2591 O O . SER A 1 325 ? 29.971 9.910 -5.337 1.00 55.12 325 SER A O 1
ATOM 2593 N N . PRO A 1 326 ? 31.547 8.419 -5.955 1.00 57.38 326 PRO A N 1
ATOM 2594 C CA . PRO A 1 326 ? 30.907 8.060 -7.227 1.00 57.38 326 PRO A CA 1
ATOM 2595 C C . PRO A 1 326 ? 29.615 7.246 -7.040 1.00 57.38 326 PRO A C 1
ATOM 2597 O O . PRO A 1 326 ? 28.980 6.847 -8.012 1.00 57.38 326 PRO A O 1
ATOM 2600 N N . VAL A 1 327 ? 29.239 6.970 -5.792 1.00 63.16 327 VAL A N 1
ATOM 2601 C CA . VAL A 1 327 ? 28.207 6.011 -5.420 1.00 63.16 327 VAL A CA 1
ATOM 2602 C C . VAL A 1 327 ? 26.876 6.733 -5.204 1.00 63.16 327 VAL A C 1
ATOM 2604 O O . VAL A 1 327 ? 26.710 7.502 -4.256 1.00 63.16 327 VAL A O 1
ATOM 2607 N N . MET A 1 328 ? 25.931 6.495 -6.117 1.00 70.62 328 MET A N 1
ATOM 2608 C CA . MET A 1 328 ? 24.573 7.045 -6.093 1.00 70.62 328 MET A CA 1
ATOM 2609 C C . MET A 1 328 ? 23.656 6.232 -5.196 1.00 70.62 328 MET A C 1
ATOM 2611 O O . MET A 1 328 ? 23.519 5.025 -5.400 1.00 70.62 328 MET A O 1
ATOM 2615 N N . ASN A 1 329 ? 22.942 6.907 -4.290 1.00 75.94 329 ASN A N 1
ATOM 2616 C CA . ASN A 1 329 ? 21.836 6.285 -3.571 1.00 75.94 329 ASN A CA 1
ATOM 2617 C C . ASN A 1 329 ? 20.689 5.991 -4.543 1.00 75.94 329 ASN A C 1
ATOM 2619 O O . ASN A 1 329 ? 20.000 6.887 -5.025 1.00 75.94 329 ASN A O 1
ATOM 2623 N N . PHE A 1 330 ? 20.485 4.710 -4.814 1.00 82.56 330 PHE A N 1
ATOM 2624 C CA . PHE A 1 330 ? 19.356 4.184 -5.567 1.00 82.56 330 PHE A CA 1
ATOM 2625 C C . PHE A 1 330 ? 18.072 4.167 -4.726 1.00 82.56 330 PHE A C 1
ATOM 2627 O O . PHE A 1 330 ? 16.979 4.358 -5.251 1.00 82.56 330 PHE A O 1
ATOM 2634 N N . ALA A 1 331 ? 18.222 3.966 -3.416 1.00 79.75 331 ALA A N 1
ATOM 2635 C CA . ALA A 1 331 ? 17.210 4.152 -2.381 1.00 79.75 331 ALA A CA 1
ATOM 2636 C C . ALA A 1 331 ? 17.886 4.789 -1.151 1.00 79.75 331 ALA A C 1
ATOM 2638 O O . ALA A 1 331 ? 19.114 4.800 -1.090 1.00 79.75 331 ALA A O 1
ATOM 2639 N N . PRO A 1 332 ? 17.156 5.301 -0.142 1.00 74.38 332 PRO A N 1
ATOM 2640 C CA . PRO A 1 332 ? 17.780 5.951 1.020 1.00 74.38 332 PRO A CA 1
ATOM 2641 C C . PRO A 1 332 ? 18.866 5.110 1.721 1.00 74.38 332 PRO A C 1
ATOM 2643 O O . PRO A 1 332 ? 19.814 5.662 2.265 1.00 74.38 332 PRO A O 1
ATOM 2646 N N . HIS A 1 333 ? 18.738 3.784 1.662 1.00 75.12 333 HIS A N 1
ATOM 2647 C CA . HIS A 1 333 ? 19.633 2.800 2.278 1.00 75.12 333 HIS A CA 1
ATOM 2648 C C . HIS A 1 333 ? 20.369 1.913 1.252 1.00 75.12 333 HIS A C 1
ATOM 2650 O O . HIS A 1 333 ? 20.980 0.918 1.633 1.00 75.12 333 HIS A O 1
ATOM 2656 N N . LEU A 1 334 ? 20.282 2.219 -0.049 1.00 81.62 334 LEU A N 1
ATOM 2657 C CA . LEU A 1 334 ? 20.901 1.427 -1.116 1.00 81.62 334 LEU A CA 1
ATOM 2658 C C . LEU A 1 334 ? 21.611 2.308 -2.119 1.00 81.62 334 LEU A C 1
ATOM 2660 O O . LEU A 1 334 ? 21.080 3.333 -2.533 1.00 81.62 334 LEU A O 1
ATOM 2664 N N . CYS A 1 335 ? 22.716 1.814 -2.644 1.00 82.38 335 CYS A N 1
ATOM 2665 C CA . CYS A 1 335 ? 23.392 2.384 -3.787 1.00 82.38 335 CYS A CA 1
ATOM 2666 C C . CYS A 1 335 ? 23.707 1.336 -4.853 1.00 82.38 335 CYS A C 1
ATOM 2668 O O . CYS A 1 335 ? 23.722 0.134 -4.587 1.00 82.38 335 CYS A O 1
ATOM 2670 N N . VAL A 1 336 ? 23.949 1.799 -6.079 1.00 85.94 336 VAL A N 1
ATOM 2671 C CA . VAL A 1 336 ? 24.572 0.953 -7.104 1.00 85.94 336 VAL A CA 1
ATOM 2672 C C . VAL A 1 336 ? 26.081 0.936 -6.820 1.00 85.94 336 VAL A C 1
ATOM 2674 O O . VAL A 1 336 ? 26.690 2.009 -6.832 1.00 85.94 336 VAL A O 1
ATOM 2677 N N . PRO A 1 337 ? 26.680 -0.229 -6.506 1.00 83.50 337 PRO A N 1
ATOM 2678 C CA . PRO A 1 337 ? 28.097 -0.314 -6.170 1.00 83.50 337 PRO A CA 1
ATOM 2679 C C . PRO A 1 337 ? 28.986 -0.111 -7.398 1.00 83.50 337 PRO A C 1
ATOM 2681 O O . PRO A 1 337 ? 28.556 -0.319 -8.536 1.00 83.50 337 PRO A O 1
ATOM 2684 N N . ASN A 1 338 ? 30.258 0.226 -7.167 1.00 83.62 338 ASN A N 1
ATOM 2685 C CA . ASN A 1 338 ? 31.249 0.201 -8.239 1.00 83.62 338 ASN A CA 1
ATOM 2686 C C . ASN A 1 338 ? 31.470 -1.247 -8.726 1.00 83.62 338 ASN A C 1
ATOM 2688 O O . ASN A 1 338 ? 31.263 -2.197 -7.963 1.00 83.62 338 ASN A O 1
ATOM 2692 N N . PRO A 1 339 ? 31.955 -1.459 -9.964 1.00 86.44 339 PRO A N 1
ATOM 2693 C CA . PRO A 1 339 ? 32.153 -2.806 -10.506 1.00 86.44 339 PRO A CA 1
ATOM 2694 C C . PRO A 1 339 ? 33.028 -3.720 -9.628 1.00 86.44 339 PRO A C 1
ATOM 2696 O O . PRO A 1 339 ? 32.774 -4.916 -9.499 1.00 86.44 339 PRO A O 1
ATOM 2699 N N . ASN A 1 340 ? 34.054 -3.165 -8.978 1.00 81.81 340 ASN A N 1
ATOM 2700 C CA . ASN A 1 340 ? 34.959 -3.916 -8.102 1.00 81.81 340 ASN A CA 1
ATOM 2701 C C . ASN A 1 340 ? 34.327 -4.340 -6.760 1.00 81.81 340 ASN A C 1
ATOM 2703 O O . ASN A 1 340 ? 34.882 -5.201 -6.075 1.00 81.81 340 ASN A O 1
ATOM 2707 N N . GLU A 1 341 ? 33.172 -3.780 -6.399 1.00 83.69 341 GLU A N 1
ATOM 2708 C CA . GLU A 1 341 ? 32.456 -4.055 -5.152 1.00 83.69 341 GLU A CA 1
ATOM 2709 C C . GLU A 1 341 ? 31.414 -5.176 -5.296 1.00 83.69 341 GLU A C 1
ATOM 2711 O O . GLU A 1 341 ? 30.914 -5.673 -4.287 1.00 83.69 341 GLU A O 1
ATOM 2716 N N . PHE A 1 342 ? 31.144 -5.661 -6.515 1.00 86.81 342 PHE A N 1
ATOM 2717 C CA . PHE A 1 342 ? 30.194 -6.760 -6.759 1.00 86.81 342 PHE A CA 1
ATOM 2718 C C . PHE A 1 342 ? 30.543 -8.030 -5.958 1.00 86.81 342 PHE A C 1
ATOM 2720 O O . PHE A 1 342 ? 29.650 -8.743 -5.504 1.00 86.81 342 PHE A O 1
ATOM 2727 N N . TRP A 1 343 ? 31.836 -8.284 -5.719 1.00 84.75 343 TRP A N 1
ATOM 2728 C CA . TRP A 1 343 ? 32.342 -9.408 -4.915 1.00 84.75 343 TRP A CA 1
ATOM 2729 C C . TRP A 1 343 ? 32.971 -8.966 -3.584 1.00 84.75 343 TRP A C 1
ATOM 2731 O O . TRP A 1 343 ? 33.767 -9.704 -3.002 1.00 84.75 343 TRP A O 1
ATOM 2741 N N . VAL A 1 344 ? 32.637 -7.776 -3.065 1.00 77.25 344 VAL A N 1
ATOM 2742 C CA . VAL A 1 344 ? 33.257 -7.236 -1.835 1.00 77.25 344 VAL A CA 1
ATOM 2743 C C . VAL A 1 344 ? 33.137 -8.189 -0.638 1.00 77.25 344 VAL A C 1
ATOM 2745 O O . VAL A 1 344 ? 34.028 -8.243 0.206 1.00 77.25 344 VAL A O 1
ATOM 2748 N N . LEU A 1 345 ? 32.081 -9.005 -0.603 1.00 73.44 345 LEU A N 1
ATOM 2749 C CA . LEU A 1 345 ? 31.863 -10.014 0.435 1.00 73.44 345 LEU A CA 1
ATOM 2750 C C . LEU A 1 345 ? 32.323 -11.429 0.083 1.00 73.44 345 LEU A C 1
ATOM 2752 O O . LEU A 1 345 ? 32.372 -12.277 0.970 1.00 73.44 345 LEU A O 1
ATOM 2756 N N . ASN A 1 346 ? 32.724 -11.663 -1.164 1.00 72.44 346 ASN A N 1
ATOM 2757 C CA . ASN A 1 346 ? 33.305 -12.923 -1.632 1.00 72.44 346 ASN A CA 1
ATOM 2758 C C . ASN A 1 346 ? 34.843 -12.881 -1.630 1.00 72.44 346 ASN A C 1
ATOM 2760 O O . ASN A 1 346 ? 35.497 -13.578 -2.393 1.00 72.44 346 ASN A O 1
ATOM 2764 N N . GLY A 1 347 ? 35.452 -12.037 -0.791 1.00 66.69 347 GLY A N 1
ATOM 2765 C CA . GLY A 1 347 ? 36.913 -11.905 -0.736 1.00 66.69 347 GLY A CA 1
ATOM 2766 C C . GLY A 1 347 ? 37.518 -11.115 -1.907 1.00 66.69 347 GLY A C 1
ATOM 2767 O O . GLY A 1 347 ? 38.733 -11.151 -2.107 1.00 66.69 347 GLY A O 1
ATOM 2768 N N . GLY A 1 348 ? 36.703 -10.371 -2.664 1.00 71.31 348 GLY A N 1
ATOM 2769 C CA . GLY A 1 348 ? 37.138 -9.517 -3.775 1.00 71.31 348 GLY A CA 1
ATOM 2770 C C . GLY A 1 348 ? 36.982 -10.169 -5.151 1.00 71.31 348 GLY A C 1
ATOM 2771 O O . GLY A 1 348 ? 36.231 -11.116 -5.321 1.00 71.31 348 GLY A O 1
ATOM 2772 N N . LEU A 1 349 ? 37.662 -9.647 -6.174 1.00 71.94 349 LEU A N 1
ATOM 2773 C CA . LEU A 1 349 ? 37.438 -10.079 -7.561 1.00 71.94 349 LEU A CA 1
ATOM 2774 C C . LEU A 1 349 ? 37.872 -11.541 -7.824 1.00 71.94 349 LEU A C 1
ATOM 2776 O O . LEU A 1 349 ? 39.009 -11.889 -7.479 1.00 71.94 349 LEU A O 1
ATOM 2780 N N . PRO A 1 350 ? 37.060 -12.355 -8.541 1.00 69.12 350 PRO A N 1
ATOM 2781 C CA . PRO A 1 350 ? 37.355 -13.764 -8.832 1.00 69.12 350 PRO A CA 1
ATOM 2782 C C . PRO A 1 350 ? 38.732 -14.025 -9.431 1.00 69.12 350 PRO A C 1
ATOM 2784 O O . PRO A 1 350 ? 39.461 -14.923 -9.015 1.00 69.12 350 PRO A O 1
ATOM 2787 N N . ASN A 1 351 ? 39.129 -13.171 -10.370 1.00 65.88 351 ASN A N 1
ATOM 2788 C CA . ASN A 1 351 ? 40.385 -13.314 -11.096 1.00 65.88 351 ASN A CA 1
ATOM 2789 C C . ASN A 1 351 ? 41.612 -12.822 -10.307 1.00 65.88 351 ASN A C 1
ATOM 2791 O O . ASN A 1 351 ? 42.739 -12.990 -10.774 1.00 65.88 351 ASN A O 1
ATOM 2795 N N . LEU A 1 352 ? 41.414 -12.196 -9.140 1.00 61.09 352 LEU A N 1
ATOM 2796 C CA . LEU A 1 352 ? 42.479 -11.571 -8.349 1.00 61.09 352 LEU A CA 1
ATOM 2797 C C . LEU A 1 352 ? 42.652 -12.186 -6.957 1.00 61.09 352 LEU A C 1
ATOM 2799 O O . LEU A 1 352 ? 43.770 -12.153 -6.443 1.00 61.09 352 LEU A O 1
ATOM 2803 N N . SER A 1 353 ? 41.599 -12.738 -6.342 1.00 61.31 353 SER A N 1
ATOM 2804 C CA . SER A 1 353 ? 41.684 -13.232 -4.959 1.00 61.31 353 SER A CA 1
ATOM 2805 C C . SER A 1 353 ? 42.355 -14.606 -4.843 1.00 61.31 353 SER A C 1
ATOM 2807 O O . SER A 1 353 ? 43.003 -14.889 -3.838 1.00 61.31 353 SER A O 1
ATOM 2809 N N . GLY A 1 354 ? 42.254 -15.450 -5.878 1.00 60.66 354 GLY A N 1
ATOM 2810 C CA . GLY A 1 354 ? 42.777 -16.821 -5.850 1.00 60.66 354 GLY A CA 1
ATOM 2811 C C . GLY A 1 354 ? 42.012 -17.772 -4.915 1.00 60.66 354 GLY A C 1
ATOM 2812 O O . GLY A 1 354 ? 42.517 -18.858 -4.628 1.00 60.66 354 GLY A O 1
ATOM 2813 N N . GLU A 1 355 ? 40.828 -17.369 -4.447 1.00 59.62 355 GLU A N 1
ATOM 2814 C CA . GLU A 1 355 ? 39.919 -18.145 -3.593 1.00 59.62 355 GLU A CA 1
ATOM 2815 C C . GLU A 1 355 ? 38.739 -18.713 -4.406 1.00 59.62 355 GLU A C 1
ATOM 2817 O O . GLU A 1 355 ? 38.451 -18.235 -5.503 1.00 59.62 355 GLU A O 1
ATOM 2822 N N . ASP A 1 356 ? 38.060 -19.741 -3.884 1.00 63.06 356 ASP A N 1
ATOM 2823 C CA . ASP A 1 356 ? 36.821 -20.260 -4.478 1.00 63.06 356 ASP A CA 1
ATOM 2824 C C . ASP A 1 356 ? 35.669 -19.280 -4.194 1.00 63.06 356 ASP A C 1
ATOM 2826 O O . ASP A 1 356 ? 35.363 -19.000 -3.034 1.00 63.06 356 ASP A O 1
ATOM 2830 N N . HIS A 1 357 ? 35.021 -18.773 -5.245 1.00 62.44 357 HIS A N 1
ATOM 2831 C CA . HIS A 1 357 ? 33.906 -17.824 -5.130 1.00 62.44 357 HIS A CA 1
ATOM 2832 C C . HIS A 1 357 ? 32.564 -18.539 -5.082 1.00 62.44 357 HIS A C 1
ATOM 2834 O O . HIS A 1 357 ? 32.315 -19.467 -5.854 1.00 62.44 357 HIS A O 1
ATOM 2840 N N . GLU A 1 358 ? 31.671 -18.070 -4.213 1.00 71.94 358 GLU A N 1
ATOM 2841 C CA . GLU A 1 358 ? 30.259 -18.419 -4.324 1.00 71.94 358 GLU A CA 1
ATOM 2842 C C . GLU A 1 358 ? 29.633 -17.699 -5.531 1.00 71.94 358 GLU A C 1
ATOM 2844 O O . GLU A 1 358 ? 30.072 -16.621 -5.935 1.00 71.94 358 GLU A O 1
ATOM 2849 N N . ASN A 1 359 ? 28.616 -18.310 -6.143 1.00 80.69 359 ASN A N 1
ATOM 2850 C CA . ASN A 1 359 ? 28.064 -17.848 -7.417 1.00 80.69 359 ASN A CA 1
ATOM 2851 C C . ASN A 1 359 ? 26.984 -16.768 -7.239 1.00 80.69 359 ASN A C 1
ATOM 2853 O O . ASN A 1 359 ? 25.881 -16.877 -7.764 1.00 80.69 359 ASN A O 1
ATOM 2857 N N . TRP A 1 360 ? 27.285 -15.736 -6.456 1.00 84.69 360 TRP A N 1
ATOM 2858 C CA . TRP A 1 360 ? 26.411 -14.586 -6.235 1.00 84.69 360 TRP A CA 1
ATOM 2859 C C . TRP A 1 360 ? 27.227 -13.300 -6.149 1.00 84.69 360 TRP A C 1
ATOM 2861 O O . TRP A 1 360 ? 28.425 -13.327 -5.869 1.00 84.69 360 TRP A O 1
ATOM 2871 N N . ILE A 1 361 ? 26.570 -12.166 -6.379 1.00 87.25 361 ILE A N 1
ATOM 2872 C CA . ILE A 1 361 ? 27.175 -10.831 -6.273 1.00 87.25 361 ILE A CA 1
ATOM 2873 C C . ILE A 1 361 ? 26.277 -9.886 -5.479 1.00 87.25 361 ILE A C 1
ATOM 2875 O O . ILE A 1 361 ? 25.072 -10.115 -5.379 1.00 87.25 361 ILE A O 1
ATOM 2879 N N . VAL A 1 362 ? 26.849 -8.793 -4.979 1.00 86.94 362 VAL A N 1
ATOM 2880 C CA . VAL A 1 362 ? 26.107 -7.637 -4.463 1.00 86.94 362 VAL A CA 1
ATOM 2881 C C . VAL A 1 362 ? 25.729 -6.743 -5.645 1.00 86.94 362 VAL A C 1
ATOM 2883 O O . VAL A 1 362 ? 26.593 -6.093 -6.228 1.00 86.94 362 VAL A O 1
ATOM 2886 N N . LEU A 1 363 ? 24.446 -6.723 -6.012 1.00 89.75 363 LEU A N 1
ATOM 2887 C CA . LEU A 1 363 ? 23.932 -5.914 -7.125 1.00 89.75 363 LEU A CA 1
ATOM 2888 C C . LEU A 1 363 ? 23.527 -4.501 -6.680 1.00 89.75 363 LEU A C 1
ATOM 2890 O O . LEU A 1 363 ? 23.689 -3.550 -7.439 1.00 89.75 363 LEU A O 1
ATOM 2894 N N . TYR A 1 364 ? 23.034 -4.363 -5.447 1.00 88.94 364 TYR A N 1
ATOM 2895 C CA . TYR A 1 364 ? 22.843 -3.070 -4.786 1.00 88.94 364 TYR A CA 1
ATOM 2896 C C . TYR A 1 364 ? 23.480 -3.131 -3.405 1.00 88.94 364 TYR A C 1
ATOM 2898 O O . TYR A 1 364 ? 23.195 -4.043 -2.634 1.00 88.94 364 TYR A O 1
ATOM 2906 N N . LEU A 1 365 ? 24.346 -2.182 -3.078 1.00 81.62 365 LEU A N 1
ATOM 2907 C CA . LEU A 1 365 ? 25.077 -2.165 -1.817 1.00 81.62 365 LEU A CA 1
ATOM 2908 C C . LEU A 1 365 ? 24.311 -1.339 -0.778 1.00 81.62 365 LEU A C 1
ATOM 2910 O O . LEU A 1 365 ? 23.735 -0.306 -1.102 1.00 81.62 365 LEU A O 1
ATOM 2914 N N . GLY A 1 366 ? 24.279 -1.809 0.468 1.00 76.44 366 GLY A N 1
ATOM 2915 C CA . GLY A 1 366 ? 23.693 -1.056 1.575 1.00 76.44 366 GLY A CA 1
ATOM 2916 C C . GLY A 1 366 ? 24.598 0.108 1.976 1.00 76.44 366 GLY A C 1
ATOM 2917 O O . GLY A 1 366 ? 25.813 -0.064 2.063 1.00 76.44 366 GLY A O 1
ATOM 2918 N N . THR A 1 367 ? 24.026 1.295 2.182 1.00 67.44 367 THR A N 1
ATOM 2919 C CA . THR A 1 367 ? 24.796 2.508 2.527 1.00 67.44 367 THR A CA 1
ATOM 2920 C C . THR A 1 367 ? 25.137 2.595 4.017 1.00 67.44 367 THR A C 1
ATOM 2922 O O . THR A 1 367 ? 26.137 3.207 4.389 1.00 67.44 367 THR A O 1
ATOM 2925 N N . GLU A 1 368 ? 24.339 1.954 4.870 1.00 58.41 368 GLU A N 1
ATOM 2926 C CA . GLU A 1 368 ? 24.596 1.785 6.303 1.00 58.41 368 GLU A CA 1
ATOM 2927 C C . GLU A 1 368 ? 25.146 0.367 6.568 1.00 58.41 368 GLU A C 1
ATOM 2929 O O . GLU A 1 368 ? 25.210 -0.450 5.656 1.00 58.41 368 GLU A O 1
ATOM 2934 N N . GLN A 1 369 ? 25.573 0.039 7.796 1.00 54.75 369 GLN A N 1
ATOM 2935 C CA . GLN A 1 369 ? 26.217 -1.247 8.169 1.00 54.75 369 GLN A CA 1
ATOM 2936 C C . GLN A 1 369 ? 25.355 -2.520 7.939 1.00 54.75 369 GLN A C 1
ATOM 2938 O O . GLN A 1 369 ? 25.689 -3.602 8.424 1.00 54.75 369 GLN A O 1
ATOM 2943 N N . GLU A 1 370 ? 24.244 -2.403 7.218 1.00 55.19 370 GLU A N 1
ATOM 2944 C CA . GLU A 1 370 ? 23.332 -3.463 6.818 1.00 55.19 370 GLU A CA 1
ATOM 2945 C C . GLU A 1 370 ? 23.582 -3.811 5.349 1.00 55.19 370 GLU A C 1
ATOM 2947 O O . GLU A 1 370 ? 23.452 -2.960 4.474 1.00 55.19 370 GLU A O 1
ATOM 2952 N N . ILE A 1 371 ? 23.980 -5.048 5.049 1.00 63.31 371 ILE A N 1
ATOM 2953 C CA . ILE A 1 371 ? 24.393 -5.361 3.680 1.00 63.31 371 ILE A CA 1
ATOM 2954 C C . ILE A 1 371 ? 23.165 -5.493 2.745 1.00 63.31 371 ILE A C 1
ATOM 2956 O O . ILE A 1 371 ? 22.103 -5.958 3.153 1.00 63.31 371 ILE A O 1
ATOM 2960 N N . GLY A 1 372 ? 23.312 -5.019 1.501 1.00 76.25 372 GLY A N 1
ATOM 2961 C CA . GLY A 1 372 ? 22.230 -4.737 0.550 1.00 76.25 372 GLY A CA 1
ATOM 2962 C C . GLY A 1 372 ? 21.627 -5.951 -0.167 1.00 76.25 372 GLY A C 1
ATOM 2963 O O . GLY A 1 372 ? 21.258 -6.945 0.454 1.00 76.25 372 GLY A O 1
ATOM 2964 N N . ILE A 1 373 ? 21.476 -5.847 -1.488 1.00 84.31 373 ILE A N 1
ATOM 2965 C CA . ILE A 1 373 ? 20.768 -6.804 -2.345 1.00 84.31 373 ILE A CA 1
ATOM 2966 C C . ILE A 1 373 ? 21.751 -7.618 -3.160 1.00 84.31 373 ILE A C 1
ATOM 2968 O O . ILE A 1 373 ? 22.548 -7.094 -3.941 1.00 84.31 373 ILE A O 1
ATOM 2972 N N . TYR A 1 374 ? 21.605 -8.922 -3.019 1.00 84.25 374 TYR A N 1
ATOM 2973 C CA . TYR A 1 374 ? 22.433 -9.922 -3.655 1.00 84.25 374 TYR A CA 1
ATOM 2974 C C . TYR A 1 374 ? 21.650 -10.555 -4.775 1.00 84.25 374 TYR A C 1
ATOM 2976 O O . TYR A 1 374 ? 20.435 -10.679 -4.659 1.00 84.25 374 TYR A O 1
ATOM 2984 N N . ILE A 1 375 ? 22.334 -10.991 -5.821 1.00 87.38 375 ILE A N 1
ATOM 2985 C CA . ILE A 1 375 ? 21.744 -11.811 -6.871 1.00 87.38 375 ILE A CA 1
ATOM 2986 C C . ILE A 1 375 ? 22.580 -13.072 -7.041 1.00 87.38 375 ILE A C 1
ATOM 2988 O O . ILE A 1 375 ? 23.806 -13.011 -7.147 1.00 87.38 375 ILE A O 1
ATOM 2992 N N . ASP A 1 376 ? 21.909 -14.214 -7.031 1.00 84.44 376 ASP A N 1
ATOM 2993 C CA . ASP A 1 376 ? 22.505 -15.499 -7.366 1.00 84.44 376 ASP A CA 1
ATOM 2994 C C . ASP A 1 376 ? 22.650 -15.578 -8.891 1.00 84.44 376 ASP A C 1
ATOM 2996 O O . ASP A 1 376 ? 21.704 -15.322 -9.631 1.00 84.44 376 ASP A O 1
ATOM 3000 N N . LEU A 1 377 ? 23.852 -15.860 -9.383 1.00 85.44 377 LEU A N 1
ATOM 3001 C CA . LEU A 1 377 ? 24.161 -15.830 -10.811 1.00 85.44 377 LEU A CA 1
ATOM 3002 C C . LEU A 1 377 ? 23.623 -17.061 -11.560 1.00 85.44 377 LEU A C 1
ATOM 3004 O O . LEU A 1 377 ? 23.496 -16.997 -12.782 1.00 85.44 377 LEU A O 1
ATOM 3008 N N . ASP A 1 378 ? 23.295 -18.157 -10.864 1.00 81.12 378 ASP A N 1
ATOM 3009 C CA . ASP A 1 378 ? 22.701 -19.356 -11.474 1.00 81.12 378 ASP A CA 1
ATOM 3010 C C . ASP A 1 378 ? 21.190 -19.210 -11.673 1.00 81.12 378 ASP A C 1
ATOM 3012 O O . ASP A 1 378 ? 20.637 -19.663 -12.677 1.00 81.12 378 ASP A O 1
ATOM 3016 N N . THR A 1 379 ? 20.514 -18.620 -10.688 1.00 82.44 379 THR A N 1
ATOM 3017 C CA . THR A 1 379 ? 19.048 -18.532 -10.621 1.00 82.44 379 THR A CA 1
ATOM 3018 C C . THR A 1 379 ? 18.506 -17.145 -10.937 1.00 82.44 379 THR A C 1
ATOM 3020 O O . THR A 1 379 ? 17.320 -17.014 -11.235 1.00 82.44 379 THR A O 1
ATOM 3023 N N . HIS A 1 380 ? 19.350 -16.114 -10.851 1.00 83.75 380 HIS A N 1
ATOM 3024 C CA . HIS A 1 380 ? 19.007 -14.694 -10.994 1.00 83.75 380 HIS A CA 1
ATOM 3025 C C . HIS A 1 380 ? 17.942 -14.198 -10.012 1.00 83.75 380 HIS A C 1
ATOM 3027 O O . HIS A 1 380 ? 17.316 -13.154 -10.221 1.00 83.75 380 HIS A O 1
ATOM 3033 N N . LEU A 1 381 ? 17.743 -14.932 -8.921 1.00 85.06 381 LEU A N 1
ATOM 3034 C CA . LEU A 1 381 ? 16.935 -14.483 -7.803 1.00 85.06 381 LEU A CA 1
ATOM 3035 C C . LEU A 1 381 ? 17.786 -13.623 -6.870 1.00 85.06 381 LEU A C 1
ATOM 3037 O O . LEU A 1 381 ? 19.005 -13.776 -6.793 1.00 85.06 381 LEU A O 1
ATOM 3041 N N . CYS A 1 382 ? 17.129 -12.736 -6.136 1.00 83.81 382 CYS A N 1
ATOM 3042 C CA . CYS A 1 382 ? 17.742 -11.811 -5.204 1.00 83.81 382 CYS A CA 1
ATOM 3043 C C . CYS A 1 382 ? 17.212 -11.941 -3.773 1.00 83.81 382 CYS A C 1
ATOM 3045 O O . CYS A 1 382 ? 16.099 -12.418 -3.539 1.00 83.81 382 CYS A O 1
ATOM 3047 N N . THR A 1 383 ? 18.010 -11.475 -2.816 1.00 78.12 383 THR A N 1
ATOM 3048 C CA . THR A 1 383 ? 17.654 -11.376 -1.393 1.00 78.12 383 THR A CA 1
ATOM 3049 C C . THR A 1 383 ? 18.386 -10.200 -0.745 1.00 78.12 383 THR A C 1
ATOM 3051 O O . THR A 1 383 ? 19.488 -9.855 -1.171 1.00 78.12 383 THR A O 1
ATOM 3054 N N . TRP A 1 384 ? 17.810 -9.611 0.307 1.00 73.19 384 TRP A N 1
ATOM 3055 C CA . TRP A 1 384 ? 18.533 -8.726 1.229 1.00 73.19 384 TRP A CA 1
ATOM 3056 C C . TRP A 1 384 ? 19.316 -9.545 2.258 1.00 73.19 384 TRP A C 1
ATOM 3058 O O . TRP A 1 384 ? 18.845 -10.587 2.730 1.00 73.19 384 TRP A O 1
ATOM 3068 N N . GLN A 1 385 ? 20.510 -9.119 2.652 1.00 64.88 385 GLN A N 1
ATOM 3069 C CA . GLN A 1 385 ? 21.315 -9.933 3.564 1.00 64.88 385 GLN A CA 1
ATOM 3070 C C . GLN A 1 385 ? 22.095 -9.069 4.537 1.00 64.88 385 GLN A C 1
ATOM 3072 O O . GLN A 1 385 ? 22.996 -8.366 4.140 1.00 64.88 385 GLN A O 1
ATOM 3077 N N . ARG A 1 386 ? 21.834 -9.193 5.838 1.00 52.59 386 ARG A N 1
ATOM 3078 C CA . ARG A 1 386 ? 22.607 -8.495 6.881 1.00 52.59 386 ARG A CA 1
ATOM 3079 C C . ARG A 1 386 ? 23.800 -9.308 7.414 1.00 52.59 386 ARG A C 1
ATOM 3081 O O . ARG A 1 386 ? 24.682 -8.749 8.051 1.00 52.59 386 ARG A O 1
ATOM 3088 N N . GLU A 1 387 ? 23.849 -10.616 7.141 1.00 49.00 387 GLU A N 1
ATOM 3089 C CA . GLU A 1 387 ? 24.869 -11.548 7.656 1.00 49.00 387 GLU A CA 1
ATOM 3090 C C . GLU A 1 387 ? 25.332 -12.548 6.589 1.00 49.00 387 GLU A C 1
ATOM 3092 O O . GLU A 1 387 ? 24.541 -12.964 5.756 1.00 49.00 387 GLU A O 1
ATOM 3097 N N . VAL A 1 388 ? 26.582 -13.011 6.663 1.00 43.94 388 VAL A N 1
ATOM 3098 C CA . VAL A 1 388 ? 27.371 -13.709 5.616 1.00 43.94 388 VAL A CA 1
ATOM 3099 C C . VAL A 1 388 ? 26.805 -15.058 5.095 1.00 43.94 388 VAL A C 1
ATOM 3101 O O . VAL A 1 388 ? 27.457 -15.710 4.293 1.00 43.94 388 VAL A O 1
ATOM 3104 N N . MET A 1 389 ? 25.601 -15.518 5.472 1.00 46.84 389 MET A N 1
ATOM 3105 C CA . MET A 1 389 ? 25.069 -16.825 5.023 1.00 46.84 389 MET A CA 1
ATOM 3106 C C . MET A 1 389 ? 23.778 -16.746 4.172 1.00 46.84 389 MET A C 1
ATOM 3108 O O . MET A 1 389 ? 22.681 -16.684 4.730 1.00 46.84 389 MET A O 1
ATOM 3112 N N . PRO A 1 390 ? 23.872 -16.864 2.829 1.00 46.94 390 PRO A N 1
ATOM 3113 C CA . PRO A 1 390 ? 22.729 -16.819 1.900 1.00 46.94 390 PRO A CA 1
ATOM 3114 C C . PRO A 1 390 ? 21.846 -18.085 1.903 1.00 46.94 390 PRO A C 1
ATOM 3116 O O . PRO A 1 390 ? 20.737 -18.097 1.372 1.00 46.94 390 PRO A O 1
ATOM 3119 N N . ARG A 1 391 ? 22.333 -19.191 2.483 1.00 44.69 391 ARG A N 1
ATOM 3120 C CA . ARG A 1 391 ? 21.793 -20.549 2.255 1.00 44.69 391 ARG A CA 1
ATOM 3121 C C . ARG A 1 391 ? 20.501 -20.895 3.007 1.00 44.69 391 ARG A C 1
ATOM 3123 O O . ARG A 1 391 ? 19.990 -21.995 2.827 1.00 44.69 391 ARG A O 1
ATOM 3130 N N . MET A 1 392 ? 19.986 -20.003 3.852 1.00 45.31 392 MET A N 1
ATOM 3131 C CA . MET A 1 392 ? 18.794 -20.255 4.682 1.00 45.31 392 MET A CA 1
ATOM 3132 C C . MET A 1 392 ? 17.612 -19.323 4.379 1.00 45.31 392 MET A C 1
ATOM 3134 O O . MET A 1 392 ? 16.627 -19.351 5.110 1.00 45.31 392 MET A O 1
ATOM 3138 N N . ARG A 1 393 ? 17.690 -18.486 3.335 1.00 60.94 393 ARG A N 1
ATOM 3139 C CA . ARG A 1 393 ? 16.708 -17.415 3.095 1.00 60.94 393 ARG A CA 1
ATOM 3140 C C . ARG A 1 393 ? 15.873 -17.641 1.839 1.00 60.94 393 ARG A C 1
ATOM 3142 O O . ARG A 1 393 ? 16.298 -18.326 0.912 1.00 60.94 393 ARG A O 1
ATOM 3149 N N . THR A 1 394 ? 14.676 -17.058 1.833 1.00 65.81 394 THR A N 1
ATOM 3150 C CA . THR A 1 394 ? 13.788 -17.024 0.667 1.00 65.81 394 THR A CA 1
ATOM 3151 C C . THR A 1 394 ? 14.348 -16.056 -0.368 1.00 65.81 394 THR A C 1
ATOM 3153 O O . THR A 1 394 ? 14.615 -14.899 -0.054 1.00 65.81 394 THR A O 1
ATOM 3156 N N . TRP A 1 395 ? 14.508 -16.537 -1.597 1.00 75.56 395 TRP A N 1
ATOM 3157 C CA . TRP A 1 395 ? 14.982 -15.757 -2.735 1.00 75.56 395 TRP A CA 1
ATOM 3158 C C . TRP A 1 395 ? 13.804 -15.328 -3.609 1.00 75.56 395 TRP A C 1
ATOM 3160 O O . TRP A 1 395 ? 12.851 -16.087 -3.787 1.00 75.56 395 TRP A O 1
ATOM 3170 N N . TYR A 1 396 ? 13.880 -14.125 -4.168 1.00 80.94 396 TYR A N 1
ATOM 3171 C CA . TYR A 1 396 ? 12.792 -13.482 -4.905 1.00 80.94 396 TYR A CA 1
ATOM 3172 C C . TYR A 1 396 ? 13.267 -12.980 -6.271 1.00 80.94 396 TYR A C 1
ATOM 3174 O O . TYR A 1 396 ? 14.426 -12.599 -6.395 1.00 80.94 396 TYR A O 1
ATOM 3182 N N . PRO A 1 397 ? 12.407 -12.893 -7.296 1.00 85.81 397 PRO A N 1
ATOM 3183 C CA . PRO A 1 397 ? 12.785 -12.261 -8.558 1.00 85.81 397 PRO A CA 1
ATOM 3184 C C . PRO A 1 397 ? 13.228 -10.802 -8.354 1.00 85.81 397 PRO A C 1
ATOM 3186 O O . PRO A 1 397 ? 12.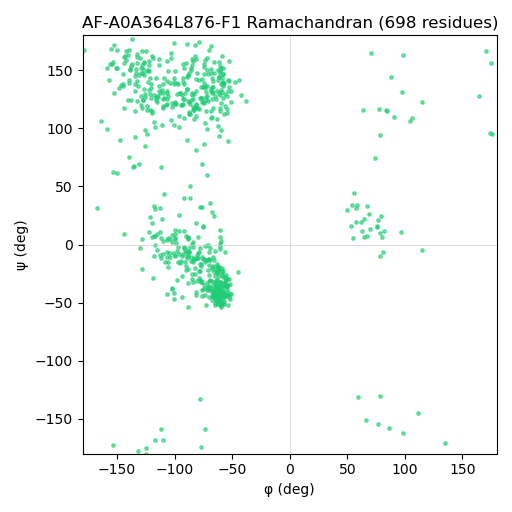548 -10.044 -7.660 1.00 85.81 397 PRO A O 1
ATOM 3189 N N . LEU A 1 398 ? 14.317 -10.371 -9.007 1.00 87.50 398 LEU A N 1
ATOM 3190 C CA . LEU A 1 398 ? 14.797 -8.978 -8.913 1.00 87.50 398 LEU A CA 1
ATOM 3191 C C . LEU A 1 398 ? 13.716 -7.958 -9.299 1.00 87.50 398 LEU A C 1
ATOM 3193 O O . LEU A 1 398 ? 13.608 -6.887 -8.701 1.00 87.50 398 LEU A O 1
ATOM 3197 N N . GLN A 1 399 ? 12.874 -8.316 -10.267 1.00 88.88 399 GLN A N 1
ATOM 3198 C CA . GLN A 1 399 ? 11.729 -7.518 -10.685 1.00 88.88 399 GLN A CA 1
ATOM 3199 C C . GLN A 1 399 ? 10.804 -7.161 -9.512 1.00 88.88 399 GLN A C 1
ATOM 3201 O O . GLN A 1 399 ? 10.311 -6.038 -9.457 1.00 88.88 399 GLN A O 1
ATOM 3206 N N . THR A 1 400 ? 10.587 -8.081 -8.567 1.00 84.69 400 THR A N 1
ATOM 3207 C CA . THR A 1 400 ? 9.753 -7.840 -7.383 1.00 84.69 400 THR A CA 1
ATOM 3208 C C . THR A 1 400 ? 10.364 -6.756 -6.499 1.00 84.69 400 THR A C 1
ATOM 3210 O O . THR A 1 400 ? 9.655 -5.838 -6.091 1.00 84.69 400 THR A O 1
ATOM 3213 N N . ALA A 1 401 ? 11.679 -6.811 -6.268 1.00 84.25 401 ALA A N 1
ATOM 3214 C CA . ALA A 1 401 ? 12.399 -5.811 -5.480 1.00 84.25 401 ALA A CA 1
ATOM 3215 C C . ALA A 1 401 ? 12.334 -4.421 -6.137 1.00 84.25 401 ALA A C 1
ATOM 3217 O O . ALA A 1 401 ? 11.953 -3.434 -5.509 1.00 84.25 401 ALA A O 1
ATOM 3218 N N . LEU A 1 402 ? 12.621 -4.353 -7.442 1.00 89.88 402 LEU A N 1
ATOM 3219 C CA . LEU A 1 402 ? 12.588 -3.102 -8.204 1.00 89.88 402 LEU A CA 1
ATOM 3220 C C . LEU A 1 402 ? 11.184 -2.506 -8.289 1.00 89.88 402 LEU A C 1
ATOM 3222 O O . LEU A 1 402 ? 11.018 -1.295 -8.155 1.00 89.88 402 LEU A O 1
ATOM 3226 N N . GLN A 1 403 ? 10.161 -3.339 -8.481 1.00 88.56 403 GLN A N 1
ATOM 3227 C CA . GLN A 1 403 ? 8.777 -2.880 -8.500 1.00 88.56 403 GLN A CA 1
ATOM 3228 C C . GLN A 1 403 ? 8.350 -2.340 -7.132 1.00 88.56 403 GLN A C 1
ATOM 3230 O O . GLN A 1 403 ? 7.684 -1.307 -7.074 1.00 88.56 403 GLN A O 1
ATOM 3235 N N . LEU A 1 404 ? 8.760 -2.995 -6.043 1.00 85.62 404 LEU A N 1
ATOM 3236 C CA . LEU A 1 404 ? 8.507 -2.518 -4.690 1.00 85.62 404 LEU A CA 1
ATOM 3237 C C . LEU A 1 404 ? 9.131 -1.134 -4.466 1.00 85.62 404 LEU A C 1
ATOM 3239 O O . LEU A 1 404 ? 8.413 -0.209 -4.094 1.00 85.62 404 LEU A O 1
ATOM 3243 N N . TRP A 1 405 ? 10.429 -0.945 -4.727 1.00 86.88 405 TRP A N 1
ATOM 3244 C CA . TRP A 1 405 ? 11.052 0.371 -4.523 1.00 86.88 405 TRP A CA 1
ATOM 3245 C C . TRP A 1 405 ? 10.437 1.443 -5.424 1.00 86.88 405 TRP A C 1
ATOM 3247 O O . TRP A 1 405 ? 10.216 2.565 -4.967 1.00 86.88 405 TRP A O 1
ATOM 3257 N N . LEU A 1 406 ? 10.079 1.106 -6.668 1.00 88.94 406 LEU A N 1
ATOM 3258 C CA . LEU A 1 406 ? 9.358 2.022 -7.553 1.00 88.94 406 LEU A CA 1
ATOM 3259 C C . LEU A 1 406 ? 8.004 2.438 -6.957 1.00 88.94 406 LEU A C 1
ATOM 3261 O O . LEU A 1 406 ? 7.655 3.617 -7.016 1.00 88.94 406 LEU A O 1
ATOM 3265 N N . ASN A 1 407 ? 7.261 1.507 -6.352 1.00 86.00 407 ASN A N 1
ATOM 3266 C CA . ASN A 1 407 ? 6.004 1.813 -5.666 1.00 86.00 407 ASN A CA 1
ATOM 3267 C C . ASN A 1 407 ? 6.235 2.740 -4.463 1.00 86.00 407 ASN A C 1
ATOM 3269 O O . ASN A 1 407 ? 5.472 3.686 -4.259 1.00 86.00 407 ASN A O 1
ATOM 3273 N N . ILE A 1 408 ? 7.316 2.532 -3.706 1.00 83.19 408 ILE A N 1
ATOM 3274 C CA . ILE A 1 408 ? 7.668 3.387 -2.567 1.00 83.19 408 ILE A CA 1
ATOM 3275 C C . ILE A 1 408 ? 8.028 4.808 -3.034 1.00 83.19 408 ILE A C 1
ATOM 3277 O O . ILE A 1 408 ? 7.550 5.779 -2.441 1.00 83.19 408 ILE A O 1
ATOM 3281 N N . TYR A 1 409 ? 8.776 4.966 -4.130 1.00 85.00 409 TYR A N 1
ATOM 3282 C CA . TYR A 1 409 ? 8.996 6.276 -4.760 1.00 85.00 409 TYR A CA 1
ATOM 3283 C C . TYR A 1 409 ? 7.688 6.912 -5.243 1.00 85.00 409 TYR A C 1
ATOM 3285 O O . TYR A 1 409 ? 7.427 8.082 -4.966 1.00 85.00 409 TYR A O 1
ATOM 3293 N N . ALA A 1 410 ? 6.831 6.142 -5.917 1.00 85.56 410 ALA A N 1
ATOM 3294 C CA . ALA A 1 410 ? 5.550 6.627 -6.426 1.00 85.56 410 ALA A CA 1
ATOM 3295 C C . ALA A 1 410 ? 4.591 7.071 -5.305 1.00 85.56 410 ALA A C 1
ATOM 3297 O O . ALA A 1 410 ? 3.813 8.003 -5.503 1.00 85.56 410 ALA A O 1
ATOM 3298 N N . SER A 1 411 ? 4.673 6.452 -4.121 1.00 81.00 411 SER A N 1
ATOM 3299 C CA . SER A 1 411 ? 3.917 6.867 -2.930 1.00 81.00 411 SER A CA 1
ATOM 3300 C C . SER A 1 411 ? 4.394 8.202 -2.339 1.00 81.00 411 SER A C 1
ATOM 3302 O O . SER A 1 411 ? 3.680 8.836 -1.564 1.00 81.00 411 SER A O 1
ATOM 3304 N N . GLY A 1 412 ? 5.605 8.641 -2.698 1.00 79.88 412 GLY A N 1
ATOM 3305 C CA . GLY A 1 412 ? 6.264 9.807 -2.117 1.00 79.88 412 GLY A CA 1
ATOM 3306 C C . GLY A 1 412 ? 6.935 9.541 -0.768 1.00 79.88 412 GLY A C 1
ATOM 3307 O O . GLY A 1 412 ? 7.405 10.501 -0.155 1.00 79.88 412 GLY A O 1
ATOM 3308 N N . ARG A 1 413 ? 6.990 8.280 -0.310 1.00 81.38 413 ARG A N 1
ATOM 3309 C CA . ARG A 1 413 ? 7.735 7.854 0.883 1.00 81.38 413 ARG A CA 1
ATOM 3310 C C . ARG A 1 413 ? 9.241 7.922 0.650 1.00 81.38 413 ARG A C 1
ATOM 3312 O O . ARG A 1 413 ? 9.951 8.480 1.478 1.00 81.38 413 ARG A O 1
ATOM 3319 N N . PHE A 1 414 ? 9.738 7.444 -0.490 1.00 84.06 414 PHE A N 1
ATOM 3320 C CA . PHE A 1 414 ? 11.089 7.805 -0.930 1.00 84.06 414 PHE A CA 1
ATOM 3321 C C . PHE A 1 414 ? 11.018 9.072 -1.766 1.00 84.06 414 PHE A C 1
ATOM 3323 O O . PHE A 1 414 ? 10.170 9.193 -2.653 1.00 84.06 414 PHE A O 1
ATOM 3330 N N . GLN A 1 415 ? 11.911 10.017 -1.492 1.00 76.50 415 GLN A N 1
ATOM 3331 C CA . GLN A 1 415 ? 11.988 11.259 -2.245 1.00 76.50 415 GLN A CA 1
ATOM 3332 C C . GLN A 1 415 ? 13.414 11.595 -2.635 1.00 76.50 415 GLN A C 1
ATOM 3334 O O . GLN A 1 415 ? 14.334 11.313 -1.866 1.00 76.50 415 GLN A O 1
ATOM 3339 N N . PRO A 1 416 ? 13.602 12.246 -3.791 1.00 73.88 416 PRO A N 1
ATOM 3340 C CA . PRO A 1 416 ? 14.866 12.884 -4.095 1.00 73.88 416 PRO A CA 1
ATOM 3341 C C . PRO A 1 416 ? 15.203 13.910 -3.012 1.00 73.88 416 PRO A C 1
ATOM 3343 O O . PRO A 1 416 ? 14.333 14.656 -2.553 1.00 73.88 416 PRO A O 1
ATOM 3346 N N . SER A 1 417 ? 16.460 13.960 -2.599 1.00 68.75 417 SER A N 1
ATOM 3347 C CA . SER A 1 417 ? 16.903 14.981 -1.655 1.00 68.75 417 SER A CA 1
ATOM 3348 C C . SER A 1 417 ? 17.023 16.339 -2.334 1.00 68.75 417 SER A C 1
ATOM 3350 O O . SER A 1 417 ? 17.533 16.455 -3.448 1.00 68.75 417 SER A O 1
ATOM 3352 N N . VAL A 1 418 ? 16.594 17.390 -1.638 1.00 55.66 418 VAL A N 1
ATOM 3353 C CA . VAL A 1 418 ? 16.655 18.767 -2.136 1.00 55.66 418 VAL A CA 1
ATOM 3354 C C . VAL A 1 418 ? 17.863 19.476 -1.524 1.00 55.66 418 VAL A C 1
ATOM 3356 O O . VAL A 1 418 ? 17.951 19.598 -0.306 1.00 55.66 418 VAL A O 1
ATOM 3359 N N . GLY A 1 419 ? 18.766 19.990 -2.365 1.00 50.53 419 GLY A N 1
ATOM 3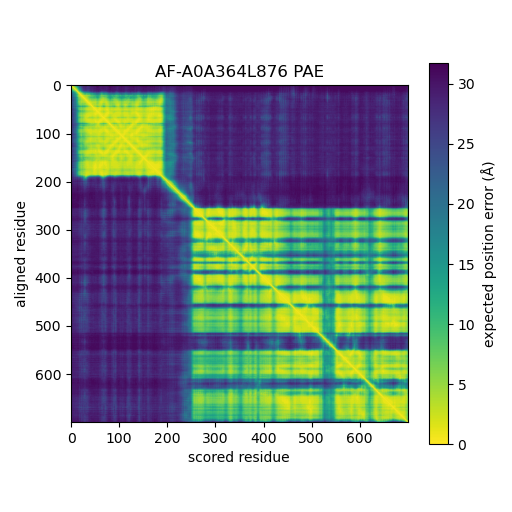360 C CA . GLY A 1 419 ? 19.823 20.921 -1.944 1.00 50.53 419 GLY A CA 1
ATOM 3361 C C . GLY A 1 419 ? 21.050 20.309 -1.256 1.00 50.53 419 GLY A C 1
ATOM 3362 O O . GLY A 1 419 ? 21.712 21.026 -0.510 1.00 50.53 419 GLY A O 1
ATOM 3363 N N . LEU A 1 420 ? 21.358 19.029 -1.489 1.00 51.78 420 LEU A N 1
ATOM 3364 C CA . LEU A 1 420 ? 22.570 18.378 -0.970 1.00 51.78 420 LEU A CA 1
ATOM 3365 C C . LEU A 1 420 ? 23.657 18.281 -2.044 1.00 51.78 420 LEU A C 1
ATOM 3367 O O . LEU A 1 420 ? 23.371 17.986 -3.200 1.00 51.78 420 LEU A O 1
ATOM 3371 N N . GLU A 1 421 ? 24.900 18.528 -1.624 1.00 49.97 421 GLU A N 1
ATOM 3372 C CA . GLU A 1 421 ? 26.062 18.751 -2.493 1.00 49.97 421 GLU A CA 1
ATOM 3373 C C . GLU A 1 421 ? 26.633 17.464 -3.131 1.00 49.97 421 GLU A C 1
ATOM 3375 O O . GLU A 1 421 ? 27.444 17.560 -4.050 1.00 49.97 421 GLU A O 1
ATOM 3380 N N . ALA A 1 422 ? 26.202 16.269 -2.692 1.00 57.81 422 ALA A N 1
ATOM 3381 C CA . ALA A 1 422 ? 26.802 14.980 -3.058 1.00 57.81 422 ALA A CA 1
ATOM 3382 C C . ALA A 1 422 ? 25.801 13.938 -3.601 1.00 57.81 422 ALA A C 1
ATOM 3384 O O . ALA A 1 422 ? 24.651 13.846 -3.170 1.00 57.81 422 ALA A O 1
ATOM 3385 N N . ILE A 1 423 ? 26.275 13.084 -4.518 1.00 59.56 423 ILE A N 1
ATOM 3386 C CA . ILE A 1 423 ? 25.503 11.983 -5.127 1.00 59.56 423 ILE A CA 1
ATOM 3387 C C . ILE A 1 423 ? 25.095 10.890 -4.113 1.00 59.56 423 ILE A C 1
ATOM 3389 O O . ILE A 1 423 ? 24.040 10.261 -4.267 1.00 59.56 423 ILE A O 1
ATOM 3393 N N . SER A 1 424 ? 25.866 10.722 -3.037 1.00 60.06 424 SER A N 1
ATOM 3394 C CA . SER A 1 424 ? 25.577 9.808 -1.920 1.00 60.06 424 SER A CA 1
ATOM 3395 C C . SER A 1 424 ? 24.382 10.232 -1.065 1.00 60.06 424 SER A C 1
ATOM 3397 O O . SER A 1 424 ? 24.013 9.535 -0.130 1.00 60.06 424 SER A O 1
ATOM 3399 N N . ASP A 1 425 ? 23.777 11.380 -1.368 1.00 64.50 425 ASP A N 1
ATOM 3400 C CA . ASP A 1 425 ? 22.666 11.943 -0.617 1.00 64.50 425 ASP A CA 1
ATOM 3401 C C . ASP A 1 425 ? 21.426 12.132 -1.486 1.00 64.50 425 ASP A C 1
ATOM 3403 O O . ASP A 1 425 ? 20.580 12.959 -1.185 1.00 64.50 425 ASP A O 1
ATOM 3407 N N . THR A 1 426 ? 21.292 11.383 -2.575 1.00 67.69 426 THR A N 1
ATOM 3408 C CA . THR A 1 426 ? 20.281 11.622 -3.620 1.00 67.69 426 THR A CA 1
ATOM 3409 C C . THR A 1 426 ? 18.866 11.169 -3.273 1.00 67.69 426 THR A C 1
ATOM 3411 O O . THR A 1 426 ? 17.920 11.654 -3.893 1.00 67.69 426 THR A O 1
ATOM 3414 N N . ALA A 1 427 ? 18.692 10.313 -2.264 1.00 74.25 427 ALA A N 1
ATOM 3415 C CA . ALA A 1 427 ? 17.396 9.806 -1.826 1.00 74.25 427 ALA A CA 1
ATOM 3416 C C . ALA A 1 427 ? 17.232 9.920 -0.305 1.00 74.25 427 ALA A C 1
ATOM 3418 O O . ALA A 1 427 ? 18.129 9.542 0.442 1.00 74.25 427 ALA A O 1
ATOM 3419 N N . ASN A 1 428 ? 16.055 10.360 0.142 1.00 73.50 428 ASN A N 1
ATOM 3420 C CA . ASN A 1 428 ? 15.658 10.425 1.546 1.00 73.50 428 ASN A CA 1
ATOM 3421 C C . ASN A 1 428 ? 14.355 9.653 1.788 1.00 73.50 428 ASN A C 1
ATOM 3423 O O . ASN A 1 428 ? 13.471 9.594 0.928 1.00 73.50 428 ASN A O 1
ATOM 3427 N N . HIS A 1 429 ? 14.227 9.100 2.992 1.00 76.38 429 HIS A N 1
ATOM 3428 C CA . HIS A 1 429 ? 13.026 8.423 3.466 1.00 76.38 429 HIS A CA 1
ATOM 3429 C C . HIS A 1 429 ? 12.133 9.400 4.251 1.00 76.38 429 HIS A C 1
ATOM 3431 O O . HIS A 1 429 ? 12.547 9.918 5.288 1.00 76.38 429 HIS A O 1
ATOM 3437 N N . ARG A 1 430 ? 10.890 9.634 3.811 1.00 76.25 430 ARG A N 1
ATOM 3438 C CA . ARG A 1 430 ? 9.860 10.311 4.616 1.00 76.25 430 ARG A CA 1
ATOM 3439 C C . ARG A 1 430 ? 9.230 9.319 5.575 1.00 76.25 430 ARG A C 1
ATOM 3441 O O . ARG A 1 430 ? 8.650 8.331 5.142 1.00 76.25 430 ARG A O 1
ATOM 3448 N N . ARG A 1 431 ? 9.341 9.587 6.871 1.00 75.88 431 ARG A N 1
ATOM 3449 C CA . ARG A 1 431 ? 8.823 8.693 7.917 1.00 75.88 431 ARG A CA 1
ATOM 3450 C C . ARG A 1 431 ? 7.313 8.797 8.117 1.00 75.88 431 ARG A C 1
ATOM 3452 O O . ARG A 1 431 ? 6.722 7.897 8.699 1.00 75.88 431 ARG A O 1
ATOM 3459 N N . TYR A 1 432 ? 6.706 9.870 7.617 1.00 81.50 432 TYR A N 1
ATOM 3460 C CA . TYR A 1 432 ? 5.268 10.073 7.638 1.00 81.50 432 TYR A CA 1
ATOM 3461 C C . TYR A 1 432 ? 4.789 10.705 6.325 1.00 81.50 432 TYR A C 1
ATOM 3463 O O . TYR A 1 432 ? 5.272 11.762 5.903 1.00 81.50 432 TYR A O 1
ATOM 3471 N N . ILE A 1 433 ? 3.834 10.049 5.666 1.00 80.94 433 ILE A N 1
ATOM 3472 C CA . ILE A 1 433 ? 3.067 10.581 4.537 1.00 80.94 433 ILE A CA 1
ATOM 3473 C C . ILE A 1 433 ? 1.559 10.454 4.799 1.00 80.94 433 ILE A C 1
ATOM 3475 O O . ILE A 1 433 ? 1.098 9.594 5.543 1.00 80.94 433 ILE A O 1
ATOM 3479 N N . ALA A 1 434 ? 0.745 11.277 4.130 1.00 81.75 434 ALA A N 1
ATOM 3480 C CA . ALA A 1 434 ? -0.713 11.285 4.322 1.00 81.75 434 ALA A CA 1
ATOM 3481 C C . ALA A 1 434 ? -1.399 9.931 4.027 1.00 81.75 434 ALA A C 1
ATOM 3483 O O . ALA A 1 434 ? -2.487 9.653 4.542 1.00 81.75 434 ALA A O 1
ATOM 3484 N N . ALA A 1 435 ? -0.777 9.093 3.190 1.00 82.81 435 ALA A N 1
ATOM 3485 C CA . ALA A 1 435 ? -1.258 7.745 2.909 1.00 82.81 435 ALA A CA 1
ATOM 3486 C C . ALA A 1 435 ? -1.221 6.848 4.159 1.00 82.81 435 ALA A C 1
ATOM 3488 O O . ALA A 1 435 ? -2.159 6.077 4.354 1.00 82.81 435 ALA A O 1
ATOM 3489 N N . ASP A 1 436 ? -0.223 7.016 5.031 1.00 85.88 436 ASP A N 1
ATOM 3490 C CA . ASP A 1 436 ? -0.047 6.224 6.257 1.00 85.88 436 ASP A CA 1
ATOM 3491 C C . ASP A 1 436 ? -1.200 6.491 7.220 1.00 85.88 436 ASP A C 1
ATOM 3493 O O . ASP A 1 436 ? -1.939 5.580 7.591 1.00 85.88 436 ASP A O 1
ATOM 3497 N N . LEU A 1 437 ? -1.461 7.776 7.495 1.00 89.88 437 LEU A N 1
ATOM 3498 C CA . LEU A 1 437 ? -2.608 8.202 8.297 1.00 89.88 437 LEU A CA 1
ATOM 3499 C C . LEU A 1 437 ? -3.918 7.658 7.723 1.00 89.88 437 LEU A C 1
ATOM 3501 O O . LEU A 1 437 ? -4.764 7.156 8.459 1.00 89.88 437 LEU A O 1
ATOM 3505 N N . THR A 1 438 ? -4.095 7.741 6.403 1.00 91.12 438 THR A N 1
ATOM 3506 C CA . THR A 1 438 ? -5.312 7.250 5.744 1.00 91.12 438 THR A CA 1
ATOM 3507 C C . THR A 1 438 ? -5.479 5.741 5.928 1.00 91.12 438 THR A C 1
ATOM 3509 O O . THR A 1 438 ? -6.581 5.282 6.242 1.00 91.12 438 THR A O 1
ATOM 3512 N N . ARG A 1 439 ? -4.403 4.966 5.752 1.00 92.69 439 ARG A N 1
ATOM 3513 C CA . ARG A 1 439 ? -4.375 3.510 5.939 1.00 92.69 439 ARG A CA 1
ATOM 3514 C C . ARG A 1 439 ? -4.690 3.140 7.390 1.00 92.69 439 ARG A C 1
ATOM 3516 O O . ARG A 1 439 ? -5.587 2.329 7.618 1.00 92.69 439 ARG A O 1
ATOM 3523 N N . ASP A 1 440 ? -4.043 3.776 8.362 1.00 94.69 440 ASP A N 1
ATOM 3524 C CA . ASP A 1 440 ? -4.202 3.438 9.781 1.00 94.69 440 ASP A CA 1
ATOM 3525 C C . ASP A 1 440 ? -5.564 3.869 10.337 1.00 94.69 440 ASP A C 1
ATOM 3527 O O . ASP A 1 440 ? -6.215 3.100 11.047 1.00 94.69 440 ASP A O 1
ATOM 3531 N N . LEU A 1 441 ? -6.078 5.041 9.941 1.00 95.62 441 LEU A N 1
ATOM 3532 C CA . LEU A 1 441 ? -7.444 5.459 10.278 1.00 95.62 441 LEU A CA 1
ATOM 3533 C C . LEU A 1 441 ? -8.497 4.538 9.655 1.00 95.62 441 LEU A C 1
ATOM 3535 O O . LEU A 1 441 ? -9.527 4.277 10.280 1.00 95.62 441 LEU A O 1
ATOM 3539 N N . LYS A 1 442 ? -8.255 4.033 8.439 1.00 95.44 442 LYS A N 1
ATOM 3540 C CA . LYS A 1 442 ? -9.145 3.069 7.782 1.00 95.44 442 LYS A CA 1
ATOM 3541 C C . LYS A 1 442 ? -9.140 1.726 8.512 1.00 95.44 442 LYS A C 1
ATOM 3543 O O . LYS A 1 442 ? -10.219 1.206 8.791 1.00 95.44 442 LYS A O 1
ATOM 3548 N N . ALA A 1 443 ? -7.971 1.183 8.852 1.00 96.06 443 ALA A N 1
ATOM 3549 C CA . ALA A 1 443 ? -7.856 -0.058 9.622 1.00 96.06 443 ALA A CA 1
ATOM 3550 C C . ALA A 1 443 ? -8.530 0.078 10.997 1.00 96.06 443 ALA A C 1
ATOM 3552 O O . ALA A 1 443 ? -9.353 -0.758 11.377 1.00 96.06 443 ALA A O 1
ATOM 3553 N N . TYR A 1 444 ? -8.285 1.196 11.688 1.00 97.00 444 TYR A N 1
ATOM 3554 C CA . TYR A 1 444 ? -8.944 1.532 12.948 1.00 97.00 444 TYR A CA 1
ATOM 3555 C C . TYR A 1 444 ? -10.466 1.593 12.790 1.00 97.00 444 TYR A C 1
ATOM 3557 O O . TYR A 1 444 ? -11.192 0.929 13.528 1.00 97.00 444 TYR A O 1
ATOM 3565 N N . HIS A 1 445 ? -10.969 2.318 11.787 1.00 95.19 445 HIS A N 1
ATOM 3566 C CA . HIS A 1 445 ? -12.401 2.398 11.507 1.00 95.19 445 HIS A CA 1
ATOM 3567 C C . HIS A 1 445 ? -13.024 1.021 11.242 1.00 95.19 445 HIS A C 1
ATOM 3569 O O . HIS A 1 445 ? -14.079 0.712 11.797 1.00 95.19 445 HIS A O 1
ATOM 3575 N N . ASN A 1 446 ? -12.364 0.182 10.442 1.00 95.62 446 ASN A N 1
ATOM 3576 C CA . ASN A 1 446 ? -12.840 -1.163 10.133 1.00 95.62 446 ASN A CA 1
ATOM 3577 C C . ASN A 1 446 ? -12.916 -2.041 11.391 1.00 95.62 446 ASN A C 1
ATOM 3579 O O . ASN A 1 446 ? -13.894 -2.768 11.568 1.00 95.62 446 ASN A O 1
ATOM 3583 N N . LEU A 1 447 ? -11.933 -1.944 12.293 1.00 96.81 447 LEU A N 1
ATOM 3584 C CA . LEU A 1 447 ? -11.977 -2.626 13.586 1.00 96.81 447 LEU A CA 1
ATOM 3585 C C . LEU A 1 447 ? -13.142 -2.125 14.454 1.00 96.81 447 LEU A C 1
ATOM 3587 O O . LEU A 1 447 ? -13.880 -2.941 15.008 1.00 96.81 447 LEU A O 1
ATOM 3591 N N . LEU A 1 448 ? -13.370 -0.807 14.528 1.00 94.50 448 LEU A N 1
ATOM 3592 C CA . LEU A 1 448 ? -14.511 -0.253 15.268 1.00 94.50 448 LEU A CA 1
ATOM 3593 C C . LEU A 1 448 ? -15.845 -0.814 14.758 1.00 94.50 448 LEU A C 1
ATOM 3595 O O . LEU A 1 448 ? -16.687 -1.215 15.564 1.00 94.50 448 LEU A O 1
ATOM 3599 N N . VAL A 1 449 ? -16.015 -0.883 13.433 1.00 92.75 449 VAL A N 1
ATOM 3600 C CA . VAL A 1 449 ? -17.208 -1.456 12.792 1.00 92.75 449 VAL A CA 1
ATOM 3601 C C . VAL A 1 449 ? -17.354 -2.939 13.135 1.00 92.75 449 VAL A C 1
ATOM 3603 O O . VAL A 1 449 ? -18.448 -3.372 13.502 1.00 92.75 449 VAL A O 1
ATOM 3606 N N . ALA A 1 450 ? -16.269 -3.717 13.078 1.00 94.69 450 ALA A N 1
ATOM 3607 C CA . ALA A 1 450 ? -16.295 -5.138 13.419 1.00 94.69 450 ALA A CA 1
ATOM 3608 C C . ALA A 1 450 ? -16.704 -5.381 14.882 1.00 94.69 450 ALA A C 1
ATOM 3610 O O . ALA A 1 450 ? -17.539 -6.252 15.141 1.00 94.69 450 ALA A O 1
ATOM 3611 N N . ILE A 1 451 ? -16.193 -4.579 15.824 1.00 94.25 451 ILE A N 1
ATOM 3612 C CA . ILE A 1 451 ? -16.580 -4.633 17.243 1.00 94.25 451 ILE A CA 1
ATOM 3613 C C . ILE A 1 451 ? -18.056 -4.247 17.400 1.00 94.25 451 ILE A C 1
ATOM 3615 O O . ILE A 1 451 ? -18.844 -4.987 17.986 1.00 94.25 451 ILE A O 1
ATOM 3619 N N . GLN A 1 452 ? -18.481 -3.123 16.822 1.00 90.44 452 GLN A N 1
ATOM 3620 C CA . GLN A 1 452 ? -19.862 -2.638 16.948 1.00 90.44 452 GLN A CA 1
ATOM 3621 C C . GLN A 1 452 ? -20.885 -3.596 16.348 1.00 90.44 452 GLN A C 1
ATOM 3623 O O . GLN A 1 452 ? -21.940 -3.796 16.941 1.00 90.44 452 GLN A O 1
ATOM 3628 N N . SER A 1 453 ? -20.561 -4.236 15.222 1.00 90.38 453 SER A N 1
ATOM 3629 C CA . SER A 1 453 ? -21.436 -5.224 14.582 1.00 90.38 453 SER A CA 1
ATOM 3630 C C . SER A 1 453 ? -21.755 -6.427 15.481 1.00 90.38 453 SER A C 1
ATOM 3632 O O . SER A 1 453 ? -22.776 -7.086 15.284 1.00 90.38 453 SER A O 1
ATOM 3634 N N . ARG A 1 454 ? -20.912 -6.690 16.490 1.00 89.19 454 ARG A N 1
ATOM 3635 C CA . ARG A 1 454 ? -21.077 -7.766 17.476 1.00 89.19 454 ARG A CA 1
ATOM 3636 C C . ARG A 1 454 ? -21.544 -7.283 18.850 1.00 89.19 454 ARG A C 1
ATOM 3638 O O . ARG A 1 454 ? -21.861 -8.115 19.694 1.00 89.19 454 ARG A O 1
ATOM 3645 N N . SER A 1 455 ? -21.621 -5.972 19.079 1.00 83.06 455 SER A N 1
ATOM 3646 C CA . SER A 1 455 ? -21.984 -5.397 20.376 1.00 83.06 455 SER A CA 1
ATOM 3647 C C . SER A 1 455 ? -23.495 -5.110 20.463 1.00 83.06 455 SER A C 1
ATOM 3649 O O . SER A 1 455 ? -24.056 -4.439 19.591 1.00 83.06 455 SER A O 1
ATOM 3651 N N . PRO A 1 456 ? -24.202 -5.571 21.512 1.00 62.22 456 PRO A N 1
ATOM 3652 C CA . PRO A 1 456 ? -25.624 -5.296 21.675 1.00 62.22 456 PRO A CA 1
ATOM 3653 C C . PRO A 1 456 ? -25.868 -3.839 22.107 1.00 62.22 456 PRO A C 1
ATOM 3655 O O . PRO A 1 456 ? -25.708 -3.489 23.271 1.00 62.22 456 PRO A O 1
ATOM 3658 N N . GLY A 1 457 ? -26.327 -2.993 21.179 1.00 64.19 457 GLY A N 1
ATOM 3659 C CA . GLY A 1 457 ? -26.870 -1.662 21.494 1.00 64.19 457 GLY A CA 1
ATOM 3660 C C . GLY A 1 457 ? -25.906 -0.478 21.370 1.00 64.19 457 GLY A C 1
ATOM 3661 O O . GLY A 1 457 ? -26.269 0.624 21.778 1.00 64.19 457 GLY A O 1
ATOM 3662 N N . ASN A 1 458 ? -24.719 -0.664 20.785 1.00 59.84 458 ASN A N 1
ATOM 3663 C CA . ASN A 1 458 ? -23.785 0.434 20.535 1.00 59.84 458 ASN A CA 1
ATOM 3664 C C . ASN A 1 458 ? -24.090 1.161 19.215 1.00 59.84 458 ASN A C 1
ATOM 3666 O O . ASN A 1 458 ? -24.195 0.546 18.156 1.00 59.84 458 ASN A O 1
ATOM 3670 N N . THR A 1 459 ? -24.201 2.489 19.274 1.00 60.03 459 THR A N 1
ATOM 3671 C CA . THR A 1 459 ? -24.281 3.364 18.096 1.00 60.03 459 THR A CA 1
ATOM 3672 C C . THR A 1 459 ? -22.924 3.996 17.822 1.00 60.03 459 THR A C 1
ATOM 3674 O O . THR A 1 459 ? -22.258 4.474 18.738 1.00 60.03 459 THR A O 1
ATOM 3677 N N . THR A 1 460 ? -22.532 4.069 16.556 1.00 57.66 460 THR A N 1
ATOM 3678 C CA . THR A 1 460 ? -21.352 4.811 16.107 1.00 57.66 460 THR A CA 1
ATOM 3679 C C . THR A 1 460 ? -21.477 6.307 16.434 1.00 57.66 460 THR A C 1
ATOM 3681 O O . THR A 1 460 ? -22.333 6.980 15.866 1.00 57.66 460 THR A O 1
ATOM 3684 N N . SER A 1 461 ? -20.624 6.848 17.314 1.00 66.00 461 SER A N 1
ATOM 3685 C CA . SER A 1 461 ? -20.479 8.307 17.493 1.00 66.00 461 SER A CA 1
ATOM 3686 C C . SER A 1 461 ? -19.750 8.894 16.290 1.00 66.00 461 SER A C 1
ATOM 3688 O O . SER A 1 461 ? -18.732 8.345 15.891 1.00 66.00 461 SER A O 1
ATOM 3690 N N . ASP A 1 462 ? -20.247 9.965 15.671 1.00 67.56 462 ASP A N 1
ATOM 3691 C CA . ASP A 1 462 ? -19.555 10.676 14.576 1.00 67.56 462 ASP A CA 1
ATOM 3692 C C . ASP A 1 462 ? -18.456 11.636 15.079 1.00 67.56 462 ASP A C 1
ATOM 3694 O O . ASP A 1 462 ? -17.885 12.395 14.299 1.00 67.56 462 ASP A O 1
ATOM 3698 N N . GLU A 1 463 ? -18.151 11.626 16.380 1.00 85.19 463 GLU A N 1
ATOM 3699 C CA . GLU A 1 463 ? -17.123 12.485 16.963 1.00 85.19 463 GLU A CA 1
ATOM 3700 C C . GLU A 1 463 ? -15.714 12.038 16.541 1.00 85.19 463 GLU A C 1
ATOM 3702 O O . GLU A 1 463 ? -15.301 10.893 16.758 1.00 85.19 463 GLU A O 1
ATOM 3707 N N . LEU A 1 464 ? -14.974 12.966 15.936 1.00 88.38 464 LEU A N 1
ATOM 3708 C CA . LEU A 1 464 ? -13.557 12.816 15.622 1.00 88.38 464 LEU A CA 1
ATOM 3709 C C . LEU A 1 464 ? -12.715 13.379 16.767 1.00 88.38 464 LEU A C 1
ATOM 3711 O O . LEU A 1 464 ? -13.074 14.396 17.362 1.00 88.38 464 LEU A O 1
ATOM 3715 N N . GLY A 1 465 ? -11.589 12.726 17.038 1.00 90.94 465 GLY A N 1
ATOM 3716 C CA . GLY A 1 465 ? -10.610 13.164 18.021 1.00 90.94 465 GLY A CA 1
ATOM 3717 C C . GLY A 1 465 ? -10.631 12.318 19.293 1.00 90.94 465 GLY A C 1
ATOM 3718 O O . GLY A 1 465 ? -11.532 12.434 20.130 1.00 90.94 465 GLY A O 1
ATOM 3719 N N . LEU A 1 466 ? -9.592 11.506 19.487 1.00 93.62 466 LEU A N 1
ATOM 3720 C CA . LEU A 1 466 ? -9.333 10.780 20.735 1.00 93.62 466 LEU A CA 1
ATOM 3721 C C . LEU A 1 466 ? -8.716 11.684 21.811 1.00 93.62 466 LEU A C 1
ATOM 3723 O O . LEU A 1 466 ? -8.991 11.500 23.002 1.00 93.62 466 LEU A O 1
ATOM 3727 N N . VAL A 1 467 ? -7.951 12.697 21.398 1.00 92.44 467 VAL A N 1
ATOM 3728 C CA . VAL A 1 467 ? -7.286 13.659 22.285 1.00 92.44 467 VAL A CA 1
ATOM 3729 C C . VAL A 1 467 ? -7.489 15.076 21.750 1.00 92.44 467 VAL A C 1
ATOM 3731 O O . VAL A 1 467 ? -7.417 15.316 20.548 1.00 92.44 467 VAL A O 1
ATOM 3734 N N . GLY A 1 468 ? -7.761 16.022 22.650 1.00 92.19 468 GLY A N 1
ATOM 3735 C CA . GLY A 1 468 ? -7.957 17.429 22.304 1.00 92.19 468 GLY A CA 1
ATOM 3736 C C . GLY A 1 468 ? -6.665 18.139 21.889 1.00 92.19 468 GLY A C 1
ATOM 3737 O O . GLY A 1 468 ? -5.593 17.891 22.440 1.00 92.19 468 GLY A O 1
ATOM 3738 N N . GLU A 1 469 ? -6.788 19.091 20.961 1.00 92.38 469 GLU A N 1
ATOM 3739 C CA . GLU A 1 469 ? -5.660 19.848 20.404 1.00 92.38 469 GLU A CA 1
ATOM 3740 C C . GLU A 1 469 ? -4.837 20.595 21.471 1.00 92.38 469 GLU A C 1
ATOM 3742 O O . GLU A 1 469 ? -3.614 20.665 21.376 1.00 92.38 469 GLU A O 1
ATOM 3747 N N . GLU A 1 470 ? -5.487 21.114 22.517 1.00 91.06 470 GLU A N 1
ATOM 3748 C CA . GLU A 1 470 ? -4.822 21.805 23.629 1.00 91.06 470 GLU A CA 1
ATOM 3749 C C . GLU A 1 470 ? -3.846 20.886 24.378 1.00 91.06 470 GLU A C 1
ATOM 3751 O O . GLU A 1 470 ? -2.712 21.282 24.646 1.00 91.06 470 GLU A O 1
ATOM 3756 N N . THR A 1 471 ? -4.250 19.643 24.652 1.00 89.19 471 THR A N 1
ATOM 3757 C CA . THR A 1 471 ? -3.404 18.638 25.309 1.00 89.19 471 THR A CA 1
ATOM 3758 C C . THR A 1 471 ? -2.241 18.232 24.411 1.00 89.19 471 THR A C 1
ATOM 3760 O O . THR A 1 471 ? -1.102 18.207 24.869 1.00 89.19 471 THR A O 1
ATOM 3763 N N . LEU A 1 472 ? -2.495 17.991 23.120 1.00 86.81 472 LEU A N 1
ATOM 3764 C CA . LEU A 1 472 ? -1.433 17.669 22.161 1.00 86.81 472 LEU A CA 1
ATOM 3765 C C . LEU A 1 472 ? -0.409 18.811 22.053 1.00 86.81 472 LEU A C 1
ATOM 3767 O O . LEU A 1 472 ? 0.791 18.561 22.022 1.00 86.81 472 LEU A O 1
ATOM 3771 N N . ASN A 1 473 ? -0.866 20.068 22.060 1.00 83.88 473 ASN A N 1
ATOM 3772 C CA . ASN A 1 473 ? 0.011 21.243 22.057 1.00 83.88 473 ASN A CA 1
ATOM 3773 C C . ASN A 1 473 ? 0.808 21.383 23.361 1.00 83.88 473 ASN A C 1
ATOM 3775 O O . ASN A 1 473 ? 1.988 21.721 23.306 1.00 83.88 473 ASN A O 1
ATOM 3779 N N . LYS A 1 474 ? 0.180 21.125 24.517 1.00 83.06 474 LYS A N 1
ATOM 3780 C CA . LYS A 1 474 ? 0.822 21.187 25.841 1.00 83.06 474 LYS A CA 1
ATOM 3781 C C . LYS A 1 474 ? 2.027 20.247 25.936 1.00 83.06 474 LYS A C 1
ATOM 3783 O O . LYS A 1 474 ? 3.034 20.633 26.515 1.00 83.06 474 LYS A O 1
ATOM 3788 N N . PHE A 1 475 ? 1.914 19.046 25.372 1.00 79.81 475 PHE A N 1
ATOM 3789 C CA . PHE A 1 475 ? 2.964 18.021 25.405 1.00 79.81 475 PHE A CA 1
ATOM 3790 C C . PHE A 1 475 ? 3.789 17.947 24.112 1.00 79.81 475 PHE A C 1
ATOM 3792 O O . PHE A 1 475 ? 4.531 16.993 23.917 1.00 79.81 475 PHE A O 1
ATOM 3799 N N . HIS A 1 476 ? 3.665 18.944 23.227 1.00 76.44 476 HIS A N 1
ATOM 3800 C CA . HIS A 1 476 ? 4.415 19.027 21.970 1.00 76.44 476 HIS A CA 1
ATOM 3801 C C . HIS A 1 476 ? 4.288 17.784 21.065 1.00 76.44 476 HIS A C 1
ATOM 3803 O O . HIS A 1 476 ? 5.218 17.446 20.339 1.00 76.44 476 HIS A O 1
ATOM 3809 N N . ILE A 1 477 ? 3.123 17.127 21.064 1.00 80.00 477 ILE A N 1
ATOM 3810 C CA . ILE A 1 477 ? 2.856 15.966 20.206 1.00 80.00 477 ILE A CA 1
ATOM 3811 C C . ILE A 1 477 ? 2.605 16.448 18.766 1.00 80.00 477 ILE A C 1
ATOM 3813 O O . ILE A 1 477 ? 1.691 17.248 18.508 1.00 80.00 477 ILE A O 1
ATOM 3817 N N . SER A 1 478 ? 3.415 15.942 17.833 1.00 78.19 478 SER A N 1
ATOM 3818 C CA . SER A 1 478 ? 3.448 16.291 16.404 1.00 78.19 478 SER A CA 1
ATOM 3819 C C . SER A 1 478 ? 3.461 15.043 15.505 1.00 78.19 478 SER A C 1
ATOM 3821 O O . SER A 1 478 ? 3.373 13.921 16.005 1.00 78.19 478 SER A O 1
ATOM 3823 N N . GLY A 1 479 ? 3.547 15.245 14.184 1.00 80.94 479 GLY A N 1
ATOM 3824 C CA . GLY A 1 479 ? 3.698 14.170 13.199 1.00 80.94 479 GLY A CA 1
ATOM 3825 C C . GLY A 1 479 ? 2.489 13.240 13.109 1.00 80.94 479 GLY A C 1
ATOM 3826 O O . GLY A 1 479 ? 1.354 13.643 13.400 1.00 80.94 479 GLY A O 1
ATOM 3827 N N . PHE A 1 480 ? 2.746 11.981 12.748 1.00 86.62 480 PHE A N 1
ATOM 3828 C CA . PHE A 1 480 ? 1.706 10.962 12.574 1.00 86.62 480 PHE A CA 1
ATOM 3829 C C . PHE A 1 480 ? 0.789 10.852 13.797 1.00 86.62 480 PHE A C 1
ATOM 3831 O O . PHE A 1 480 ? -0.435 10.844 13.671 1.00 86.62 480 PHE A O 1
ATOM 3838 N N . LEU A 1 481 ? 1.371 10.806 14.998 1.00 87.50 481 LEU A N 1
ATOM 3839 C CA . LEU A 1 481 ? 0.628 10.559 16.231 1.00 87.50 481 LEU A CA 1
ATOM 3840 C C . LEU A 1 481 ? -0.382 11.674 16.536 1.00 87.50 481 LEU A C 1
ATOM 3842 O O . LEU A 1 481 ? -1.506 11.402 16.966 1.00 87.50 481 LEU A O 1
ATOM 3846 N N . ARG A 1 482 ? -0.001 12.933 16.287 1.00 89.75 482 ARG A N 1
ATOM 3847 C CA . ARG A 1 482 ? -0.904 14.081 16.429 1.00 89.75 482 ARG A CA 1
ATOM 3848 C C . ARG A 1 482 ? -2.092 13.945 15.487 1.00 89.75 482 ARG A C 1
ATOM 3850 O O . ARG A 1 482 ? -3.239 14.063 15.923 1.00 89.75 482 ARG A O 1
ATOM 3857 N N . ASP A 1 483 ? -1.813 13.712 14.211 1.00 89.50 483 ASP A N 1
ATOM 3858 C CA . ASP A 1 483 ? -2.849 13.621 13.193 1.00 89.50 483 ASP A CA 1
ATOM 3859 C C . ASP A 1 483 ? -3.761 12.421 13.442 1.00 89.50 483 ASP A C 1
ATOM 3861 O O . ASP A 1 483 ? -4.983 12.548 13.332 1.00 89.50 483 ASP A O 1
ATOM 3865 N N . TYR A 1 484 ? -3.203 11.289 13.870 1.00 94.75 484 TYR A N 1
ATOM 3866 C CA . TYR A 1 484 ? -3.973 10.127 14.286 1.00 94.75 484 TYR A CA 1
ATOM 3867 C C . TYR A 1 484 ? -4.910 10.477 15.445 1.00 94.75 484 TYR A C 1
ATOM 3869 O O . TYR A 1 484 ? -6.116 10.264 15.336 1.00 94.75 484 TYR A O 1
ATOM 3877 N N . PHE A 1 485 ? -4.417 11.091 16.526 1.00 95.25 485 PHE A N 1
ATOM 3878 C CA . PHE A 1 485 ? -5.267 11.443 17.666 1.00 95.25 485 PHE A CA 1
ATOM 3879 C C . PHE A 1 485 ? -6.368 12.452 17.335 1.00 95.25 485 PHE A C 1
ATOM 3881 O O . PHE A 1 485 ? -7.441 12.360 17.930 1.00 95.25 485 PHE A O 1
ATOM 3888 N N . LEU A 1 486 ? -6.137 13.389 16.411 1.00 94.12 486 LEU A N 1
ATOM 3889 C CA . LEU A 1 486 ? -7.135 14.381 15.996 1.00 94.12 486 LEU A CA 1
ATOM 3890 C C . LEU A 1 486 ? -8.192 13.808 15.041 1.00 94.12 486 LEU A C 1
ATOM 3892 O O . LEU A 1 486 ? -9.336 14.261 15.059 1.00 94.12 486 LEU A O 1
ATOM 3896 N N . ASN A 1 487 ? -7.826 12.822 14.219 1.00 95.06 487 ASN A N 1
ATOM 3897 C CA . ASN A 1 487 ? -8.692 12.291 13.163 1.00 95.06 487 ASN A CA 1
ATOM 3898 C C . ASN A 1 487 ? -9.285 10.910 13.483 1.00 95.06 487 ASN A C 1
ATOM 3900 O O . ASN A 1 487 ? -10.246 10.493 12.835 1.00 95.06 487 ASN A O 1
ATOM 3904 N N . ALA A 1 488 ? -8.766 10.194 14.480 1.00 94.94 488 ALA A N 1
ATOM 3905 C CA . ALA A 1 488 ? -9.324 8.923 14.914 1.00 94.94 488 ALA A CA 1
ATOM 3906 C C . ALA A 1 488 ? -10.708 9.126 15.538 1.00 94.94 488 ALA A C 1
ATOM 3908 O O . ALA A 1 488 ? -10.935 9.982 16.397 1.00 94.94 488 ALA A O 1
ATOM 3909 N N . ARG A 1 489 ? -11.658 8.312 15.080 1.00 92.25 489 ARG A N 1
ATOM 3910 C CA . ARG A 1 489 ? -13.047 8.335 15.534 1.00 92.25 489 ARG A CA 1
ATOM 3911 C C . ARG A 1 489 ? -13.152 7.858 16.982 1.00 92.25 489 ARG A C 1
ATOM 3913 O O . ARG A 1 489 ? -12.617 6.804 17.332 1.00 92.25 489 ARG A O 1
ATOM 3920 N N . ARG A 1 490 ? -13.895 8.582 17.816 1.00 91.25 490 ARG A N 1
ATOM 3921 C CA . ARG A 1 490 ? -14.175 8.159 19.191 1.00 91.25 490 ARG A CA 1
ATOM 3922 C C . ARG A 1 490 ? -15.347 7.168 19.203 1.00 91.25 490 ARG A C 1
ATOM 3924 O O . ARG A 1 490 ? -16.449 7.549 18.808 1.00 91.25 490 ARG A O 1
ATOM 3931 N N . PRO A 1 491 ? -15.168 5.908 19.635 1.00 91.19 491 PRO A N 1
ATOM 3932 C CA . PRO A 1 491 ? -16.287 4.987 19.789 1.00 91.19 491 PRO A CA 1
ATOM 3933 C C . PRO A 1 491 ? -17.018 5.196 21.121 1.00 91.19 491 PRO A C 1
ATOM 3935 O O . PRO A 1 491 ? -16.573 5.932 21.997 1.00 91.19 491 PRO A O 1
ATOM 3938 N N . SER A 1 492 ? -18.158 4.523 21.272 1.00 88.94 492 SER A N 1
ATOM 3939 C CA . SER A 1 492 ? -18.978 4.518 22.490 1.00 88.94 492 SER A CA 1
ATOM 3940 C C . SER A 1 492 ? -18.541 3.485 23.538 1.00 88.94 492 SER A C 1
ATOM 3942 O O . SER A 1 492 ? -19.178 3.377 24.581 1.00 88.94 492 SER A O 1
ATOM 3944 N N . PHE A 1 493 ? -17.485 2.721 23.259 1.00 91.56 493 PHE A N 1
ATOM 3945 C CA . PHE A 1 493 ? -16.961 1.654 24.107 1.00 91.56 493 PHE A CA 1
ATOM 3946 C C . PHE A 1 493 ? -15.508 1.939 24.513 1.00 91.56 493 PHE A C 1
ATOM 3948 O O . PHE A 1 493 ? -14.845 2.773 23.896 1.00 91.56 493 PHE A O 1
ATOM 3955 N N . ALA A 1 494 ? -15.016 1.261 25.551 1.00 93.44 494 ALA A N 1
ATOM 3956 C CA . ALA A 1 494 ? -13.730 1.572 26.176 1.00 93.44 494 ALA A CA 1
ATOM 3957 C C . ALA A 1 494 ? -12.569 0.686 25.700 1.00 93.44 494 ALA A C 1
ATOM 3959 O O . ALA A 1 494 ? -11.435 1.157 25.685 1.00 93.44 494 ALA A O 1
ATOM 3960 N N . TYR A 1 495 ? -12.830 -0.568 25.316 1.00 96.50 495 TYR A N 1
ATOM 3961 C CA . TYR A 1 495 ? -11.792 -1.558 25.009 1.00 96.50 495 TYR A CA 1
ATOM 3962 C C . TYR A 1 495 ? -11.731 -1.892 23.518 1.00 96.50 495 TYR A C 1
ATOM 3964 O O . TYR A 1 495 ? -12.694 -2.404 22.941 1.00 96.50 495 TYR A O 1
ATOM 3972 N N . ILE A 1 496 ? -10.581 -1.617 22.898 1.00 96.62 496 ILE A N 1
ATOM 3973 C CA . ILE A 1 496 ? -10.325 -1.896 21.473 1.00 96.62 496 ILE A CA 1
ATOM 3974 C C . ILE A 1 496 ? -9.852 -3.338 21.237 1.00 96.62 496 ILE A C 1
ATOM 3976 O O . ILE A 1 496 ? -10.053 -3.891 20.160 1.00 96.62 496 ILE A O 1
ATOM 3980 N N . ALA A 1 497 ? -9.245 -3.943 22.257 1.00 97.38 497 ALA A N 1
ATOM 3981 C CA . ALA A 1 497 ? -8.733 -5.309 22.297 1.00 97.38 497 ALA A CA 1
ATOM 3982 C C . ALA A 1 497 ? -8.704 -5.784 23.769 1.00 97.38 497 ALA A C 1
ATOM 3984 O O . ALA A 1 497 ? -8.870 -4.947 24.666 1.00 97.38 497 ALA A O 1
ATOM 3985 N N . PRO A 1 498 ? -8.504 -7.086 24.062 1.00 97.06 498 PRO A N 1
ATOM 3986 C CA . PRO A 1 498 ? -8.554 -7.601 25.431 1.00 97.06 498 PRO A CA 1
ATOM 3987 C C . PRO A 1 498 ? -7.604 -6.847 26.373 1.00 97.06 498 PRO A C 1
ATOM 3989 O O . PRO A 1 498 ? -6.390 -6.846 26.189 1.00 97.06 498 PRO A O 1
ATOM 3992 N N . GLY A 1 499 ? -8.155 -6.172 27.382 1.00 95.69 499 GLY A N 1
ATOM 3993 C CA . GLY A 1 499 ? -7.392 -5.369 28.342 1.00 95.69 499 GLY A CA 1
ATOM 3994 C C . GLY A 1 499 ? -6.704 -4.112 27.793 1.00 95.69 499 GLY A C 1
ATOM 3995 O O . GLY A 1 499 ? -5.970 -3.488 28.555 1.00 95.69 499 GLY A O 1
ATOM 3996 N N . LEU A 1 500 ? -6.936 -3.728 26.532 1.00 97.50 500 LEU A N 1
ATOM 3997 C CA . LEU A 1 500 ? -6.381 -2.520 25.913 1.00 97.50 500 LEU A CA 1
ATOM 3998 C C . LEU A 1 500 ? -7.465 -1.458 25.739 1.00 97.50 500 LEU A C 1
ATOM 4000 O O . LEU A 1 500 ? -8.470 -1.676 25.055 1.00 97.50 500 LEU A O 1
ATOM 4004 N N . GLN A 1 501 ? -7.257 -0.306 26.365 1.00 96.69 501 GLN A N 1
ATOM 4005 C CA . GLN A 1 501 ? -8.221 0.785 26.410 1.00 96.69 501 GLN A CA 1
ATOM 4006 C C . GLN A 1 501 ? -8.000 1.796 25.286 1.00 96.69 501 GLN A C 1
ATOM 4008 O O . GLN A 1 501 ? -6.900 1.958 24.766 1.00 96.69 501 GLN A O 1
ATOM 4013 N N . ILE A 1 502 ? -9.062 2.511 24.933 1.00 95.31 502 ILE A N 1
ATOM 4014 C CA . ILE A 1 502 ? -9.006 3.667 24.042 1.00 95.31 502 ILE A CA 1
ATOM 4015 C C . ILE A 1 502 ? -8.729 4.906 24.899 1.00 95.31 502 ILE A C 1
ATOM 4017 O O . ILE A 1 502 ? -9.505 5.191 25.817 1.00 95.31 502 ILE A O 1
ATOM 4021 N N . PRO A 1 503 ? -7.647 5.657 24.632 1.00 93.75 503 PRO A N 1
ATOM 4022 C CA . PRO A 1 503 ? -7.266 6.777 25.474 1.00 93.75 503 PRO A CA 1
ATOM 4023 C C . PRO A 1 503 ? -8.278 7.923 25.372 1.00 93.75 503 PRO A C 1
ATOM 4025 O O . PRO A 1 503 ? -8.935 8.149 24.350 1.00 93.75 503 PRO A O 1
ATOM 4028 N N . SER A 1 504 ? -8.383 8.687 26.457 1.00 91.88 504 SER A N 1
ATOM 4029 C CA . SER A 1 504 ? -9.122 9.948 26.494 1.00 91.88 504 SER A CA 1
ATOM 4030 C C . SER A 1 504 ? -8.169 11.118 26.712 1.00 91.88 504 SER A C 1
ATOM 4032 O O . SER A 1 504 ? -7.071 10.940 27.236 1.00 91.88 504 SER A O 1
ATOM 4034 N N . THR A 1 505 ? -8.610 12.331 26.365 1.00 93.69 505 THR A N 1
ATOM 4035 C CA . THR A 1 505 ? -7.861 13.567 26.634 1.00 93.69 505 THR A CA 1
ATOM 4036 C C . THR A 1 505 ? -7.460 13.687 28.104 1.00 93.69 505 THR A C 1
ATOM 4038 O O . THR A 1 505 ? -6.316 14.013 28.402 1.00 93.69 505 THR A O 1
ATOM 4041 N N . THR A 1 506 ? -8.395 13.402 29.016 1.00 93.44 506 THR A N 1
ATOM 4042 C CA . THR A 1 506 ? -8.158 13.462 30.463 1.00 93.44 506 THR A CA 1
ATOM 4043 C C . THR A 1 506 ? -7.116 12.440 30.887 1.00 93.44 506 THR A C 1
ATOM 4045 O O . THR A 1 506 ? -6.157 12.803 31.555 1.00 93.44 506 THR A O 1
ATOM 4048 N N . TRP A 1 507 ? -7.259 11.197 30.425 1.00 92.56 507 TRP A N 1
ATOM 4049 C CA . TRP A 1 507 ? -6.318 10.130 30.749 1.00 92.56 507 TRP A CA 1
ATOM 4050 C C . TRP A 1 507 ? -4.894 10.445 30.270 1.00 92.56 507 TRP A C 1
ATOM 4052 O O . TRP A 1 507 ? -3.953 10.344 31.051 1.00 92.56 507 TRP A O 1
ATOM 4062 N N . LEU A 1 508 ? -4.730 10.880 29.012 1.00 90.19 508 LEU A N 1
ATOM 4063 C CA . LEU A 1 508 ? -3.403 11.197 28.476 1.00 90.19 508 LEU A CA 1
ATOM 4064 C C . LEU A 1 508 ? -2.776 12.381 29.223 1.00 90.19 508 LEU A C 1
ATOM 4066 O O . LEU A 1 508 ? -1.575 12.407 29.467 1.00 90.19 508 LEU A O 1
ATOM 4070 N N . GLN A 1 509 ? -3.586 13.368 29.605 1.00 90.06 509 GLN A N 1
ATOM 4071 C CA . GLN A 1 509 ? -3.095 14.490 30.389 1.00 90.06 509 GLN A CA 1
ATOM 4072 C C . GLN A 1 509 ? -2.624 14.058 31.783 1.00 90.06 509 GLN A C 1
ATOM 4074 O O . GLN A 1 509 ? -1.545 14.472 32.195 1.00 90.06 509 GLN A O 1
ATOM 4079 N N . GLU A 1 510 ? -3.407 13.238 32.485 1.00 90.06 510 GLU A N 1
ATOM 4080 C CA . GLU A 1 510 ? -3.068 12.728 33.818 1.00 90.06 510 GLU A CA 1
ATOM 4081 C C . GLU A 1 510 ? -1.784 11.896 33.786 1.00 90.06 510 GLU A C 1
ATOM 4083 O O . GLU A 1 510 ? -0.859 12.183 34.543 1.00 90.06 510 GLU A O 1
ATOM 4088 N N . ILE A 1 511 ? -1.685 10.932 32.863 1.00 87.38 511 ILE A N 1
ATOM 4089 C CA . ILE A 1 511 ? -0.536 10.023 32.807 1.00 87.38 511 ILE A CA 1
ATOM 4090 C C . ILE A 1 511 ? 0.765 10.763 32.473 1.00 87.38 511 ILE A C 1
ATOM 4092 O O . ILE A 1 511 ? 1.804 10.500 33.073 1.00 87.38 511 ILE A O 1
ATOM 4096 N N . LEU A 1 512 ? 0.715 11.738 31.559 1.00 84.81 512 LEU A N 1
ATOM 4097 C CA . LEU A 1 512 ? 1.891 12.525 31.198 1.00 84.81 512 LEU A CA 1
ATOM 4098 C C . LEU A 1 512 ? 2.255 13.543 32.286 1.00 84.81 512 LEU A C 1
ATOM 4100 O O . LEU A 1 512 ? 3.437 13.773 32.526 1.00 84.81 512 LEU A O 1
ATOM 4104 N N . ASP A 1 513 ? 1.278 14.129 32.984 1.00 84.19 513 ASP A N 1
ATOM 4105 C CA . ASP A 1 513 ? 1.556 15.006 34.128 1.00 84.19 513 ASP A CA 1
ATOM 4106 C C . ASP A 1 513 ? 2.219 14.226 35.291 1.00 84.19 513 ASP A C 1
ATOM 4108 O O . ASP A 1 513 ? 3.138 14.744 35.933 1.00 84.19 513 ASP A O 1
ATOM 4112 N N . GLU A 1 514 ? 1.810 12.976 35.539 1.00 79.44 514 GLU A N 1
ATOM 4113 C CA . GLU A 1 514 ? 2.389 12.090 36.565 1.00 79.44 514 GLU A CA 1
ATOM 4114 C C . GLU A 1 514 ? 3.800 11.592 36.209 1.00 79.44 514 GLU A C 1
ATOM 4116 O O . GLU A 1 514 ? 4.683 11.548 37.073 1.00 79.44 514 GLU A O 1
ATOM 4121 N N . ASP A 1 515 ? 4.056 11.315 34.930 1.00 71.44 515 ASP A N 1
ATOM 4122 C CA . ASP A 1 515 ? 5.341 10.846 34.391 1.00 71.44 515 ASP A CA 1
ATOM 4123 C C . ASP A 1 515 ? 6.419 11.958 34.293 1.00 71.44 515 ASP A C 1
ATOM 4125 O O . ASP A 1 515 ? 7.455 11.803 33.648 1.00 71.44 515 ASP A O 1
ATOM 4129 N N . ARG A 1 516 ? 6.207 13.103 34.968 1.00 62.53 516 ARG A N 1
ATOM 4130 C CA . ARG A 1 516 ? 7.038 14.330 34.894 1.00 62.53 516 ARG A CA 1
ATOM 4131 C C . ARG A 1 516 ? 7.140 14.900 33.472 1.00 62.53 516 ARG A C 1
ATOM 4133 O O . ARG A 1 516 ? 8.168 15.474 33.098 1.00 62.53 516 ARG A O 1
ATOM 4140 N N . GLY A 1 517 ? 6.069 14.764 32.691 1.00 51.41 517 GLY A N 1
ATOM 4141 C CA . GLY A 1 517 ? 5.987 14.951 31.240 1.00 51.41 517 GLY A CA 1
ATOM 4142 C C . GLY A 1 517 ? 6.216 16.352 30.668 1.00 51.41 517 GLY A C 1
ATOM 4143 O O . GLY A 1 517 ? 5.780 16.610 29.554 1.00 51.41 517 GLY A O 1
ATOM 4144 N N . SER A 1 518 ? 6.930 17.248 31.350 1.00 47.78 518 SER A N 1
ATOM 4145 C CA . SER A 1 518 ? 7.559 18.401 30.688 1.00 47.78 518 SER A CA 1
ATOM 4146 C C . SER A 1 518 ? 9.060 18.192 30.474 1.00 47.78 518 SER A C 1
ATOM 4148 O O . SER A 1 518 ? 9.556 18.518 29.408 1.00 47.78 518 SER A O 1
ATOM 4150 N N . GLU A 1 519 ? 9.792 17.575 31.410 1.00 47.84 519 GLU A N 1
ATOM 4151 C CA . GLU A 1 519 ? 11.261 17.450 31.304 1.00 47.84 519 GLU A CA 1
ATOM 4152 C C . GLU A 1 519 ? 11.705 16.304 30.375 1.00 47.84 519 GLU A C 1
ATOM 4154 O O . GLU A 1 519 ? 12.741 16.408 29.724 1.00 47.84 519 GLU A O 1
ATOM 4159 N N . ARG A 1 520 ? 10.918 15.219 30.283 1.00 52.06 520 ARG A N 1
ATOM 4160 C CA . ARG A 1 520 ? 11.198 14.056 29.411 1.00 52.06 520 ARG A CA 1
ATOM 4161 C C . ARG A 1 520 ? 10.986 14.384 27.926 1.00 52.06 520 ARG A C 1
ATOM 4163 O O . ARG A 1 520 ? 11.734 13.912 27.080 1.00 52.06 520 ARG A O 1
ATOM 4170 N N . TYR A 1 521 ? 10.027 15.266 27.638 1.00 48.19 521 TYR A N 1
ATOM 4171 C CA . TYR A 1 521 ? 9.648 15.694 26.285 1.00 48.19 521 TYR A CA 1
ATOM 4172 C C . TYR A 1 521 ? 10.265 17.050 25.875 1.00 48.19 521 TYR A C 1
ATOM 4174 O O . TYR A 1 521 ? 10.253 17.398 24.698 1.00 48.19 521 TYR A O 1
ATOM 4182 N N . GLU A 1 522 ? 10.884 17.795 26.803 1.00 38.59 522 GLU A N 1
ATOM 4183 C CA . GLU A 1 522 ? 11.706 18.988 26.507 1.00 38.59 522 GLU A CA 1
ATOM 4184 C C . GLU A 1 522 ? 13.052 18.649 25.835 1.00 38.59 522 GLU A C 1
ATOM 4186 O O . GLU A 1 522 ? 13.707 19.535 25.283 1.00 38.59 522 GLU A O 1
ATOM 4191 N N . PHE A 1 523 ? 13.479 17.379 25.835 1.00 32.81 523 PHE A N 1
ATOM 4192 C CA . PHE A 1 523 ? 14.702 16.947 25.142 1.00 32.81 523 PHE A CA 1
ATOM 4193 C C . PHE A 1 523 ? 14.571 16.889 23.616 1.00 32.81 523 PHE A C 1
ATOM 4195 O O . PHE A 1 523 ? 15.572 16.662 22.928 1.00 32.81 523 PHE A O 1
ATOM 4202 N N . VAL A 1 524 ? 13.396 17.202 23.066 1.00 39.44 524 VAL A N 1
ATOM 4203 C CA . VAL A 1 524 ? 13.266 17.533 21.649 1.00 39.44 524 VAL A CA 1
ATOM 4204 C C . VAL A 1 524 ? 13.825 18.944 21.443 1.00 39.44 524 VAL A C 1
ATOM 4206 O O . VAL A 1 524 ? 13.109 19.942 21.459 1.00 39.44 524 VAL A O 1
ATOM 4209 N N . ARG A 1 525 ? 15.148 18.967 21.232 1.00 36.50 525 ARG A N 1
ATOM 4210 C CA . ARG A 1 525 ? 16.005 20.056 20.735 1.00 36.50 525 ARG A CA 1
ATOM 4211 C C . ARG A 1 525 ? 16.623 21.006 21.765 1.00 36.50 525 ARG A C 1
ATOM 4213 O O . ARG A 1 525 ? 16.034 21.974 22.237 1.00 36.50 525 ARG A O 1
ATOM 4220 N N . ARG A 1 526 ? 17.946 20.859 21.912 1.00 30.00 526 ARG A N 1
ATOM 4221 C CA . ARG A 1 526 ? 18.871 21.866 22.471 1.00 30.00 526 ARG A CA 1
ATOM 4222 C C . ARG A 1 526 ? 18.910 23.192 21.681 1.00 30.00 526 ARG A C 1
ATOM 4224 O O . ARG A 1 526 ? 19.674 24.076 22.065 1.00 30.00 526 ARG A O 1
ATOM 4231 N N . ASP A 1 527 ? 18.128 23.348 20.609 1.00 32.78 527 ASP A N 1
ATOM 4232 C CA . ASP A 1 527 ? 18.090 24.552 19.770 1.00 32.78 527 ASP A CA 1
ATOM 4233 C C . ASP A 1 527 ? 16.687 25.155 19.520 1.00 32.78 527 ASP A C 1
ATOM 4235 O O . ASP A 1 527 ? 16.581 26.169 18.827 1.00 32.78 527 ASP A O 1
ATOM 4239 N N . GLY A 1 528 ? 15.619 24.625 20.133 1.00 31.14 528 GLY A N 1
ATOM 4240 C CA . GLY A 1 528 ? 14.314 25.300 20.183 1.00 31.14 528 GLY A CA 1
ATOM 4241 C C . GLY A 1 528 ? 13.599 25.500 18.839 1.00 31.14 528 GLY A C 1
ATOM 4242 O O . GLY A 1 528 ? 12.743 26.381 18.730 1.00 31.14 528 GLY A O 1
ATOM 4243 N N . LYS A 1 529 ? 13.919 24.717 17.803 1.00 31.31 529 LYS A N 1
ATOM 4244 C CA . LYS A 1 529 ? 13.141 24.704 16.556 1.00 31.31 529 LYS A CA 1
ATOM 4245 C C . LYS A 1 529 ? 12.123 23.570 16.584 1.00 31.31 529 LYS A C 1
ATOM 4247 O O . LYS A 1 529 ? 12.484 22.438 16.829 1.00 31.31 529 LYS A O 1
ATOM 4252 N N . VAL A 1 530 ? 10.859 23.817 16.276 1.00 35.00 530 VAL A N 1
ATOM 4253 C CA . VAL A 1 530 ? 9.894 22.733 16.014 1.00 35.00 530 VAL A CA 1
ATOM 4254 C C . VAL A 1 530 ? 10.254 22.111 14.659 1.00 35.00 530 VAL A C 1
ATOM 4256 O O . VAL A 1 530 ? 10.428 22.871 13.704 1.00 35.00 530 VAL A O 1
ATOM 4259 N N . LEU A 1 531 ? 10.422 20.783 14.574 1.00 36.97 531 LEU A N 1
ATOM 4260 C CA . LEU A 1 531 ? 10.523 20.090 13.281 1.00 36.97 531 LEU A CA 1
ATOM 4261 C C . LEU A 1 531 ? 9.261 20.433 12.489 1.00 36.97 531 LEU A C 1
ATOM 4263 O O . LEU A 1 531 ? 8.148 20.193 12.951 1.00 36.97 531 LEU A O 1
ATOM 4267 N N . ARG A 1 532 ? 9.434 21.070 11.336 1.00 37.69 532 ARG A N 1
ATOM 4268 C CA . ARG A 1 532 ? 8.355 21.202 10.361 1.00 37.69 532 ARG A CA 1
ATOM 4269 C C . ARG A 1 532 ? 8.398 19.969 9.467 1.00 37.69 532 ARG A C 1
ATOM 4271 O O . ARG A 1 532 ? 9.486 19.479 9.177 1.00 37.69 532 ARG A O 1
ATOM 4278 N N . ASP A 1 533 ? 7.235 19.530 8.990 1.00 37.69 533 ASP A N 1
ATOM 4279 C CA . ASP A 1 533 ? 7.065 18.379 8.082 1.00 37.69 533 ASP A CA 1
ATOM 4280 C C . ASP A 1 533 ? 7.880 18.478 6.768 1.00 37.69 533 ASP A C 1
ATOM 4282 O O . ASP A 1 533 ? 7.886 17.549 5.961 1.00 37.69 533 ASP A O 1
ATOM 4286 N N . ASP A 1 534 ? 8.538 19.615 6.514 1.00 38.69 534 ASP A N 1
ATOM 4287 C CA . ASP A 1 534 ? 9.303 19.928 5.312 1.00 38.69 534 ASP A CA 1
ATOM 4288 C C . ASP A 1 534 ? 10.833 20.001 5.503 1.00 38.69 534 ASP A C 1
ATOM 4290 O O . ASP A 1 534 ? 11.521 20.290 4.524 1.00 38.69 534 ASP A O 1
ATOM 4294 N N . GLU A 1 535 ? 11.398 19.727 6.690 1.00 38.75 535 GLU A N 1
ATOM 4295 C CA . GLU A 1 535 ? 12.864 19.713 6.887 1.00 38.75 535 GLU A CA 1
ATOM 4296 C C . GLU A 1 535 ? 13.491 18.357 6.467 1.00 38.75 535 GLU A C 1
ATOM 4298 O O . GLU A 1 535 ? 13.219 17.333 7.098 1.00 38.75 535 GLU A O 1
ATOM 4303 N N . PRO A 1 536 ? 14.355 18.303 5.427 1.00 40.66 536 PRO A N 1
ATOM 4304 C CA . PRO A 1 536 ? 15.062 17.085 5.053 1.00 40.66 536 PRO A CA 1
ATOM 4305 C C . PRO A 1 536 ? 16.346 16.902 5.879 1.00 40.66 536 PRO A C 1
ATOM 4307 O O . PRO A 1 536 ? 17.191 17.791 5.918 1.00 40.66 536 PRO A O 1
ATOM 4310 N N . ARG A 1 537 ? 16.488 15.686 6.429 1.00 41.56 537 ARG A N 1
ATOM 4311 C CA . ARG A 1 537 ? 17.701 15.030 6.963 1.00 41.56 537 ARG A CA 1
ATOM 4312 C C . ARG A 1 537 ? 18.365 15.692 8.184 1.00 41.56 537 ARG A C 1
ATOM 4314 O O . ARG A 1 537 ? 18.945 16.769 8.095 1.00 41.56 537 ARG A O 1
ATOM 4321 N N . GLU A 1 538 ? 18.384 14.980 9.317 1.00 39.50 538 GLU A N 1
ATOM 4322 C CA . GLU A 1 538 ? 19.397 15.218 10.358 1.00 39.50 538 GLU A CA 1
ATOM 4323 C C . GLU A 1 538 ? 20.651 14.356 10.075 1.00 39.50 538 GLU A C 1
ATOM 4325 O O . GLU A 1 538 ? 20.515 13.265 9.517 1.00 39.50 538 GLU A O 1
ATOM 4330 N N . PRO A 1 539 ? 21.874 14.835 10.381 1.00 36.44 539 PRO A N 1
ATOM 4331 C CA . PRO A 1 539 ? 23.119 14.291 9.830 1.00 36.44 539 PRO A CA 1
ATOM 4332 C C . PRO A 1 539 ? 23.658 13.065 10.594 1.00 36.44 539 PRO A C 1
ATOM 4334 O O . PRO A 1 539 ? 23.429 12.917 11.796 1.00 36.44 539 PRO A O 1
ATOM 4337 N N . ASP A 1 540 ? 24.486 12.264 9.911 1.00 34.94 540 ASP A N 1
ATOM 4338 C CA . ASP A 1 540 ? 25.093 10.978 10.326 1.00 34.94 540 ASP A CA 1
ATOM 4339 C C . ASP A 1 540 ? 25.698 10.907 11.742 1.00 34.94 540 ASP A C 1
ATOM 4341 O O . ASP A 1 540 ? 25.816 9.832 12.331 1.00 34.94 540 ASP A O 1
ATOM 4345 N N . TRP A 1 541 ? 26.092 12.027 12.347 1.00 36.25 541 TRP A N 1
ATOM 4346 C CA . TRP A 1 541 ? 26.724 12.018 13.670 1.00 36.25 541 TRP A CA 1
ATOM 4347 C C . TRP A 1 541 ? 25.730 11.863 14.837 1.00 36.25 541 TRP A C 1
ATOM 4349 O O . TRP A 1 541 ? 26.176 11.666 15.968 1.00 36.25 541 TRP A O 1
ATOM 4359 N N . MET A 1 542 ? 24.411 11.877 14.586 1.00 34.62 542 MET A N 1
ATOM 4360 C CA . MET A 1 542 ? 23.404 11.417 15.561 1.00 34.62 542 MET A CA 1
ATOM 4361 C C . MET A 1 542 ? 23.149 9.899 15.521 1.00 34.62 542 MET A C 1
ATOM 4363 O O . MET A 1 542 ? 22.602 9.364 16.482 1.00 34.62 542 MET A O 1
ATOM 4367 N N . GLN A 1 543 ? 23.603 9.183 14.484 1.00 42.50 543 GLN A N 1
ATOM 4368 C CA . GLN A 1 543 ? 23.463 7.721 14.389 1.00 42.50 543 GLN A CA 1
ATOM 4369 C C . GLN A 1 543 ? 24.571 6.943 15.122 1.00 42.50 543 GLN A C 1
ATOM 4371 O O . GLN A 1 543 ? 24.422 5.757 15.411 1.00 42.50 543 GLN A O 1
ATOM 4376 N N . GLN A 1 544 ? 25.686 7.584 15.491 1.00 29.22 544 GLN A N 1
ATOM 4377 C CA . GLN A 1 544 ? 26.844 6.889 16.084 1.00 29.22 544 GLN A CA 1
ATOM 4378 C C . GLN A 1 544 ? 26.664 6.465 17.558 1.00 29.22 544 GLN A C 1
ATOM 4380 O O . GLN A 1 544 ? 27.632 6.136 18.243 1.00 29.22 544 GLN A O 1
ATOM 4385 N N . GLY A 1 545 ? 25.428 6.447 18.059 1.00 30.84 545 GLY A N 1
ATOM 4386 C CA . GLY A 1 545 ? 25.093 6.179 19.452 1.00 30.84 545 GLY A CA 1
ATOM 4387 C C . GLY A 1 545 ? 24.228 4.945 19.694 1.00 30.84 545 GLY A C 1
ATOM 4388 O O . GLY A 1 545 ? 23.434 4.995 20.615 1.00 30.84 545 GLY A O 1
ATOM 4389 N N . SER A 1 546 ? 24.324 3.846 18.935 1.00 32.59 546 SER A N 1
ATOM 4390 C CA . SER A 1 546 ? 23.647 2.550 19.236 1.00 32.59 546 SER A CA 1
ATOM 4391 C C . SER A 1 546 ? 22.127 2.598 19.486 1.00 32.59 546 SER A C 1
ATOM 4393 O O . SER A 1 546 ? 21.555 1.681 20.067 1.00 32.59 546 SER A O 1
ATOM 4395 N N . SER A 1 547 ? 21.463 3.684 19.110 1.00 38.19 547 SER A N 1
ATOM 4396 C CA . SER A 1 547 ? 20.109 3.957 19.553 1.00 38.19 547 SER A CA 1
ATOM 4397 C C . SER A 1 547 ? 19.415 4.698 18.418 1.00 38.19 547 SER A C 1
ATOM 4399 O O . SER A 1 547 ? 19.491 5.920 18.324 1.00 38.19 547 SER A O 1
ATOM 4401 N N . ASN A 1 548 ? 18.798 3.927 17.523 1.00 40.47 548 ASN A N 1
ATOM 4402 C CA . ASN A 1 548 ? 18.045 4.358 16.337 1.00 40.47 548 ASN A CA 1
ATOM 4403 C C . ASN A 1 548 ? 16.739 5.107 16.701 1.00 40.47 548 ASN A C 1
ATOM 4405 O O . ASN A 1 548 ? 15.754 5.052 15.971 1.00 40.47 548 ASN A O 1
ATOM 4409 N N . TRP A 1 549 ? 16.710 5.761 17.863 1.00 46.69 549 TRP A N 1
ATOM 4410 C CA . TRP A 1 549 ? 15.526 6.320 18.503 1.00 46.69 549 TRP A CA 1
ATOM 4411 C C . TRP A 1 549 ? 15.247 7.721 17.983 1.00 46.69 549 TRP A C 1
ATOM 4413 O O . TRP A 1 549 ? 16.085 8.609 18.139 1.00 46.69 549 TRP A O 1
ATOM 4423 N N . VAL A 1 550 ? 14.066 7.929 17.393 1.00 49.91 550 VAL A N 1
ATOM 4424 C CA . VAL A 1 550 ? 13.691 9.226 16.798 1.00 49.91 550 VAL A CA 1
ATOM 4425 C C . VAL A 1 550 ? 12.452 9.867 17.438 1.00 49.91 550 VAL A C 1
ATOM 4427 O O . VAL A 1 550 ? 11.848 10.788 16.896 1.00 49.91 550 VAL A O 1
ATOM 4430 N N . GLY A 1 551 ? 12.093 9.418 18.635 1.00 56.28 551 GLY A N 1
ATOM 4431 C CA . GLY A 1 551 ? 11.018 9.979 19.444 1.00 56.28 551 GLY A CA 1
ATOM 4432 C C . GLY A 1 551 ? 10.805 9.141 20.699 1.00 56.28 551 GLY A C 1
ATOM 4433 O O . GLY A 1 551 ? 11.172 7.968 20.725 1.00 56.28 551 GLY A O 1
ATOM 4434 N N . GLU A 1 552 ? 10.237 9.739 21.745 1.00 68.06 552 GLU A N 1
ATOM 4435 C CA . GLU A 1 552 ? 9.835 9.002 22.949 1.00 68.06 552 GLU A CA 1
ATOM 4436 C C . GLU A 1 552 ? 8.509 8.265 22.670 1.00 68.06 552 GLU A C 1
ATOM 4438 O O . GLU A 1 552 ? 7.545 8.905 22.231 1.00 68.06 552 GLU A O 1
ATOM 4443 N N . PRO A 1 553 ? 8.434 6.941 22.894 1.00 80.19 553 PRO A N 1
ATOM 4444 C CA . PRO A 1 553 ? 7.214 6.174 22.693 1.00 80.19 553 PRO A CA 1
ATOM 4445 C C . PRO A 1 553 ? 6.042 6.671 23.541 1.00 80.19 553 PRO A C 1
ATOM 4447 O O . PRO A 1 553 ? 6.191 6.948 24.729 1.00 80.19 553 PRO A O 1
ATOM 4450 N N . LEU A 1 554 ? 4.844 6.718 22.952 1.00 86.56 554 LEU A N 1
ATOM 4451 C CA . LEU A 1 554 ? 3.620 7.119 23.644 1.00 86.56 554 LEU A CA 1
ATOM 4452 C C . LEU A 1 554 ? 2.552 6.024 23.563 1.00 86.56 554 LEU A C 1
ATOM 4454 O O . LEU A 1 554 ? 2.377 5.407 22.513 1.00 86.56 554 LEU A O 1
ATOM 4458 N N . PRO A 1 555 ? 1.801 5.779 24.647 1.00 89.94 555 PRO A N 1
ATOM 4459 C CA . PRO A 1 555 ? 0.752 4.769 24.656 1.00 89.94 555 PRO A CA 1
ATOM 4460 C C . PRO A 1 555 ? -0.419 5.180 23.745 1.00 89.94 555 PRO A C 1
ATOM 4462 O O . PRO A 1 555 ? -1.137 6.144 24.015 1.00 89.94 555 PRO A O 1
ATOM 4465 N N . LEU A 1 556 ? -0.630 4.410 22.676 1.00 93.81 556 LEU A N 1
ATOM 4466 C CA . LEU A 1 556 ? -1.770 4.507 21.759 1.00 93.81 556 LEU A CA 1
ATOM 4467 C C . LEU A 1 556 ? -3.003 3.795 22.315 1.00 93.81 556 LEU A C 1
ATOM 4469 O O . LEU A 1 556 ? -4.107 4.328 22.238 1.00 93.81 556 LEU A O 1
ATOM 4473 N N . PHE A 1 557 ? -2.807 2.602 22.882 1.00 96.50 557 PHE A N 1
ATOM 4474 C CA . PHE A 1 557 ? -3.854 1.824 23.543 1.00 96.50 557 PHE A CA 1
ATOM 4475 C C . PHE A 1 557 ? -3.322 1.294 24.877 1.00 96.50 557 PHE A C 1
ATOM 4477 O O . PHE A 1 557 ? -2.664 0.247 24.890 1.00 96.50 557 PHE A O 1
ATOM 4484 N N . PRO A 1 558 ? -3.531 2.023 25.988 1.00 95.69 558 PRO A N 1
ATOM 4485 C CA . PRO A 1 558 ? -2.981 1.647 27.283 1.00 95.69 558 PRO A CA 1
ATOM 4486 C C . PRO A 1 558 ? -3.591 0.357 27.832 1.00 95.69 558 PRO A C 1
ATOM 4488 O O . PRO A 1 558 ? -4.794 0.113 27.726 1.00 95.69 558 PRO A O 1
ATOM 4491 N N . GLY A 1 559 ? -2.738 -0.451 28.450 1.00 95.12 559 GLY A N 1
ATOM 4492 C CA . GLY A 1 559 ? -3.078 -1.660 29.186 1.00 95.12 559 GLY A CA 1
ATOM 4493 C C . GLY A 1 559 ? -2.870 -1.507 30.699 1.00 95.12 559 GLY A C 1
ATOM 4494 O O . GLY A 1 559 ? -2.687 -0.397 31.208 1.00 95.12 559 GLY A O 1
ATOM 4495 N N . PRO A 1 560 ? -2.907 -2.615 31.459 1.00 94.19 560 PRO A N 1
ATOM 4496 C CA . PRO A 1 560 ? -2.627 -2.604 32.893 1.00 94.19 560 PRO A CA 1
ATOM 4497 C C . PRO A 1 560 ? -1.156 -2.290 33.206 1.00 94.19 560 PRO A C 1
ATOM 4499 O O . PRO A 1 560 ? -0.295 -2.275 32.325 1.00 94.19 560 PRO A O 1
ATOM 4502 N N . LYS A 1 561 ? -0.855 -2.068 34.489 1.00 92.44 561 LYS A N 1
ATOM 4503 C CA . LYS A 1 561 ? 0.522 -1.919 34.981 1.00 92.44 561 LYS A CA 1
ATOM 4504 C C . LYS A 1 561 ? 1.351 -3.157 34.653 1.00 92.44 561 LYS A C 1
ATOM 4506 O O . LYS A 1 561 ? 0.864 -4.279 34.774 1.00 92.44 561 LYS A O 1
ATOM 4511 N N . ILE A 1 562 ? 2.596 -2.926 34.263 1.00 89.88 562 ILE A N 1
ATOM 4512 C CA . ILE A 1 562 ? 3.576 -3.984 34.046 1.00 89.88 562 ILE A CA 1
ATOM 4513 C C . ILE A 1 562 ? 3.936 -4.609 35.392 1.00 89.88 562 ILE A C 1
ATOM 4515 O O . ILE A 1 562 ? 4.207 -3.904 36.366 1.00 89.88 562 ILE A O 1
ATOM 4519 N N . GLU A 1 563 ? 3.925 -5.938 35.440 1.00 87.19 563 GLU A N 1
ATOM 4520 C CA . GLU A 1 563 ? 4.337 -6.716 36.606 1.00 87.19 563 GLU A CA 1
ATOM 4521 C C . GLU A 1 563 ? 5.811 -7.110 36.490 1.00 87.19 563 GLU A C 1
ATOM 4523 O O . GLU A 1 563 ? 6.572 -6.974 37.450 1.00 87.19 563 GLU A O 1
ATOM 4528 N N . SER A 1 564 ? 6.216 -7.579 35.306 1.00 86.56 564 SER A N 1
ATOM 4529 C CA . SER A 1 564 ? 7.598 -7.923 34.981 1.00 86.56 564 SER A CA 1
ATOM 4530 C C . SER A 1 564 ? 7.864 -7.813 33.477 1.00 86.56 564 SER A C 1
ATOM 4532 O O . SER A 1 564 ? 6.945 -7.928 32.673 1.00 86.56 564 SER A O 1
ATOM 4534 N N . VAL A 1 565 ? 9.125 -7.601 33.101 1.00 83.69 565 VAL A N 1
ATOM 4535 C CA . VAL A 1 565 ? 9.605 -7.645 31.710 1.00 83.69 565 VAL A CA 1
ATOM 4536 C C . VAL A 1 565 ? 10.877 -8.485 31.623 1.00 83.69 565 VAL A C 1
ATOM 4538 O O . VAL A 1 565 ? 11.520 -8.769 32.641 1.00 83.69 565 VAL A O 1
ATOM 4541 N N . SER A 1 566 ? 11.257 -8.899 30.416 1.00 81.19 566 SER A N 1
ATOM 4542 C CA . SER A 1 566 ? 12.502 -9.621 30.181 1.00 81.19 566 SER A CA 1
ATOM 4543 C C . SER A 1 566 ? 13.715 -8.781 30.588 1.00 81.19 566 SER A C 1
ATOM 4545 O O . SER A 1 566 ? 13.724 -7.549 30.534 1.00 81.19 566 SER A O 1
ATOM 4547 N N . ALA A 1 567 ? 14.807 -9.458 30.947 1.00 78.62 567 ALA A N 1
ATOM 4548 C CA . ALA A 1 567 ? 16.044 -8.781 31.325 1.00 78.62 567 ALA A CA 1
ATOM 4549 C C . ALA A 1 567 ? 16.653 -7.951 30.178 1.00 78.62 567 ALA A C 1
ATOM 4551 O O . ALA A 1 567 ? 17.433 -7.039 30.443 1.00 78.62 567 ALA A O 1
ATOM 4552 N N . VAL A 1 568 ? 16.358 -8.289 28.917 1.00 74.25 568 VAL A N 1
ATOM 4553 C CA . VAL A 1 568 ? 16.798 -7.517 27.744 1.00 74.25 568 VAL A CA 1
ATOM 4554 C C . VAL A 1 568 ? 16.005 -6.217 27.668 1.00 74.25 568 VAL A C 1
ATOM 4556 O O . VAL A 1 568 ? 16.602 -5.140 27.661 1.00 74.25 568 VAL A O 1
ATOM 4559 N N . PHE A 1 569 ? 14.675 -6.309 27.723 1.00 79.56 569 PHE A N 1
ATOM 4560 C CA . PHE A 1 569 ? 13.801 -5.142 27.686 1.00 79.56 569 PHE A CA 1
ATOM 4561 C C . PHE A 1 569 ? 14.046 -4.203 28.871 1.00 79.56 569 PHE A C 1
ATOM 4563 O O . PHE A 1 569 ? 14.130 -2.991 28.682 1.00 79.56 569 PHE A O 1
ATOM 4570 N N . GLU A 1 570 ? 14.261 -4.743 30.073 1.00 80.88 570 GLU A N 1
ATOM 4571 C CA . GLU A 1 570 ? 14.603 -3.956 31.265 1.00 80.88 570 GLU A CA 1
ATOM 4572 C C . GLU A 1 570 ? 15.870 -3.106 31.059 1.00 80.88 570 GLU A C 1
ATOM 4574 O O . GLU A 1 570 ? 15.927 -1.946 31.466 1.00 80.88 570 GLU A O 1
ATOM 4579 N N . ARG A 1 571 ? 16.897 -3.661 30.399 1.00 76.88 571 ARG A N 1
ATOM 4580 C CA . ARG A 1 571 ? 18.164 -2.951 30.160 1.00 76.88 571 ARG A CA 1
ATOM 4581 C C . ARG A 1 571 ? 18.057 -1.893 29.070 1.00 76.88 571 ARG A C 1
ATOM 4583 O O . ARG A 1 571 ? 18.715 -0.858 29.171 1.00 76.88 571 ARG A O 1
ATOM 4590 N N . GLU A 1 572 ? 17.301 -2.179 28.019 1.00 73.81 572 GLU A N 1
ATOM 4591 C CA . GLU A 1 572 ? 17.350 -1.402 26.779 1.00 73.81 572 GLU A CA 1
ATOM 4592 C C . GLU A 1 572 ? 16.172 -0.430 26.650 1.00 73.81 572 GLU A C 1
ATOM 4594 O O . GLU A 1 572 ? 16.369 0.713 26.228 1.00 73.81 572 GLU A O 1
ATOM 4599 N N . ASN A 1 573 ? 14.979 -0.842 27.097 1.00 76.00 573 ASN A N 1
ATOM 4600 C CA . ASN A 1 573 ? 13.712 -0.222 26.708 1.00 76.00 573 ASN A CA 1
ATOM 4601 C C . ASN A 1 573 ? 12.791 0.192 27.868 1.00 76.00 573 ASN A C 1
ATOM 4603 O O . ASN A 1 573 ? 11.963 1.080 27.679 1.00 76.00 573 ASN A O 1
ATOM 4607 N N . ALA A 1 574 ? 12.926 -0.364 29.080 1.00 75.69 574 ALA A N 1
ATOM 4608 C CA . ALA A 1 574 ? 12.017 -0.051 30.198 1.00 75.69 574 ALA A CA 1
ATOM 4609 C C . ALA A 1 574 ? 11.973 1.442 30.564 1.00 75.69 574 ALA A C 1
ATOM 4611 O O . ALA A 1 574 ? 10.944 1.965 30.990 1.00 75.69 574 ALA A O 1
ATOM 4612 N N . LYS A 1 575 ? 13.071 2.158 30.305 1.00 75.25 575 LYS A N 1
ATOM 4613 C CA . LYS A 1 575 ? 13.180 3.614 30.453 1.00 75.25 575 LYS A CA 1
ATOM 4614 C C . LYS A 1 575 ? 12.293 4.426 29.504 1.00 75.25 575 LYS A C 1
ATOM 4616 O O . LYS A 1 575 ? 12.341 5.641 29.614 1.00 75.25 575 LYS A O 1
ATOM 4621 N N . PHE A 1 576 ? 11.579 3.813 28.559 1.00 75.75 576 PHE A N 1
ATOM 4622 C CA . PHE A 1 576 ? 10.683 4.482 27.603 1.00 75.75 576 PHE A CA 1
ATOM 4623 C C . PHE A 1 576 ? 9.202 4.313 27.954 1.00 75.75 576 PHE A C 1
ATOM 4625 O O . PHE A 1 576 ? 8.346 4.983 27.390 1.00 75.75 576 PHE A O 1
ATOM 4632 N N . LEU A 1 577 ? 8.884 3.442 28.911 1.00 80.88 577 LEU A N 1
ATOM 4633 C CA . LEU A 1 577 ? 7.509 3.219 29.329 1.00 80.88 577 LEU A CA 1
ATOM 4634 C C . LEU A 1 577 ? 6.994 4.426 30.114 1.00 80.88 577 LEU A C 1
ATOM 4636 O O . LEU A 1 577 ? 7.691 4.958 30.988 1.00 80.88 577 LEU A O 1
ATOM 4640 N N . VAL A 1 578 ? 5.765 4.833 29.807 1.00 83.69 578 VAL A N 1
ATOM 4641 C CA . VAL A 1 578 ? 5.076 5.917 30.510 1.00 83.69 578 VAL A CA 1
ATOM 4642 C C . VAL A 1 578 ? 4.427 5.316 31.747 1.00 83.69 578 VAL A C 1
ATOM 4644 O O . VAL A 1 578 ? 3.581 4.431 31.632 1.00 83.69 578 VAL A O 1
ATOM 4647 N N . ASP A 1 579 ? 4.865 5.741 32.934 1.00 84.81 579 ASP A N 1
ATOM 4648 C CA . ASP A 1 579 ? 4.327 5.261 34.214 1.00 84.81 579 ASP A CA 1
ATOM 4649 C C . ASP A 1 579 ? 4.259 3.709 34.329 1.00 84.81 579 ASP A C 1
ATOM 4651 O O . ASP A 1 579 ? 3.394 3.132 34.989 1.00 84.81 579 ASP A O 1
ATOM 4655 N N . GLY A 1 580 ? 5.162 2.986 33.654 1.00 86.50 580 GLY A N 1
ATOM 4656 C CA . GLY A 1 580 ? 5.237 1.518 33.705 1.00 86.50 580 GLY A CA 1
ATOM 4657 C C . GLY A 1 580 ? 3.951 0.790 33.285 1.00 86.50 580 GLY A C 1
ATOM 4658 O O . GLY A 1 580 ? 3.640 -0.268 33.837 1.00 86.50 580 GLY A O 1
ATOM 4659 N N . ILE A 1 581 ? 3.164 1.355 32.364 1.00 90.69 581 ILE A N 1
ATOM 4660 C CA . ILE A 1 581 ? 1.970 0.688 31.825 1.00 90.69 581 ILE A CA 1
ATOM 4661 C C . ILE A 1 581 ? 2.317 -0.165 30.602 1.00 90.69 581 ILE A C 1
ATOM 4663 O O . ILE A 1 581 ? 3.158 0.201 29.781 1.00 90.69 581 ILE A O 1
ATOM 4667 N N . SER A 1 582 ? 1.639 -1.300 30.468 1.00 92.94 582 SER A N 1
ATOM 4668 C CA . SER A 1 582 ? 1.654 -2.120 29.253 1.00 92.94 582 SER A CA 1
ATOM 4669 C C . SER A 1 582 ? 0.732 -1.506 28.193 1.00 92.94 582 SER A C 1
ATOM 4671 O O . SER A 1 582 ? 0.028 -0.530 28.464 1.00 92.94 582 SER A O 1
ATOM 4673 N N . GLY A 1 583 ? 0.715 -2.064 26.984 1.00 94.12 583 GLY A N 1
ATOM 4674 C CA . GLY A 1 583 ? -0.194 -1.645 25.918 1.00 94.12 583 GLY A CA 1
ATOM 4675 C C . GLY A 1 583 ? 0.481 -1.491 24.565 1.00 94.12 583 GLY A C 1
ATOM 4676 O O . GLY A 1 583 ? 1.635 -1.873 24.384 1.00 94.12 583 GLY A O 1
ATOM 4677 N N . VAL A 1 584 ? -0.248 -0.937 23.596 1.00 95.06 584 VAL A N 1
ATOM 4678 C CA . VAL A 1 584 ? 0.341 -0.558 22.305 1.00 95.06 584 VAL A CA 1
ATOM 4679 C C . VAL A 1 584 ? 0.926 0.833 22.417 1.00 95.06 584 VAL A C 1
ATOM 4681 O O . VAL A 1 584 ? 0.208 1.775 22.751 1.00 95.06 584 VAL A O 1
ATOM 4684 N N . TYR A 1 585 ? 2.203 0.952 22.089 1.00 91.88 585 TYR A N 1
ATOM 4685 C CA . TYR A 1 585 ? 2.921 2.213 22.018 1.00 91.88 585 TYR A CA 1
ATOM 4686 C C . TYR A 1 585 ? 3.172 2.598 20.563 1.00 91.88 585 TYR A C 1
ATOM 4688 O O . TYR A 1 585 ? 3.501 1.733 19.750 1.00 91.88 585 TYR A O 1
ATOM 4696 N N . SER A 1 586 ? 3.052 3.889 20.247 1.00 88.62 586 SER A N 1
ATOM 4697 C CA . SER A 1 586 ? 3.714 4.456 19.075 1.00 88.62 586 SER A CA 1
ATOM 4698 C C . SER A 1 586 ? 5.211 4.341 19.304 1.00 88.62 586 SER A C 1
ATOM 4700 O O . SER A 1 586 ? 5.711 4.797 20.331 1.00 88.62 586 SER A O 1
ATOM 4702 N N . TRP A 1 587 ? 5.917 3.727 18.375 1.00 84.69 587 TRP A N 1
ATOM 4703 C CA . TRP A 1 587 ? 7.321 3.394 18.518 1.00 84.69 587 TRP A CA 1
ATOM 4704 C C . TRP A 1 587 ? 8.037 3.767 17.217 1.00 84.69 587 TRP A C 1
ATOM 4706 O O . TRP A 1 587 ? 8.435 2.885 16.458 1.00 84.69 587 TRP A O 1
ATOM 4716 N N . PRO A 1 588 ? 8.120 5.078 16.916 1.00 76.12 588 PRO A N 1
ATOM 4717 C CA . PRO A 1 588 ? 8.633 5.554 15.641 1.00 76.12 588 PRO A CA 1
ATOM 4718 C C . PRO A 1 588 ? 10.078 5.087 15.447 1.00 76.12 588 PRO A C 1
ATOM 4720 O O . PRO A 1 588 ? 10.914 5.232 16.344 1.00 76.12 588 PRO A O 1
ATOM 4723 N N . ASP A 1 589 ? 10.371 4.549 14.268 1.00 71.00 589 ASP A N 1
ATOM 4724 C CA . ASP A 1 589 ? 11.697 4.055 13.908 1.00 71.00 589 ASP A CA 1
ATOM 4725 C C . ASP A 1 589 ? 12.299 4.851 12.735 1.00 71.00 589 ASP A C 1
ATOM 4727 O O . ASP A 1 589 ? 11.835 5.938 12.374 1.00 71.00 589 ASP A O 1
ATOM 4731 N N . LEU A 1 590 ? 13.399 4.355 12.159 1.00 66.75 590 LEU A N 1
ATOM 4732 C CA . LEU A 1 590 ? 14.065 5.033 11.045 1.00 66.75 590 LEU A CA 1
ATOM 4733 C C . LEU A 1 590 ? 13.205 5.071 9.771 1.00 66.75 590 LEU A C 1
ATOM 4735 O O . LEU A 1 590 ? 13.418 5.967 8.948 1.00 66.75 590 LEU A O 1
ATOM 4739 N N . ILE A 1 591 ? 12.250 4.148 9.631 1.00 72.50 591 ILE A N 1
ATOM 4740 C CA . ILE A 1 591 ? 11.424 3.918 8.444 1.00 72.50 591 ILE A CA 1
ATOM 4741 C C . ILE A 1 591 ? 10.032 4.543 8.603 1.00 72.50 591 ILE A C 1
ATOM 4743 O O . ILE A 1 591 ? 9.540 5.153 7.657 1.00 72.50 591 ILE A O 1
ATOM 4747 N N . SER A 1 592 ? 9.381 4.453 9.762 1.00 79.31 592 SER A N 1
ATOM 4748 C CA . SER A 1 592 ? 7.981 4.874 9.905 1.00 79.31 592 SER A CA 1
ATOM 4749 C C . SER A 1 592 ? 7.658 5.502 11.258 1.00 79.31 592 SER A C 1
ATOM 4751 O O . SER A 1 592 ? 8.032 4.980 12.306 1.00 79.31 592 SER A O 1
ATOM 4753 N N . GLU A 1 593 ? 6.901 6.604 11.247 1.00 83.81 593 GLU A N 1
ATOM 4754 C CA . GLU A 1 593 ? 6.370 7.227 12.471 1.00 83.81 593 GLU A CA 1
ATOM 4755 C C . GLU A 1 593 ? 5.145 6.497 13.042 1.00 83.81 593 GLU A C 1
ATOM 4757 O O . GLU A 1 593 ? 4.856 6.611 14.231 1.00 83.81 593 GLU A O 1
ATOM 4762 N N . ASP A 1 594 ? 4.426 5.748 12.207 1.00 88.62 594 ASP A N 1
ATOM 4763 C CA . ASP A 1 594 ? 3.263 4.935 12.584 1.00 88.62 594 ASP A CA 1
ATOM 4764 C C . ASP A 1 594 ? 3.632 3.514 13.042 1.00 88.62 594 ASP A C 1
ATOM 4766 O O . ASP A 1 594 ? 2.754 2.681 13.281 1.00 88.62 594 ASP A O 1
ATOM 4770 N N . ALA A 1 595 ? 4.931 3.239 13.152 1.00 88.31 595 ALA A N 1
ATOM 4771 C CA . ALA A 1 595 ? 5.446 2.022 13.746 1.00 88.31 595 ALA A CA 1
ATOM 4772 C C . ALA A 1 595 ? 4.935 1.870 15.186 1.00 88.31 595 ALA A C 1
ATOM 4774 O O . ALA A 1 595 ? 4.875 2.839 15.951 1.00 88.31 595 ALA A O 1
ATOM 4775 N N . VAL A 1 596 ? 4.565 0.650 15.570 1.00 91.06 596 VAL A N 1
ATOM 4776 C CA . VAL A 1 596 ? 4.032 0.356 16.902 1.00 91.06 596 VAL A CA 1
ATOM 4777 C C . VAL A 1 596 ? 4.677 -0.861 17.538 1.00 91.06 596 VAL A C 1
ATOM 4779 O O . VAL A 1 596 ? 5.142 -1.783 16.876 1.00 91.06 596 VAL A O 1
ATOM 4782 N N . GLN A 1 597 ? 4.623 -0.906 18.864 1.00 89.19 597 GLN A N 1
ATOM 4783 C CA . GLN A 1 597 ? 5.006 -2.082 19.628 1.00 89.19 597 GLN A CA 1
ATOM 4784 C C . GLN A 1 597 ? 3.935 -2.380 20.675 1.00 89.19 597 GLN A C 1
ATOM 4786 O O . GLN A 1 597 ? 3.594 -1.524 21.492 1.00 89.19 597 GLN A O 1
ATOM 4791 N N . LEU A 1 598 ? 3.376 -3.595 20.642 1.00 91.88 598 LEU A N 1
ATOM 4792 C CA . LEU A 1 598 ? 2.548 -4.101 21.735 1.00 91.88 598 LEU A CA 1
ATOM 4793 C C . LEU A 1 598 ? 3.474 -4.637 22.820 1.00 91.88 598 LEU A C 1
ATOM 4795 O O . LEU A 1 598 ? 4.232 -5.561 22.550 1.00 91.88 598 LEU A O 1
ATOM 4799 N N . ILE A 1 599 ? 3.378 -4.077 24.021 1.00 90.56 599 ILE A N 1
ATOM 4800 C CA . ILE A 1 599 ? 4.151 -4.456 25.202 1.00 90.56 599 ILE A CA 1
ATOM 4801 C C . ILE A 1 599 ? 3.198 -5.123 26.191 1.00 90.56 599 ILE A C 1
ATOM 4803 O O . ILE A 1 599 ? 2.165 -4.547 26.542 1.00 90.56 599 ILE A O 1
ATOM 4807 N N . LEU A 1 600 ? 3.523 -6.338 26.622 1.00 90.81 600 LEU A N 1
ATOM 4808 C CA . LEU A 1 600 ? 2.728 -7.125 27.564 1.00 90.81 600 LEU A CA 1
ATOM 4809 C C . LEU A 1 600 ? 3.149 -6.849 29.019 1.00 90.81 600 LEU A C 1
ATOM 4811 O O . LEU A 1 600 ? 4.277 -6.427 29.264 1.00 90.81 600 LEU A O 1
ATOM 4815 N N . PRO A 1 601 ? 2.268 -7.074 30.014 1.00 89.50 601 PRO A N 1
ATOM 4816 C CA . PRO A 1 601 ? 2.596 -6.841 31.425 1.00 89.50 601 PRO A CA 1
ATOM 4817 C C . PRO A 1 601 ? 3.516 -7.911 32.027 1.00 89.50 601 PRO A C 1
ATOM 4819 O O . PRO A 1 601 ? 3.992 -7.729 33.147 1.00 89.50 601 PRO A O 1
ATOM 4822 N N . ASN A 1 602 ? 3.699 -9.022 31.309 1.00 85.94 602 ASN A N 1
ATOM 4823 C CA . ASN A 1 602 ? 4.529 -10.162 31.661 1.00 85.94 602 ASN A CA 1
ATOM 4824 C C . ASN A 1 602 ? 5.170 -10.735 30.383 1.00 85.94 602 ASN A C 1
ATOM 4826 O O . ASN A 1 602 ? 4.501 -10.743 29.340 1.00 85.94 602 ASN A O 1
ATOM 4830 N N . PRO A 1 603 ? 6.398 -11.279 30.457 1.00 83.75 603 PRO A N 1
ATOM 4831 C CA . PRO A 1 603 ? 7.035 -11.932 29.319 1.00 83.75 603 PRO A CA 1
ATOM 4832 C C . PRO A 1 603 ? 6.255 -13.168 28.840 1.00 83.75 603 PRO A C 1
ATOM 4834 O O . PRO A 1 603 ? 5.612 -13.871 29.627 1.00 83.75 603 PRO A O 1
ATOM 4837 N N . ILE A 1 604 ? 6.353 -13.464 27.546 1.00 80.81 604 ILE A N 1
ATOM 4838 C CA . ILE A 1 604 ? 5.814 -14.666 26.889 1.00 80.81 604 ILE A CA 1
ATOM 4839 C C . ILE A 1 604 ? 6.911 -15.361 26.065 1.00 80.81 604 ILE A C 1
ATOM 4841 O O . ILE A 1 604 ? 7.951 -14.763 25.807 1.00 80.81 604 ILE A O 1
ATOM 4845 N N . GLY A 1 605 ? 6.695 -16.603 25.624 1.00 77.44 605 GLY A N 1
ATOM 4846 C CA . GLY A 1 605 ? 7.648 -17.331 24.769 1.00 77.44 605 GLY A CA 1
ATOM 4847 C C . GLY A 1 605 ? 8.272 -18.572 25.412 1.00 77.44 605 GLY A C 1
ATOM 4848 O O . GLY A 1 605 ? 8.959 -19.327 24.723 1.00 77.44 605 GLY A O 1
ATOM 4849 N N . ASP A 1 606 ? 7.984 -18.838 26.692 1.00 77.44 606 ASP A N 1
ATOM 4850 C CA . ASP A 1 606 ? 8.485 -20.003 27.434 1.00 77.44 606 ASP A CA 1
ATOM 4851 C C . ASP A 1 606 ? 8.144 -21.348 26.755 1.00 77.44 606 ASP A C 1
ATOM 4853 O O . ASP A 1 606 ? 8.891 -22.319 26.898 1.00 77.44 606 ASP A O 1
ATOM 4857 N N . ASN A 1 607 ? 7.043 -21.426 25.995 1.00 73.75 607 ASN A N 1
ATOM 4858 C CA . ASN A 1 607 ? 6.665 -22.627 25.240 1.00 73.75 607 ASN A CA 1
ATOM 4859 C C . ASN A 1 607 ? 7.303 -22.688 23.839 1.00 73.75 607 ASN A C 1
ATOM 4861 O O . ASN A 1 607 ? 7.174 -23.699 23.148 1.00 73.75 607 ASN A O 1
ATOM 4865 N N . GLY A 1 608 ? 7.991 -21.628 23.413 1.00 70.38 608 GLY A N 1
ATOM 4866 C CA . GLY A 1 608 ? 8.730 -21.540 22.157 1.00 70.38 608 GLY A CA 1
ATOM 4867 C C . GLY A 1 608 ? 7.886 -21.283 20.907 1.00 70.38 608 GLY A C 1
ATOM 4868 O O . GLY A 1 608 ? 8.424 -21.367 19.803 1.00 70.38 608 GLY A O 1
ATOM 4869 N N . TRP A 1 609 ? 6.599 -20.960 21.054 1.00 71.38 609 TRP A N 1
ATOM 4870 C CA . TRP A 1 609 ? 5.698 -20.679 19.933 1.00 71.38 609 TRP A CA 1
ATOM 4871 C C . TRP A 1 609 ? 5.686 -19.201 19.536 1.00 71.38 609 TRP A C 1
ATOM 4873 O O . TRP A 1 609 ? 5.322 -18.878 18.403 1.00 71.38 609 TRP A O 1
ATOM 4883 N N . VAL A 1 610 ? 6.142 -18.311 20.416 1.00 68.38 610 VAL A N 1
ATOM 4884 C CA . VAL A 1 610 ? 6.405 -16.898 20.117 1.00 68.38 610 VAL A CA 1
ATOM 4885 C C . VAL A 1 610 ? 7.841 -16.576 20.520 1.00 68.38 610 VAL A C 1
ATOM 4887 O O . VAL A 1 610 ? 8.123 -16.342 21.689 1.00 68.38 610 VAL A O 1
ATOM 4890 N N . ARG A 1 611 ? 8.762 -16.573 19.551 1.00 59.06 611 ARG A N 1
ATOM 4891 C CA . ARG A 1 611 ? 10.169 -16.183 19.745 1.00 59.06 611 ARG A CA 1
ATOM 4892 C C . ARG A 1 611 ? 10.438 -14.919 18.935 1.00 59.06 611 ARG A C 1
ATOM 4894 O O . ARG A 1 611 ? 10.041 -14.859 17.778 1.00 59.06 611 ARG A O 1
ATOM 4901 N N . GLU A 1 612 ? 10.979 -13.881 19.575 1.00 53.03 612 GLU A N 1
ATOM 4902 C CA . GLU A 1 612 ? 11.174 -12.520 19.018 1.00 53.03 612 GLU A CA 1
ATOM 4903 C C . GLU A 1 612 ? 9.911 -11.825 18.456 1.00 53.03 612 GLU A C 1
ATOM 4905 O O . GLU A 1 612 ? 9.997 -10.755 17.864 1.00 53.03 612 GLU A O 1
ATOM 4910 N N . GLY A 1 613 ? 8.718 -12.418 18.600 1.00 49.62 613 GLY A N 1
ATOM 4911 C CA . GLY A 1 613 ? 7.550 -11.996 17.818 1.00 49.62 613 GLY A CA 1
ATOM 4912 C C . GLY A 1 613 ? 7.716 -12.234 16.306 1.00 49.62 613 GLY A C 1
ATOM 4913 O O . GLY A 1 613 ? 6.833 -11.848 15.547 1.00 49.62 613 GLY A O 1
ATOM 4914 N N . ASN A 1 614 ? 8.808 -12.892 15.893 1.00 50.94 614 ASN A N 1
ATOM 4915 C CA . ASN A 1 614 ? 9.242 -13.125 14.522 1.00 50.94 614 ASN A CA 1
ATOM 4916 C C . ASN A 1 614 ? 8.840 -14.554 14.084 1.00 50.94 614 ASN A C 1
ATOM 4918 O O . ASN A 1 614 ? 9.259 -15.533 14.710 1.00 50.94 614 ASN A O 1
ATOM 4922 N N . PRO A 1 615 ? 8.034 -14.725 13.020 1.00 47.03 615 PRO A N 1
ATOM 4923 C CA . PRO A 1 615 ? 7.620 -16.041 12.527 1.00 47.03 615 PRO A CA 1
ATOM 4924 C C . PRO A 1 615 ? 8.770 -16.919 12.004 1.00 47.03 615 PRO A C 1
ATOM 4926 O O . PRO A 1 615 ? 8.594 -18.140 11.971 1.00 47.03 615 PRO A O 1
ATOM 4929 N N . ASP A 1 616 ? 9.912 -16.330 11.632 1.00 47.91 616 ASP A N 1
ATOM 4930 C CA . ASP A 1 616 ? 11.055 -17.002 10.997 1.00 47.91 616 ASP A CA 1
ATOM 4931 C C . ASP A 1 616 ? 12.065 -17.562 12.012 1.00 47.91 616 ASP A C 1
ATOM 4933 O O . ASP A 1 616 ? 12.937 -18.355 11.659 1.00 47.91 616 ASP A O 1
ATOM 4937 N N . ALA A 1 617 ? 11.923 -17.221 13.298 1.00 48.84 617 ALA A N 1
ATOM 4938 C CA . ALA A 1 617 ? 12.784 -17.688 14.387 1.00 48.84 617 ALA A CA 1
ATOM 4939 C C . ALA A 1 617 ? 12.500 -19.145 14.818 1.00 48.84 617 ALA A C 1
ATOM 4941 O O . ALA A 1 617 ? 12.681 -19.510 15.986 1.00 48.84 617 ALA A O 1
ATOM 4942 N N . VAL A 1 618 ? 12.076 -20.012 13.888 1.00 42.78 618 VAL A N 1
ATOM 4943 C CA . VAL A 1 618 ? 12.039 -21.468 14.105 1.00 42.78 618 VAL A CA 1
ATOM 4944 C C . VAL A 1 618 ? 13.467 -22.000 13.990 1.00 42.78 618 VAL A C 1
ATOM 4946 O O . VAL A 1 618 ? 13.845 -22.680 13.041 1.00 42.78 618 VAL A O 1
ATOM 4949 N N . THR A 1 619 ? 14.297 -21.642 14.964 1.00 43.62 619 THR A N 1
ATOM 4950 C CA . THR A 1 619 ? 15.565 -22.321 15.198 1.00 43.62 619 THR A CA 1
ATOM 4951 C C . THR A 1 619 ? 15.272 -23.675 15.832 1.00 43.62 619 THR A C 1
ATOM 4953 O O . THR A 1 619 ? 14.422 -23.785 16.725 1.00 43.62 619 THR A O 1
ATOM 4956 N N . ASP A 1 620 ? 15.969 -24.710 15.352 1.00 42.06 620 ASP A N 1
ATOM 4957 C CA . ASP A 1 620 ? 16.058 -26.014 16.008 1.00 42.06 620 ASP A CA 1
ATOM 4958 C C . ASP A 1 620 ? 16.138 -25.806 17.525 1.00 42.06 620 ASP A C 1
ATOM 4960 O O . ASP A 1 620 ? 17.000 -25.085 18.033 1.00 42.06 620 ASP A O 1
ATOM 4964 N N . THR A 1 621 ? 15.204 -26.413 18.254 1.00 45.75 621 THR A N 1
ATOM 4965 C CA . THR A 1 621 ? 14.921 -26.164 19.677 1.00 45.75 621 THR A CA 1
ATOM 4966 C C . THR A 1 621 ? 16.088 -26.438 20.631 1.00 45.75 621 THR A C 1
ATOM 4968 O O . THR A 1 621 ? 15.938 -26.257 21.835 1.00 45.75 621 THR A O 1
ATOM 4971 N N . GLU A 1 622 ? 17.236 -26.893 20.131 1.00 45.47 622 GLU A N 1
ATOM 4972 C CA . GLU A 1 622 ? 18.321 -27.425 20.949 1.00 45.47 622 GLU A CA 1
ATOM 4973 C C . GLU A 1 622 ? 19.406 -26.402 21.332 1.00 45.47 622 GLU A C 1
ATOM 4975 O O . GLU A 1 622 ? 20.150 -26.693 22.262 1.00 45.47 622 GLU A O 1
ATOM 4980 N N . ASN A 1 623 ? 19.498 -25.209 20.716 1.00 47.09 623 ASN A N 1
ATOM 4981 C CA . ASN A 1 623 ? 20.535 -24.209 21.062 1.00 47.09 623 ASN A CA 1
ATOM 4982 C C . ASN A 1 623 ? 20.106 -22.741 20.841 1.00 47.09 623 ASN A C 1
ATOM 4984 O O . ASN A 1 623 ? 20.721 -22.014 20.060 1.00 47.09 623 ASN A O 1
ATOM 4988 N N . VAL A 1 624 ? 19.068 -22.280 21.540 1.00 50.69 624 VAL A N 1
ATOM 4989 C CA . VAL A 1 624 ? 18.652 -20.866 21.513 1.00 50.69 624 VAL A CA 1
ATOM 4990 C C . VAL A 1 624 ? 19.323 -20.099 22.665 1.00 50.69 624 VAL A C 1
ATOM 4992 O O . VAL A 1 624 ? 19.196 -20.531 23.813 1.00 50.69 624 VAL A O 1
ATOM 4995 N N . PRO A 1 625 ? 20.048 -18.990 22.406 1.00 52.25 625 PRO A N 1
ATOM 4996 C CA . PRO A 1 625 ? 20.574 -18.114 23.453 1.00 52.25 625 PRO A CA 1
ATOM 4997 C C . PRO A 1 625 ? 19.479 -17.673 24.431 1.00 52.25 625 PRO A C 1
ATOM 4999 O O . PRO A 1 625 ? 18.379 -17.338 24.008 1.00 52.25 625 PRO A O 1
ATOM 5002 N N . GLU A 1 626 ? 19.785 -17.606 25.730 1.00 50.12 626 GLU A N 1
ATOM 5003 C CA . GLU A 1 626 ? 18.830 -17.222 26.790 1.00 50.12 626 GLU A CA 1
ATOM 5004 C C . GLU A 1 626 ? 18.167 -15.852 26.535 1.00 50.12 626 GLU A C 1
ATOM 5006 O O . GLU A 1 626 ? 17.026 -15.630 26.923 1.00 50.12 626 GLU A O 1
ATOM 5011 N N . SER A 1 627 ? 18.839 -14.961 25.795 1.00 48.38 627 SER A N 1
ATOM 5012 C CA . SER A 1 627 ? 18.310 -13.666 25.344 1.00 48.38 627 SER A CA 1
ATOM 5013 C C . SER A 1 627 ? 17.157 -13.747 24.336 1.00 48.38 627 SER A C 1
ATOM 5015 O O . SER A 1 627 ? 16.560 -12.717 24.050 1.00 48.38 627 SER A O 1
ATOM 5017 N N . LEU A 1 628 ? 16.871 -14.929 23.780 1.00 50.22 628 LEU A N 1
ATOM 5018 C CA . LEU A 1 628 ? 15.858 -15.176 22.745 1.00 50.22 628 LEU A CA 1
ATOM 5019 C C . LEU A 1 628 ? 14.736 -16.123 23.219 1.00 50.22 628 LEU A C 1
ATOM 5021 O O . LEU A 1 628 ? 13.911 -16.564 22.417 1.00 50.22 628 LEU A O 1
ATOM 5025 N N . VAL A 1 629 ? 14.722 -16.476 24.511 1.00 54.72 629 VAL A N 1
ATOM 5026 C CA . VAL A 1 629 ? 13.792 -17.463 25.094 1.00 54.72 629 VAL A CA 1
ATOM 5027 C C . VAL A 1 629 ? 12.446 -16.838 25.468 1.00 54.72 629 VAL A C 1
ATOM 5029 O O . VAL A 1 629 ? 11.420 -17.499 25.361 1.00 54.72 629 VAL A O 1
ATOM 5032 N N . ASN A 1 630 ? 12.434 -15.571 25.871 1.00 62.78 630 ASN A N 1
ATOM 5033 C CA . ASN A 1 630 ? 11.247 -14.858 26.327 1.00 62.78 630 ASN A CA 1
ATOM 5034 C C . ASN A 1 630 ? 11.232 -13.420 25.788 1.00 62.78 630 ASN A C 1
ATOM 5036 O O . ASN A 1 630 ? 12.263 -12.753 25.734 1.00 62.78 630 ASN A O 1
ATOM 5040 N N . ASN A 1 631 ? 10.051 -12.966 25.364 1.00 70.94 631 ASN A N 1
ATOM 5041 C CA . ASN A 1 631 ? 9.805 -11.672 24.737 1.00 70.94 631 ASN A CA 1
ATOM 5042 C C . ASN A 1 631 ? 8.648 -10.940 25.434 1.00 70.94 631 ASN A C 1
ATOM 5044 O O . ASN A 1 631 ? 7.689 -11.558 25.893 1.00 70.94 631 ASN A O 1
ATOM 5048 N N . ASP A 1 632 ? 8.727 -9.615 25.471 1.00 75.06 632 ASP A N 1
ATOM 5049 C CA . ASP A 1 632 ? 7.711 -8.727 26.041 1.00 75.06 632 ASP A CA 1
ATOM 5050 C C . ASP A 1 632 ? 6.771 -8.156 24.973 1.00 75.06 632 ASP A C 1
ATOM 5052 O O . ASP A 1 632 ? 5.839 -7.422 25.306 1.00 75.06 632 ASP A O 1
ATOM 5056 N N . SER A 1 633 ? 7.008 -8.477 23.692 1.00 78.56 633 SER A N 1
ATOM 5057 C CA . SER A 1 633 ? 6.235 -7.966 22.562 1.00 78.56 633 SER A CA 1
ATOM 5058 C C . SER A 1 633 ? 5.574 -9.026 21.681 1.00 78.56 633 SER A C 1
ATOM 5060 O O . SER A 1 633 ? 6.015 -10.172 21.571 1.00 78.56 633 SER A O 1
ATOM 5062 N N . LEU A 1 634 ? 4.487 -8.609 21.028 1.00 83.25 634 LEU A N 1
ATOM 5063 C CA . LEU A 1 634 ? 3.739 -9.383 20.035 1.00 83.25 634 LEU A CA 1
ATOM 5064 C C . LEU A 1 634 ? 3.610 -8.628 18.714 1.00 83.25 634 LEU A C 1
ATOM 5066 O O . LEU A 1 634 ? 3.860 -7.422 18.649 1.00 83.25 634 LEU A O 1
ATOM 5070 N N . TYR A 1 635 ? 3.189 -9.363 17.681 1.00 84.12 635 TYR A N 1
ATOM 5071 C CA . TYR A 1 635 ? 2.955 -8.850 16.332 1.00 84.12 635 TYR A CA 1
ATOM 5072 C C . TYR A 1 635 ? 4.180 -8.159 15.728 1.00 84.12 635 TYR A C 1
ATOM 5074 O O . TYR A 1 635 ? 4.063 -7.078 15.177 1.00 84.12 635 TYR A O 1
ATOM 5082 N N . GLN A 1 636 ? 5.369 -8.742 15.859 1.00 74.69 636 GLN A N 1
ATOM 5083 C CA . GLN A 1 636 ? 6.556 -8.190 15.208 1.00 74.69 636 GLN A CA 1
ATOM 5084 C C . GLN A 1 636 ? 6.642 -8.715 13.774 1.00 74.69 636 GLN A C 1
ATOM 5086 O O . GLN A 1 636 ? 6.154 -9.810 13.472 1.00 74.69 636 GLN A O 1
ATOM 5091 N N . TYR A 1 637 ? 7.225 -7.925 12.872 1.00 70.50 637 TYR A N 1
ATOM 5092 C CA . TYR A 1 637 ? 7.553 -8.444 11.551 1.00 70.50 637 TYR A CA 1
ATOM 5093 C C . TYR A 1 637 ? 8.633 -9.516 11.662 1.00 70.50 637 TYR A C 1
ATOM 5095 O O . TYR A 1 637 ? 9.506 -9.467 12.530 1.00 70.50 637 TYR A O 1
ATOM 5103 N N . GLY A 1 638 ? 8.556 -10.486 10.753 1.00 63.38 638 GLY A N 1
ATOM 5104 C CA . GLY A 1 638 ? 9.687 -11.352 10.473 1.00 63.38 638 GLY A CA 1
ATOM 5105 C C . GLY A 1 638 ? 10.768 -10.642 9.676 1.00 63.38 638 GLY A C 1
ATOM 5106 O O . GLY A 1 638 ? 10.844 -9.411 9.635 1.00 63.38 638 GLY A O 1
ATOM 5107 N N . TRP A 1 639 ? 11.615 -11.418 9.013 1.00 63.09 639 TRP A N 1
ATOM 5108 C CA . TRP A 1 639 ? 12.637 -10.830 8.165 1.00 63.09 639 TRP A CA 1
ATOM 5109 C C . TRP A 1 639 ? 12.005 -10.087 6.975 1.00 63.09 639 TRP A C 1
ATOM 5111 O O . TRP A 1 639 ? 11.193 -10.643 6.233 1.00 63.09 639 TRP A O 1
ATOM 5121 N N . CYS A 1 640 ? 12.403 -8.825 6.781 1.00 70.06 640 CYS A N 1
ATOM 5122 C CA . CYS A 1 640 ? 11.951 -8.017 5.657 1.00 70.06 640 CYS A CA 1
ATOM 5123 C C . CYS A 1 640 ? 12.931 -8.114 4.477 1.00 70.06 640 CYS A C 1
ATOM 5125 O O . CYS A 1 640 ? 14.103 -7.768 4.641 1.00 70.06 640 CYS A O 1
ATOM 5127 N N . PRO A 1 641 ? 12.504 -8.581 3.287 1.00 64.88 641 PRO A N 1
ATOM 5128 C CA . PRO A 1 641 ? 13.443 -8.943 2.234 1.00 64.88 641 PRO A CA 1
ATOM 5129 C C . PRO A 1 641 ? 14.024 -7.796 1.422 1.00 64.88 641 PRO A C 1
ATOM 5131 O O . PRO A 1 641 ? 14.950 -8.061 0.668 1.00 64.88 641 PRO A O 1
ATOM 5134 N N . PHE A 1 642 ? 13.505 -6.570 1.520 1.00 74.69 642 PHE A N 1
ATOM 5135 C CA . PHE A 1 642 ? 13.903 -5.455 0.642 1.00 74.69 642 PHE A CA 1
ATOM 5136 C C . PHE A 1 642 ? 13.940 -4.087 1.339 1.00 74.69 642 PHE A C 1
ATOM 5138 O O . PHE A 1 642 ? 14.069 -3.062 0.666 1.00 74.69 642 PHE A O 1
ATOM 5145 N N . LEU A 1 643 ? 13.792 -4.065 2.665 1.00 72.19 643 LEU A N 1
ATOM 5146 C CA . LEU A 1 643 ? 13.877 -2.871 3.503 1.00 72.19 643 LEU A CA 1
ATOM 5147 C C . LEU A 1 643 ? 14.689 -3.198 4.768 1.00 72.19 643 LEU A C 1
ATOM 5149 O O . LEU A 1 643 ? 14.721 -4.366 5.171 1.00 72.19 643 LEU A O 1
ATOM 5153 N N . PRO A 1 644 ? 15.306 -2.187 5.409 1.00 68.62 644 PRO A N 1
ATOM 5154 C CA . PRO A 1 644 ? 15.903 -2.320 6.735 1.00 68.62 644 PRO A CA 1
ATOM 5155 C C . PRO A 1 644 ? 14.921 -2.905 7.749 1.00 68.62 644 PRO A C 1
ATOM 5157 O O . PRO A 1 644 ? 13.706 -2.807 7.579 1.00 68.62 644 PRO A O 1
ATOM 5160 N N . SER A 1 645 ? 15.432 -3.482 8.836 1.00 70.69 645 SER A N 1
ATOM 5161 C CA . SER A 1 645 ? 14.570 -3.939 9.929 1.00 70.69 645 SER A CA 1
ATOM 5162 C C . SER A 1 645 ? 13.745 -2.778 10.490 1.00 70.69 645 SER A C 1
ATOM 5164 O O . SER A 1 645 ? 14.300 -1.760 10.900 1.00 70.69 645 SER A O 1
ATOM 5166 N N . HIS A 1 646 ? 12.427 -2.956 10.531 1.00 76.25 646 HIS A N 1
ATOM 5167 C CA . HIS A 1 646 ? 11.481 -1.968 11.037 1.00 76.25 646 HIS A CA 1
ATOM 5168 C C . HIS A 1 646 ? 10.332 -2.647 11.784 1.00 76.25 646 HIS A C 1
ATOM 5170 O O . HIS A 1 646 ? 10.089 -3.850 11.644 1.00 76.25 646 HIS A O 1
ATOM 5176 N N . LEU A 1 647 ? 9.632 -1.863 12.592 1.00 80.62 647 LEU A N 1
ATOM 5177 C CA . LEU A 1 647 ? 8.499 -2.303 13.393 1.00 80.62 647 LEU A CA 1
ATOM 5178 C C . LEU A 1 647 ? 7.197 -2.349 12.576 1.00 80.62 647 LEU A C 1
ATOM 5180 O O . LEU A 1 647 ? 7.110 -1.750 11.497 1.00 80.62 647 LEU A O 1
ATOM 5184 N N . PRO A 1 648 ? 6.174 -3.076 13.067 1.00 87.38 648 PRO A N 1
ATOM 5185 C CA . PRO A 1 648 ? 4.865 -3.150 12.432 1.00 87.38 648 PRO A CA 1
ATOM 5186 C C . PRO A 1 648 ? 4.159 -1.805 12.360 1.00 87.38 648 PRO A C 1
ATOM 5188 O O . PRO A 1 648 ? 4.172 -1.031 13.313 1.00 87.38 648 PRO A O 1
ATOM 5191 N N . HIS A 1 649 ? 3.472 -1.575 11.245 1.00 90.31 649 HIS A N 1
ATOM 5192 C CA . HIS A 1 649 ? 2.547 -0.458 11.099 1.00 90.31 649 HIS A CA 1
ATOM 5193 C C . HIS A 1 649 ? 1.327 -0.656 12.003 1.00 90.31 649 HIS A C 1
ATOM 5195 O O . HIS A 1 649 ? 0.868 -1.786 12.215 1.00 90.31 649 HIS A O 1
ATOM 5201 N N . LEU A 1 650 ? 0.759 0.442 12.511 1.00 93.31 650 LEU A N 1
ATOM 5202 C CA . LEU A 1 650 ? -0.433 0.390 13.360 1.00 93.31 650 LEU A CA 1
ATOM 5203 C C . LEU A 1 650 ? -1.592 -0.373 12.687 1.00 93.31 650 LEU A C 1
ATOM 5205 O O . LEU A 1 650 ? -2.229 -1.218 13.322 1.00 93.31 650 LEU A O 1
ATOM 5209 N N . SER A 1 651 ? -1.850 -0.109 11.404 1.00 93.06 651 SER A N 1
ATOM 5210 C CA . SER A 1 651 ? -2.868 -0.811 10.607 1.00 93.06 651 SER A CA 1
ATOM 5211 C C . SER A 1 651 ? -2.716 -2.323 10.626 1.00 93.06 651 SER A C 1
ATOM 5213 O O . SER A 1 651 ? -3.725 -3.009 10.768 1.00 93.06 651 SER A O 1
ATOM 5215 N N . THR A 1 652 ? -1.494 -2.850 10.556 1.00 90.12 652 THR A N 1
ATOM 5216 C CA . THR A 1 652 ? -1.250 -4.295 10.530 1.00 90.12 652 THR A CA 1
ATOM 5217 C C . THR A 1 652 ? -1.768 -4.975 11.797 1.00 90.12 652 THR A C 1
ATOM 5219 O O . THR A 1 652 ? -2.459 -5.996 11.727 1.00 90.12 652 THR A O 1
ATOM 5222 N N . ASN A 1 653 ? -1.521 -4.371 12.964 1.00 91.44 653 ASN A N 1
ATOM 5223 C CA . ASN A 1 653 ? -2.058 -4.870 14.231 1.00 91.44 653 ASN A CA 1
ATOM 5224 C C . ASN A 1 653 ? -3.588 -4.766 14.264 1.00 91.44 653 ASN A C 1
ATOM 5226 O O . ASN A 1 653 ? -4.267 -5.722 14.640 1.00 91.44 653 ASN A O 1
ATOM 5230 N N . LEU A 1 654 ? -4.135 -3.625 13.838 1.00 95.44 654 LEU A N 1
ATOM 5231 C CA . LEU A 1 654 ? -5.577 -3.366 13.847 1.00 95.44 654 LEU A CA 1
ATOM 5232 C C . LEU A 1 654 ? -6.356 -4.297 12.905 1.00 95.44 654 LEU A C 1
ATOM 5234 O O . LEU A 1 654 ? -7.424 -4.784 13.277 1.00 95.44 654 LEU A O 1
ATOM 5238 N N . ASP A 1 655 ? -5.832 -4.577 11.712 1.00 92.94 655 ASP A N 1
ATOM 5239 C CA . ASP A 1 655 ? -6.441 -5.497 10.750 1.00 92.94 655 ASP A CA 1
ATOM 5240 C C . ASP A 1 655 ? -6.397 -6.942 11.249 1.00 92.94 655 ASP A C 1
ATOM 5242 O O . ASP A 1 655 ? -7.376 -7.675 11.087 1.00 92.94 655 ASP A O 1
ATOM 5246 N N . ASN A 1 656 ? -5.314 -7.352 11.914 1.00 91.56 656 ASN A N 1
ATOM 5247 C CA . ASN A 1 656 ? -5.263 -8.668 12.540 1.00 91.56 656 ASN A CA 1
ATOM 5248 C C . ASN A 1 656 ? -6.292 -8.793 13.679 1.00 91.56 656 ASN A C 1
ATOM 5250 O O . ASN A 1 656 ? -7.062 -9.751 13.747 1.00 91.56 656 ASN A O 1
ATOM 5254 N N . TRP A 1 657 ? -6.395 -7.776 14.536 1.00 95.31 657 TRP A N 1
ATOM 5255 C CA . TRP A 1 657 ? -7.408 -7.733 15.594 1.00 95.31 657 TRP A CA 1
ATOM 5256 C C . TRP A 1 657 ? -8.830 -7.736 15.038 1.00 95.31 657 TRP A C 1
ATOM 5258 O O . TRP A 1 657 ? -9.709 -8.397 15.595 1.00 95.31 657 TRP A O 1
ATOM 5268 N N . ARG A 1 658 ? -9.060 -7.060 13.904 1.00 96.00 658 ARG A N 1
ATOM 5269 C CA . ARG A 1 658 ? -10.347 -7.112 13.206 1.00 96.00 658 ARG A CA 1
ATOM 5270 C C . ARG A 1 658 ? -10.683 -8.548 12.835 1.00 96.00 658 ARG A C 1
ATOM 5272 O O . ARG A 1 658 ? -11.796 -8.978 13.118 1.00 96.00 658 ARG A O 1
ATOM 5279 N N . GLN A 1 659 ? -9.730 -9.301 12.285 1.00 93.12 659 GLN A N 1
ATOM 5280 C CA . GLN A 1 659 ? -9.940 -10.708 11.940 1.00 93.12 659 GLN A CA 1
ATOM 5281 C C . GLN A 1 659 ? -10.262 -11.572 13.166 1.00 93.12 659 GLN A C 1
ATOM 5283 O O . GLN A 1 659 ? -11.144 -12.423 13.078 1.00 93.12 659 GLN A O 1
ATOM 5288 N N . LEU A 1 660 ? -9.607 -11.349 14.310 1.00 93.88 660 LEU A N 1
ATOM 5289 C CA . LEU A 1 660 ? -9.890 -12.075 15.559 1.00 93.88 660 LEU A CA 1
ATOM 5290 C C . LEU A 1 660 ? -11.317 -11.813 16.064 1.00 93.88 660 LEU A C 1
ATOM 5292 O O . LEU A 1 660 ? -12.025 -12.740 16.468 1.00 93.88 660 LEU A O 1
ATOM 5296 N N . VAL A 1 661 ? -11.779 -10.564 15.975 1.00 95.62 661 VAL A N 1
ATOM 5297 C CA . VAL A 1 661 ? -13.176 -10.204 16.256 1.00 95.62 661 VAL A CA 1
ATOM 5298 C C . VAL A 1 661 ? -14.110 -10.823 15.210 1.00 95.62 661 VAL A C 1
ATOM 5300 O O . VAL A 1 661 ? -15.149 -11.381 15.560 1.00 95.62 661 VAL A O 1
ATOM 5303 N N . GLU A 1 662 ? -13.747 -10.778 13.925 1.00 94.19 662 GLU A N 1
ATOM 5304 C CA . GLU A 1 662 ? -14.542 -11.294 12.806 1.00 94.19 662 GLU A CA 1
ATOM 5305 C C . GLU A 1 662 ? -14.755 -12.811 12.850 1.00 94.19 662 GLU A C 1
ATOM 5307 O O . GLU A 1 662 ? -15.865 -13.297 12.615 1.00 94.19 662 GLU A O 1
ATOM 5312 N N . LYS A 1 663 ? -13.727 -13.556 13.243 1.00 92.69 663 LYS A N 1
ATOM 5313 C CA . LYS A 1 663 ? -13.788 -15.007 13.447 1.00 92.69 663 LYS A CA 1
ATOM 5314 C C . LYS A 1 663 ? -14.503 -15.393 14.745 1.00 92.69 663 LYS A C 1
ATOM 5316 O O . LYS A 1 663 ? -14.875 -16.550 14.912 1.00 92.69 663 LYS A O 1
ATOM 5321 N N . GLY A 1 664 ? -14.741 -14.431 15.641 1.00 91.44 664 GLY A N 1
ATOM 5322 C CA . GLY A 1 664 ? -15.333 -14.670 16.957 1.00 91.44 664 GLY A CA 1
ATOM 5323 C C . GLY A 1 664 ? -14.361 -15.295 17.960 1.00 91.44 664 GLY A C 1
ATOM 5324 O O . GLY A 1 664 ? -14.806 -15.796 18.990 1.00 91.44 664 GLY A O 1
ATOM 5325 N N . GLU A 1 665 ? -13.056 -15.264 17.676 1.00 91.75 665 GLU A N 1
ATOM 5326 C CA . GLU A 1 665 ? -12.011 -15.659 18.630 1.00 91.75 665 GLU A CA 1
ATOM 5327 C C . GLU A 1 665 ? -11.960 -14.672 19.803 1.00 91.75 665 GLU A C 1
ATOM 5329 O O . GLU A 1 665 ? -11.766 -15.064 20.954 1.00 91.75 665 GLU A O 1
ATOM 5334 N N . TRP A 1 666 ? -12.211 -13.389 19.528 1.00 95.19 666 TRP A N 1
ATOM 5335 C CA . TRP A 1 666 ? -12.427 -12.372 20.553 1.00 95.19 666 TRP A CA 1
ATOM 5336 C C . TRP A 1 666 ? -13.917 -12.111 20.760 1.00 95.19 666 TRP A C 1
ATOM 5338 O O . TRP A 1 666 ? -14.640 -11.716 19.843 1.00 95.19 666 TRP A O 1
ATOM 5348 N N . SER A 1 667 ? -14.373 -12.319 21.997 1.00 94.31 667 SER A N 1
ATOM 5349 C CA . SER A 1 667 ? -15.744 -12.004 22.411 1.00 94.31 667 SER A CA 1
ATOM 5350 C C . SER A 1 667 ? -15.924 -10.493 22.573 1.00 94.31 667 SER A C 1
ATOM 5352 O O . SER A 1 667 ? -14.992 -9.786 22.952 1.00 94.31 667 SER A O 1
ATOM 5354 N N . VAL A 1 668 ? -17.123 -9.988 22.273 1.00 95.31 668 VAL A N 1
ATOM 5355 C CA . VAL A 1 668 ? -17.442 -8.554 22.323 1.00 95.31 668 VAL A CA 1
ATOM 5356 C C . VAL A 1 668 ? -18.660 -8.319 23.209 1.00 95.31 668 VAL A C 1
ATOM 5358 O O . VAL A 1 668 ? -19.716 -8.914 22.998 1.00 95.31 668 VAL A O 1
ATOM 5361 N N . GLY A 1 669 ? -18.506 -7.416 24.174 1.00 92.12 669 GLY A N 1
ATOM 5362 C CA . GLY A 1 669 ? -19.518 -7.018 25.144 1.00 92.12 669 GLY A CA 1
ATOM 5363 C C . GLY A 1 669 ? -20.003 -5.581 24.934 1.00 92.12 669 GLY A C 1
ATOM 5364 O O . GLY A 1 669 ? -19.890 -5.001 23.849 1.00 92.12 669 GLY A O 1
ATOM 5365 N N . LEU A 1 670 ? -20.566 -4.989 25.992 1.00 89.62 670 LEU A N 1
ATOM 5366 C CA . LEU A 1 670 ? -21.047 -3.597 25.979 1.00 89.62 670 LEU A CA 1
ATOM 5367 C C . LEU A 1 670 ? -19.895 -2.583 25.915 1.00 89.62 670 LEU A C 1
ATOM 5369 O O . LEU A 1 670 ? -19.981 -1.602 25.177 1.00 89.62 670 LEU A O 1
ATOM 5373 N N . ASP A 1 671 ? -18.808 -2.862 26.636 1.00 92.06 671 ASP A N 1
ATOM 5374 C CA . ASP A 1 671 ? -17.646 -1.973 26.759 1.00 92.06 671 ASP A CA 1
ATOM 5375 C C . ASP A 1 671 ? -16.551 -2.250 25.716 1.00 92.06 671 ASP A C 1
ATOM 5377 O O . ASP A 1 671 ? -15.466 -1.671 25.798 1.00 92.06 671 ASP A O 1
ATOM 5381 N N . GLY A 1 672 ? -16.845 -3.056 24.690 1.00 94.56 672 GLY A N 1
ATOM 5382 C CA . GLY A 1 672 ? -15.931 -3.374 23.589 1.00 94.56 672 GLY A CA 1
ATOM 5383 C C . GLY A 1 672 ? -15.470 -4.826 23.633 1.00 94.56 672 GLY A C 1
ATOM 5384 O O . GLY A 1 672 ? -16.253 -5.711 23.983 1.00 94.56 672 GLY A O 1
ATOM 5385 N N . VAL A 1 673 ? -14.222 -5.082 23.245 1.00 96.62 673 VAL A N 1
ATOM 5386 C CA . VAL A 1 673 ? -13.653 -6.438 23.278 1.00 96.62 673 VAL A CA 1
ATOM 5387 C C . VAL A 1 673 ? -13.492 -6.914 24.726 1.00 96.62 673 VAL A C 1
ATOM 5389 O O . VAL A 1 673 ? -12.953 -6.197 25.566 1.00 96.62 673 VAL A O 1
ATOM 5392 N N . GLU A 1 674 ? -13.976 -8.118 25.024 1.00 95.31 674 GLU A N 1
ATOM 5393 C CA . GLU A 1 674 ? -13.947 -8.704 26.365 1.00 95.31 674 GLU A CA 1
ATOM 5394 C C . GLU A 1 674 ? -12.617 -9.403 26.675 1.00 95.31 674 GLU A C 1
ATOM 5396 O O . GLU A 1 674 ? -11.874 -9.828 25.790 1.00 95.31 674 GLU A O 1
ATOM 5401 N N . GLY A 1 675 ? -12.349 -9.579 27.970 1.00 94.25 675 GLY A N 1
ATOM 5402 C CA . GLY A 1 675 ? -11.142 -10.228 28.474 1.00 94.25 675 GLY A CA 1
ATOM 5403 C C . GLY A 1 675 ? -10.064 -9.238 28.916 1.00 94.25 675 GLY A C 1
ATOM 5404 O O . GLY A 1 675 ? -10.106 -8.047 28.616 1.00 94.25 675 GLY A O 1
ATOM 5405 N N . GLY A 1 676 ? -9.108 -9.744 29.694 1.00 93.31 676 GLY A N 1
ATOM 5406 C CA . GLY A 1 676 ? -7.921 -8.991 30.097 1.00 93.31 676 GLY A CA 1
ATOM 5407 C C . GLY A 1 676 ? -6.776 -9.160 29.100 1.00 93.31 676 GLY A C 1
ATOM 5408 O O . GLY A 1 676 ? -6.831 -10.019 28.222 1.00 93.31 676 GLY A O 1
ATOM 5409 N N . ILE A 1 677 ? -5.700 -8.397 29.290 1.00 90.62 677 ILE A N 1
ATOM 5410 C CA . ILE A 1 677 ? -4.500 -8.472 28.439 1.00 90.62 677 ILE A CA 1
ATOM 5411 C C . ILE A 1 677 ? -3.830 -9.860 28.476 1.00 90.62 677 ILE A C 1
ATOM 5413 O O . ILE A 1 677 ? -3.132 -10.251 27.550 1.00 90.62 677 ILE A O 1
ATOM 5417 N N . GLU A 1 678 ? -4.123 -10.665 29.498 1.00 87.94 678 GLU A N 1
ATOM 5418 C CA . GLU A 1 678 ? -3.700 -12.066 29.597 1.00 87.94 678 GLU A CA 1
ATOM 5419 C C . GLU A 1 678 ? -4.201 -12.942 28.436 1.00 87.94 678 GLU A C 1
ATOM 5421 O O . GLU A 1 678 ? -3.608 -13.984 28.162 1.00 87.94 678 GLU A O 1
ATOM 5426 N N . VAL A 1 679 ? -5.254 -12.529 27.716 1.00 92.31 679 VAL A N 1
ATOM 5427 C CA . VAL A 1 679 ? -5.724 -13.231 26.509 1.00 92.31 679 VAL A CA 1
ATOM 5428 C C . VAL A 1 679 ? -4.612 -13.340 25.468 1.00 92.31 679 VAL A C 1
ATOM 5430 O O . VAL A 1 679 ? -4.509 -14.365 24.806 1.00 92.31 679 VAL A O 1
ATOM 5433 N N . PHE A 1 680 ? -3.721 -12.351 25.362 1.00 90.44 680 PHE A N 1
ATOM 5434 C CA . PHE A 1 680 ? -2.598 -12.394 24.424 1.00 90.44 680 PHE A CA 1
ATOM 5435 C C . PHE A 1 680 ? -1.606 -13.534 24.708 1.00 90.44 680 PHE A C 1
ATOM 5437 O O . PHE A 1 680 ? -0.861 -13.923 23.813 1.00 90.44 680 PHE A O 1
ATOM 5444 N N . ARG A 1 681 ? -1.623 -14.143 25.903 1.00 86.75 681 ARG A N 1
ATOM 5445 C CA . ARG A 1 681 ? -0.744 -15.278 26.233 1.00 86.75 681 ARG A CA 1
ATOM 5446 C C . ARG A 1 681 ? -1.062 -16.543 25.444 1.00 86.75 681 ARG A C 1
ATOM 5448 O O . ARG A 1 681 ? -0.188 -17.396 25.316 1.00 86.75 681 ARG A O 1
ATOM 5455 N N . VAL A 1 682 ? -2.265 -16.659 24.871 1.00 87.56 682 VAL A N 1
ATOM 5456 C CA . VAL A 1 682 ? -2.588 -17.778 23.969 1.00 87.56 682 VAL A CA 1
ATOM 5457 C C . VAL A 1 682 ? -1.688 -17.787 22.733 1.00 87.56 682 VAL A C 1
ATOM 5459 O O . VAL A 1 682 ? -1.504 -18.847 22.143 1.00 87.56 682 VAL A O 1
ATOM 5462 N N . ALA A 1 683 ? -1.071 -16.652 22.384 1.00 85.81 683 ALA A N 1
ATOM 5463 C CA . ALA A 1 683 ? -0.103 -16.561 21.300 1.00 85.81 683 ALA A CA 1
ATOM 5464 C C . ALA A 1 683 ? 1.038 -17.583 21.446 1.00 85.81 683 ALA A C 1
ATOM 5466 O O . ALA A 1 683 ? 1.475 -18.141 20.447 1.00 85.81 683 ALA A O 1
ATOM 5467 N N . ASP A 1 684 ? 1.475 -17.903 22.669 1.00 83.75 684 ASP A N 1
ATOM 5468 C CA . ASP A 1 684 ? 2.540 -18.884 22.923 1.00 83.75 684 ASP A CA 1
ATOM 5469 C C . ASP A 1 684 ? 2.009 -20.331 23.029 1.00 83.75 684 ASP A C 1
ATOM 5471 O O . ASP A 1 684 ? 2.417 -21.120 23.886 1.00 83.75 684 ASP A O 1
ATOM 5475 N N . THR A 1 685 ? 1.054 -20.680 22.160 1.00 82.75 685 THR A N 1
ATOM 5476 C CA . THR A 1 685 ? 0.484 -22.029 22.021 1.00 82.75 685 THR A CA 1
ATOM 5477 C C . THR A 1 685 ? 0.461 -22.451 20.556 1.00 82.75 685 THR A C 1
ATOM 5479 O O . THR A 1 685 ? 0.215 -21.627 19.679 1.00 82.75 685 THR A O 1
ATOM 5482 N N . GLU A 1 686 ? 0.664 -23.741 20.279 1.00 79.12 686 GLU A N 1
ATOM 5483 C CA . GLU A 1 686 ? 0.661 -24.294 18.913 1.00 79.12 686 GLU A CA 1
ATOM 5484 C C . GLU A 1 686 ? -0.594 -23.920 18.111 1.00 79.12 686 GLU A C 1
ATOM 5486 O O . GLU A 1 686 ? -0.508 -23.563 16.936 1.00 79.12 686 GLU A O 1
ATOM 5491 N N . GLU A 1 687 ? -1.756 -23.983 18.764 1.00 82.19 687 GLU A N 1
ATOM 5492 C CA . GLU A 1 687 ? -3.062 -23.757 18.146 1.00 82.19 687 GLU A CA 1
ATOM 5493 C C . GLU A 1 687 ? -3.249 -22.305 17.686 1.00 82.19 687 GLU A C 1
ATOM 5495 O O . GLU A 1 687 ? -3.765 -22.076 16.593 1.00 82.19 687 GLU A O 1
ATOM 5500 N N . HIS A 1 688 ? -2.792 -21.327 18.476 1.00 82.88 688 HIS A N 1
ATOM 5501 C CA . HIS A 1 688 ? -3.101 -19.912 18.242 1.00 82.88 688 HIS A CA 1
ATOM 5502 C C . HIS A 1 688 ? -1.912 -19.095 17.732 1.00 82.88 688 HIS A C 1
ATOM 5504 O O . HIS A 1 688 ? -2.123 -18.003 17.210 1.00 82.88 688 HIS A O 1
ATOM 5510 N N . ALA A 1 689 ? -0.674 -19.592 17.820 1.00 77.88 689 ALA A N 1
ATOM 5511 C CA . ALA A 1 689 ? 0.530 -18.825 17.482 1.00 77.88 689 ALA A CA 1
ATOM 5512 C C . ALA A 1 689 ? 0.487 -18.172 16.098 1.00 77.88 689 ALA A C 1
ATOM 5514 O O . ALA A 1 689 ? 0.997 -17.069 15.914 1.00 77.88 689 ALA A O 1
ATOM 5515 N N . ARG A 1 690 ? -0.155 -18.821 15.121 1.00 77.12 690 ARG A N 1
ATOM 5516 C CA . ARG A 1 690 ? -0.300 -18.277 13.764 1.00 77.12 690 ARG A CA 1
ATOM 5517 C C . ARG A 1 690 ? -1.128 -16.994 13.719 1.00 77.12 690 ARG A C 1
ATOM 5519 O O . ARG A 1 690 ? -0.757 -16.092 12.981 1.00 77.12 690 ARG A O 1
ATOM 5526 N N . SER A 1 691 ? -2.184 -16.882 14.524 1.00 80.69 691 SER A N 1
ATOM 5527 C CA . SER A 1 691 ? -3.045 -15.691 14.571 1.00 80.69 691 SER A CA 1
ATOM 5528 C C . SER A 1 691 ? -2.356 -14.479 15.211 1.00 80.69 691 SER A C 1
ATOM 5530 O O . SER A 1 691 ? -2.848 -13.361 15.103 1.00 80.69 691 SER A O 1
ATOM 5532 N N . TYR A 1 692 ? -1.209 -14.680 15.869 1.00 80.19 692 TYR A N 1
ATOM 5533 C CA . TYR A 1 692 ? -0.461 -13.633 16.571 1.00 80.19 692 TYR A CA 1
ATOM 5534 C C . TYR A 1 692 ? 0.897 -13.305 15.928 1.00 80.19 692 TYR A C 1
ATOM 5536 O O . TYR A 1 692 ? 1.699 -12.569 16.506 1.00 80.19 692 TYR A O 1
ATOM 5544 N N . ARG A 1 693 ? 1.146 -13.821 14.717 1.00 75.00 693 ARG A N 1
ATOM 5545 C CA . ARG A 1 693 ? 2.346 -13.562 13.909 1.00 75.00 693 ARG A CA 1
ATOM 5546 C C . ARG A 1 693 ? 2.000 -12.695 12.704 1.00 75.00 693 ARG A C 1
ATOM 5548 O O . ARG A 1 693 ? 0.953 -12.882 12.091 1.00 75.00 693 ARG A O 1
ATOM 5555 N N . LEU A 1 694 ? 2.905 -11.793 12.335 1.00 74.44 694 LEU A N 1
ATOM 5556 C CA . LEU A 1 694 ? 2.803 -11.030 11.092 1.00 74.44 694 LEU A CA 1
ATOM 5557 C C . LEU A 1 694 ? 3.672 -11.687 10.024 1.00 74.44 694 LEU A C 1
ATOM 5559 O O . LEU A 1 694 ? 4.837 -11.975 10.274 1.00 74.44 694 LEU A O 1
ATOM 5563 N N . THR A 1 695 ? 3.113 -11.942 8.842 1.00 60.41 695 THR A N 1
ATOM 5564 C CA . THR A 1 695 ? 3.773 -12.741 7.794 1.00 60.41 695 THR A CA 1
ATOM 5565 C C . THR A 1 695 ? 4.429 -11.917 6.688 1.00 60.41 695 THR A C 1
ATOM 5567 O O . THR A 1 695 ? 5.121 -12.488 5.853 1.00 60.41 695 THR A O 1
ATOM 5570 N N . ALA A 1 696 ? 4.214 -10.601 6.646 1.00 62.75 696 ALA A N 1
ATOM 5571 C CA . ALA A 1 696 ? 4.805 -9.717 5.644 1.00 62.75 696 ALA A CA 1
ATOM 5572 C C . ALA A 1 696 ? 5.083 -8.335 6.244 1.00 62.75 696 ALA A C 1
ATOM 5574 O O . ALA A 1 696 ? 4.240 -7.809 6.963 1.00 62.75 696 ALA A O 1
ATOM 5575 N N . CYS A 1 697 ? 6.250 -7.769 5.930 1.00 67.56 697 CYS A N 1
ATOM 5576 C CA . CYS A 1 697 ? 6.650 -6.406 6.301 1.00 67.56 697 CYS A CA 1
ATOM 5577 C C . CYS A 1 697 ? 6.253 -5.342 5.262 1.00 67.56 697 CYS A C 1
ATOM 5579 O O . CYS A 1 697 ? 6.459 -4.158 5.502 1.00 67.56 697 CYS A O 1
ATOM 5581 N N . PHE A 1 698 ? 5.725 -5.750 4.102 1.00 63.06 698 PHE A N 1
ATOM 5582 C CA . PHE A 1 698 ? 5.273 -4.826 3.064 1.00 63.06 698 PHE A CA 1
ATOM 5583 C C . PHE A 1 698 ? 3.771 -4.617 3.157 1.00 63.06 698 PHE A C 1
ATOM 5585 O O . PHE A 1 698 ? 3.014 -5.580 3.297 1.00 63.06 698 PHE A O 1
ATOM 5592 N N . ASP A 1 699 ? 3.352 -3.371 2.979 1.00 47.53 699 ASP A N 1
ATOM 5593 C CA . ASP A 1 699 ? 1.982 -3.073 2.593 1.00 47.53 699 ASP A CA 1
ATOM 5594 C C . ASP A 1 699 ? 1.772 -3.607 1.168 1.00 47.53 699 ASP A C 1
ATOM 5596 O O . ASP A 1 699 ? 2.494 -3.217 0.245 1.00 47.53 699 ASP A O 1
ATOM 5600 N N . GLY A 1 700 ? 0.852 -4.562 1.015 1.00 34.81 700 GLY A N 1
ATOM 5601 C CA . GLY A 1 700 ? 0.516 -5.178 -0.274 1.00 34.81 700 GLY A CA 1
ATOM 5602 C C . GLY A 1 700 ? -0.091 -4.206 -1.272 1.00 34.81 700 GLY A C 1
ATOM 5603 O O . GLY A 1 700 ? -0.880 -3.339 -0.832 1.00 34.81 700 GLY A O 1
#

Radius of gyration: 30.76 Å; Cα contacts (8 Å, |Δi|>4): 1176; chains: 1; bounding box: 86×101×76 Å

Nearest PDB structures (foldseek):
  5bpx-assembly1_A  TM=9.236E-01  e=1.906E-16  Alcaligenes sp.
  3ebr-assembly1_A  TM=8.272E-01  e=4.540E-13  Cupriavidus pinatubonensis JMP134
  3cjx-assembly1_A  TM=7.252E-01  e=1.527E-12  Cupriavidus pinatubonensis JMP134
  3cjx-assembly11_B  TM=8.215E-01  e=1.081E-09  Cupriavidus pinatubonensis JMP134
  9bwf-assembly1_A  TM=7.434E-01  e=6.668E-05  metagenome

Organism: Talaromyces amestolkiae (NCBI:txid1196081)

InterPro domains:
  IPR011051 RmlC-like cupin domain superfamily [SSF51182] (45-165)
  IPR014710 RmlC-like jelly roll fold [G3DSA:2.60.120.10] (40-187)
  IPR025979 ChrR-like cupin domain [PF12973] (45-144)